Protein AF-A0A3P1XMY1-F1 (afdb_monomer)

Sequence (458 aa):
MANYRVQNPATGEVVETFEPATDTQVAEILQSSEAAYLAWRKKSVQERAAAIKRAAELFAERRQELAETITLEMGKSIPEALDEVDFATDIIDYYAVHGPSLITEGEIPSTVPGKAVIQRLPIGPLLGVMPWNFPYYQVARFAAPNLLLGNTVIVKHADICARSAQLMEDIFLEAGVIEGGYHNIYASHDQIAKIIADPITQGVSLTGSERAGAIIAEQAGKNLKKCVLELGGNDPMIVLADVDVTEVAKAAWDFRTYNLGQVCNSNKRIIVEDGIYDAFVAELVKHAAGLRPGDPRDLKPGEYGPMSSRAAAETVAEQVDRAVAVGARVLSGGELTAGSAAYYSPTVLVDVPRDSGIFHEEIFGPVVTVYRAADADDALALANDSAYGLGGSVFSRDVALATELAQQLNVGMAHVNTIAAEAAELPFGGVKRSGFGREMGPIGIDEFVNKRLFFVAP

Secondary structure (DSSP, 8-state):
---EEEE-TTT--EEEEEPPPPHHHHHHHHHHHHHHHHHHTTS-HHHHHHHHHHHHHHHHHTHHHHHHHHHHHH---HHHHHHHHHHHHHHHHHHHHHHHHHTPPEEPP-SSSSEEEEEEEE--EEEEE--SSSHHHHHHHHHHHHHHHT-EEEEE--TT-HHHHHHHHHHHHHTTPPTTSEEE----HHHHHHHHHSTT--EEEEES-HHHHHHHHHHHHHTT-EEEEE-----EEEE-TTS-HHHHHHHHHHHHHGGGG--TTS--EEEEEHHHHHHHHHHHHHHHTT-EE--TTSPPTTEEPPPSSHHHHHHHHHHHHHHHHTT-EEEE---BPSSS---B--EEEE---TTSGGGGS---SSEEEEEEESSHHHHHHHHH--S--SEEEEE-S-HHHHHHHHTT--SSEEEESSS----TTS-B--SGGGEES-BSHHHHTTTTEEEEEEEE--

Radius of gyration: 22.76 Å; Cα contacts (8 Å, |Δi|>4): 1105; chains: 1; bounding box: 55×62×56 Å

Solvent-accessible surface area (backbone atoms only — not comparable to full-atom values): 22495 Å² total; per-residue (Å²): 130,70,71,30,23,31,31,30,8,72,63,49,49,75,79,47,77,52,80,61,58,50,75,66,54,54,53,49,51,51,54,39,14,46,56,23,18,71,53,49,53,69,52,55,58,65,61,35,19,51,19,38,36,39,27,21,51,50,43,62,75,39,32,67,63,55,12,54,45,45,26,42,19,32,13,34,33,37,70,62,24,39,53,41,44,51,52,22,24,44,34,19,34,44,35,26,70,49,40,66,68,68,51,52,70,43,77,47,94,65,93,62,79,52,51,40,31,39,37,61,37,49,67,37,20,28,40,36,37,37,43,56,77,46,63,55,38,57,47,27,51,55,48,37,35,38,46,40,60,19,22,11,38,39,35,34,55,30,44,48,32,41,64,58,38,48,53,53,36,54,41,40,49,75,23,61,42,56,77,38,26,58,38,60,45,53,62,37,74,69,51,48,55,49,50,53,58,36,85,65,38,50,30,37,40,38,39,41,53,48,72,58,45,53,54,50,50,52,50,23,56,76,53,74,31,55,69,34,32,40,30,40,23,54,9,28,30,39,37,45,68,70,47,62,53,68,63,52,28,48,54,52,46,52,52,27,42,44,67,44,13,43,45,46,66,26,53,42,34,30,30,24,18,51,92,38,32,70,62,33,53,50,49,42,40,59,74,35,54,84,58,39,87,38,52,28,84,67,61,49,95,61,40,41,43,26,32,51,30,43,68,56,30,51,53,43,50,54,52,52,53,55,35,42,77,70,60,19,44,78,78,28,59,75,47,68,52,80,79,54,26,4,37,47,43,46,20,39,36,33,61,61,46,82,92,41,73,66,64,68,50,70,71,70,29,32,53,44,33,50,44,80,14,86,40,72,67,48,32,50,53,55,52,52,68,47,65,36,7,20,28,26,20,20,34,41,72,54,55,67,60,21,45,58,54,28,74,69,50,68,40,48,38,70,24,61,76,43,72,71,89,84,54,48,69,48,69,42,42,19,28,72,56,2,27,37,62,49,37,31,26,83,57,23,55,61,64,72,41,41,75,40,82,46,74,44,69,123

Mean predicted aligned error: 3.01 Å

Foldseek 3Di:
DQWFFQAAQQARRTDGTDDADDPVRLVVLLVLQQVLLVVQQPDDLLVLLQLLLQLLVVLVVCLQVQLVLLCRLFWAFSVLSSVLSNQLSQLSNCCSPCVVVLQDKAWDDDPAFFTKIWGWAFDAEAEEEEESLRLRNRCSLALRLNSSRRYAYEYEYHSSNNVSLVVSVVSSVVSPSDRSSYHYGNHDPVSVLVLLQDPRHQAYEYEEALVVVVVSCVSNVVNVHFYFYQYAFQAAEEEEPADDLLVVLVQLLCQCCNSQNQDRLRNNEYEYEANCQVVNLVNNLVQQPQADDDRSHDDDPSYHIFGRFQVLLVVLLVLVVQQVVVPKDWSHFSDADDDGRRDGGQIEIEDRDCPDPSLADDRSGNYHYYHYANHLVSSLVSSQSYQWAFEYEYEHPPQVSRVVSQVSRQHPYGYYNHSDDDHQQDWGFIDGSSTDDITGHSGNSVRSIDRDMDTGHD

pLDDT: mean 97.7, std 3.19, range [48.47, 98.94]

Nearest PDB structures (foldseek):
  3jz4-assembly1_D  TM=9.574E-01  e=4.543E-52  Escherichia coli
  5vbf-assembly1_C  TM=9.624E-01  e=4.847E-50  Burkholderia vietnamiensis
  4v6h-assembly1_A  TM=9.541E-01  e=7.370E-50  Burkholderia pseudomallei 1710b
  6c43-assembly1_B  TM=9.478E-01  e=1.940E-45  Salmonella enterica
  1t90-assembly1_D  TM=9.543E-01  e=7.727E-43  Bacillus subtilis

Structure (mmCIF, N/CA/C/O backbone):
data_AF-A0A3P1XMY1-F1
#
_entry.id   AF-A0A3P1XMY1-F1
#
loop_
_atom_site.group_PDB
_atom_site.id
_atom_site.type_symbol
_atom_site.label_atom_id
_atom_site.label_alt_id
_atom_site.label_comp_id
_atom_site.label_asym_id
_atom_site.label_entity_id
_atom_site.label_seq_id
_atom_site.pdbx_PDB_ins_code
_atom_site.Cartn_x
_atom_site.Cartn_y
_atom_site.Cartn_z
_atom_site.occupancy
_atom_site.B_iso_or_equiv
_atom_site.auth_seq_id
_atom_site.auth_comp_id
_atom_site.auth_asym_id
_atom_site.auth_atom_id
_atom_site.pdbx_PDB_model_num
ATOM 1 N N . MET A 1 1 ? -10.335 16.631 -15.396 1.00 48.47 1 MET A N 1
ATOM 2 C CA . MET A 1 1 ? -8.874 16.722 -15.608 1.00 48.47 1 MET A CA 1
ATOM 3 C C . MET A 1 1 ? -8.203 16.290 -14.320 1.00 48.47 1 MET A C 1
ATOM 5 O O . MET A 1 1 ? -8.754 16.596 -13.269 1.00 48.47 1 MET A O 1
ATOM 9 N N . ALA A 1 2 ? -7.101 15.542 -14.393 1.00 63.22 2 ALA A N 1
ATOM 10 C CA . ALA A 1 2 ? -6.299 15.251 -13.204 1.00 63.22 2 ALA A CA 1
ATOM 11 C C . ALA A 1 2 ? -5.696 16.564 -12.680 1.00 63.22 2 ALA A C 1
ATOM 13 O O . ALA A 1 2 ? -5.301 17.401 -13.490 1.00 63.22 2 ALA A O 1
ATOM 14 N N . ASN A 1 3 ? -5.683 16.760 -11.362 1.00 88.00 3 ASN A N 1
ATOM 15 C CA . ASN A 1 3 ? -5.177 17.976 -10.728 1.00 88.00 3 ASN A CA 1
ATOM 16 C C . ASN A 1 3 ? -4.083 17.601 -9.728 1.00 88.00 3 ASN A C 1
ATOM 18 O O . ASN A 1 3 ? -4.366 17.405 -8.548 1.00 88.00 3 ASN A O 1
ATOM 22 N N . TYR A 1 4 ? -2.861 17.450 -10.232 1.00 96.00 4 TYR A N 1
ATOM 23 C CA . TYR A 1 4 ? -1.710 17.085 -9.420 1.00 96.00 4 TYR A CA 1
ATOM 24 C C . TYR A 1 4 ? -1.263 18.276 -8.583 1.00 96.00 4 TYR A C 1
ATOM 26 O O . TYR A 1 4 ? -0.942 19.339 -9.122 1.00 96.00 4 TYR A O 1
ATOM 34 N N . ARG A 1 5 ? -1.275 18.122 -7.261 1.00 96.19 5 ARG A N 1
ATOM 35 C CA . ARG A 1 5 ? -0.959 19.217 -6.344 1.00 96.19 5 ARG A CA 1
ATOM 36 C C . ARG A 1 5 ? -0.537 18.719 -4.974 1.00 96.19 5 ARG A C 1
ATOM 38 O O . ARG A 1 5 ? -1.035 17.706 -4.498 1.00 96.19 5 ARG A O 1
ATOM 45 N N . VAL A 1 6 ? 0.271 19.531 -4.309 1.00 97.94 6 VAL A N 1
ATOM 46 C CA . VAL A 1 6 ? 0.510 19.441 -2.869 1.00 97.94 6 VAL A CA 1
ATOM 47 C C . VAL A 1 6 ? -0.573 20.273 -2.195 1.00 97.94 6 VAL A C 1
ATOM 49 O O . VAL A 1 6 ? -0.611 21.498 -2.350 1.00 97.94 6 VAL A O 1
ATOM 52 N N . GLN A 1 7 ? -1.470 19.628 -1.455 1.00 97.50 7 GLN A N 1
ATOM 53 C CA . GLN A 1 7 ? -2.487 20.312 -0.664 1.00 97.50 7 GLN A CA 1
ATOM 54 C C . GLN A 1 7 ? -2.405 19.837 0.779 1.00 97.50 7 GLN A C 1
ATOM 56 O O . GLN A 1 7 ? -2.626 18.666 1.045 1.00 97.50 7 GLN A O 1
ATOM 61 N N . ASN A 1 8 ? -2.145 20.755 1.706 1.00 97.94 8 ASN A N 1
ATOM 62 C CA . ASN A 1 8 ? -2.026 20.423 3.117 1.00 97.94 8 ASN A CA 1
ATOM 63 C C . ASN A 1 8 ? -3.405 20.034 3.685 1.00 97.94 8 ASN A C 1
ATOM 65 O O . ASN A 1 8 ? -4.272 20.908 3.789 1.00 97.94 8 ASN A O 1
ATOM 69 N N . PRO A 1 9 ? -3.641 18.775 4.096 1.00 98.06 9 PRO A N 1
ATOM 70 C CA . PRO A 1 9 ? -4.959 18.345 4.564 1.00 98.06 9 PRO A CA 1
ATOM 71 C C . PRO A 1 9 ? -5.353 18.926 5.929 1.00 98.06 9 PRO A C 1
ATOM 73 O O . PRO A 1 9 ? -6.542 19.008 6.245 1.00 98.06 9 PRO A O 1
ATOM 76 N N . ALA A 1 10 ? -4.384 19.382 6.729 1.00 97.69 10 ALA A N 1
ATOM 77 C CA . ALA A 1 10 ? -4.648 20.022 8.016 1.00 97.69 10 ALA A CA 1
ATOM 78 C C . ALA A 1 10 ? -5.304 21.404 7.862 1.00 97.69 10 ALA A C 1
ATOM 80 O O . ALA A 1 10 ? -5.998 21.860 8.769 1.00 97.69 10 ALA A O 1
ATOM 81 N N . THR A 1 11 ? -5.087 22.083 6.731 1.00 96.88 11 THR A N 1
ATOM 82 C CA . THR A 1 11 ? -5.576 23.454 6.488 1.00 96.88 11 THR A CA 1
ATOM 83 C C . THR A 1 11 ? -6.482 23.558 5.258 1.00 96.88 11 THR A C 1
ATOM 85 O O . THR A 1 11 ? -7.336 24.442 5.173 1.00 96.88 11 THR A O 1
ATOM 88 N N . GLY A 1 12 ? -6.328 22.645 4.300 1.00 95.75 12 GLY A N 1
ATOM 89 C CA . GLY A 1 12 ? -6.917 22.706 2.965 1.00 95.75 12 GLY A CA 1
ATOM 90 C C . GLY A 1 12 ? -6.162 23.618 1.989 1.00 95.75 12 GLY A C 1
ATOM 91 O O . GLY A 1 12 ? -6.634 23.809 0.868 1.00 95.75 12 GLY A O 1
ATOM 92 N N . GLU A 1 13 ? -5.016 24.179 2.377 1.00 97.12 13 GLU A N 1
ATOM 93 C CA . GLU A 1 13 ? -4.210 25.077 1.543 1.00 97.12 13 GLU A CA 1
ATOM 94 C C . GLU A 1 13 ? -3.492 24.320 0.419 1.00 97.12 13 GLU A C 1
ATOM 96 O O . GLU A 1 13 ? -2.839 23.307 0.664 1.00 97.12 13 GLU A O 1
ATOM 101 N N . VAL A 1 14 ? -3.584 24.827 -0.813 1.00 97.38 14 VAL A N 1
ATOM 102 C CA . VAL A 1 14 ? -2.787 24.334 -1.945 1.00 97.38 14 VAL A CA 1
ATOM 103 C C . VAL A 1 14 ? -1.427 25.023 -1.915 1.00 97.38 14 VAL A C 1
ATOM 105 O O . VAL A 1 14 ? -1.354 26.240 -2.052 1.00 97.38 14 VAL A O 1
ATOM 108 N N . VAL A 1 15 ? -0.368 24.236 -1.748 1.00 97.38 15 VAL A N 1
ATOM 109 C CA . VAL A 1 15 ? 1.015 24.715 -1.612 1.00 97.38 15 VAL A CA 1
ATOM 110 C C . VAL A 1 15 ? 1.720 24.764 -2.965 1.00 97.38 15 VAL A C 1
ATOM 112 O O . VAL A 1 15 ? 2.506 25.669 -3.224 1.00 97.38 15 VAL A O 1
ATOM 115 N N . GLU A 1 16 ? 1.445 23.790 -3.831 1.00 97.38 16 GLU A N 1
ATOM 116 C CA . GLU A 1 16 ? 2.118 23.627 -5.119 1.00 97.38 16 GLU A CA 1
ATOM 117 C C . GLU A 1 16 ? 1.203 22.890 -6.102 1.00 97.38 16 GLU A C 1
ATOM 119 O O . GLU A 1 16 ? 0.409 22.044 -5.692 1.00 97.38 16 GLU A O 1
ATOM 124 N N . THR A 1 17 ? 1.310 23.194 -7.394 1.00 97.12 17 THR A N 1
ATOM 125 C CA . THR A 1 17 ? 0.550 22.544 -8.472 1.00 97.12 17 THR A CA 1
ATOM 126 C C . THR A 1 17 ? 1.488 22.085 -9.576 1.00 97.12 17 THR A C 1
ATOM 128 O O . THR A 1 17 ? 2.450 22.783 -9.890 1.00 97.12 17 THR A O 1
ATOM 131 N N . PHE A 1 18 ? 1.161 20.958 -10.200 1.00 97.00 18 PHE A N 1
ATOM 132 C CA . PHE A 1 18 ? 1.970 20.323 -11.233 1.00 97.00 18 PHE A CA 1
ATOM 133 C C . PHE A 1 18 ? 1.159 20.184 -12.516 1.00 97.00 18 PHE A C 1
ATOM 135 O O . PHE A 1 18 ? -0.004 19.769 -12.497 1.00 97.00 18 PHE A O 1
ATOM 142 N N . GLU A 1 19 ? 1.784 20.524 -13.638 1.00 95.69 19 GLU A N 1
ATOM 143 C CA . GLU A 1 19 ? 1.138 20.432 -14.940 1.00 95.69 19 GLU A CA 1
ATOM 144 C C . GLU A 1 19 ? 0.972 18.962 -15.357 1.00 95.69 19 GLU A C 1
ATOM 146 O O . GLU A 1 19 ? 1.942 18.195 -15.318 1.00 95.69 19 GLU A O 1
ATOM 151 N N . PRO A 1 20 ? -0.235 18.545 -15.780 1.00 95.94 20 PRO A N 1
ATOM 152 C CA . PRO A 1 20 ? -0.432 17.227 -16.359 1.00 95.94 20 PRO A CA 1
ATOM 153 C C . PRO A 1 20 ? 0.413 17.030 -17.622 1.00 95.94 20 PRO A C 1
ATOM 155 O O . PRO A 1 20 ? 0.583 17.946 -18.428 1.00 95.94 20 PRO A O 1
ATOM 158 N N . ALA A 1 21 ? 0.880 15.803 -17.836 1.00 97.12 21 ALA A N 1
ATOM 159 C CA . ALA A 1 21 ? 1.620 15.443 -19.036 1.00 97.12 21 ALA A CA 1
ATOM 160 C C . ALA A 1 21 ? 0.760 15.641 -20.295 1.00 97.12 21 ALA A C 1
ATOM 162 O O . ALA A 1 21 ? -0.416 15.268 -20.349 1.00 97.12 21 ALA A O 1
ATOM 163 N N . THR A 1 22 ? 1.363 16.184 -21.348 1.00 97.88 22 THR A N 1
ATOM 164 C CA . THR A 1 22 ? 0.768 16.209 -22.689 1.00 97.88 22 THR A CA 1
ATOM 165 C C . THR A 1 22 ? 0.822 14.821 -23.331 1.00 97.88 22 THR A C 1
ATOM 167 O O . THR A 1 22 ? 1.664 13.994 -22.987 1.00 97.88 22 THR A O 1
ATOM 170 N N . ASP A 1 23 ? -0.040 14.558 -24.317 1.00 98.06 23 ASP A N 1
ATOM 171 C CA . ASP A 1 23 ? 0.004 13.299 -25.080 1.00 98.06 23 ASP A CA 1
ATOM 172 C C . ASP A 1 23 ? 1.362 13.077 -25.778 1.00 98.06 23 ASP A C 1
ATOM 174 O O . ASP A 1 23 ? 1.807 11.937 -25.900 1.00 98.06 23 ASP A O 1
ATOM 178 N N . THR A 1 24 ? 2.045 14.152 -26.191 1.00 98.31 24 THR A N 1
ATOM 179 C CA . THR A 1 24 ? 3.404 14.078 -26.750 1.00 98.31 24 THR A CA 1
ATOM 180 C C . THR A 1 24 ? 4.404 13.580 -25.710 1.00 98.31 24 THR A C 1
ATOM 182 O O . THR A 1 24 ? 5.136 12.638 -25.989 1.00 98.31 24 THR A O 1
ATOM 185 N N . GLN A 1 25 ? 4.382 14.137 -24.495 1.00 98.38 25 GLN A N 1
ATOM 186 C CA . GLN A 1 25 ? 5.270 13.702 -23.409 1.00 98.38 25 GLN A CA 1
ATOM 187 C C . GLN A 1 25 ? 5.008 12.249 -23.000 1.00 98.38 25 GLN A C 1
ATOM 189 O O . GLN A 1 25 ? 5.949 11.510 -22.735 1.00 98.38 25 GLN A O 1
ATOM 194 N N . VAL A 1 26 ? 3.744 11.805 -22.996 1.00 98.56 26 VAL A N 1
ATOM 195 C CA . VAL A 1 26 ? 3.401 10.391 -22.751 1.00 98.56 26 VAL A CA 1
ATOM 196 C C . VAL A 1 26 ? 4.063 9.480 -23.793 1.00 98.56 26 VAL A C 1
ATOM 198 O O . VAL A 1 26 ? 4.645 8.458 -23.435 1.00 98.56 26 VAL A O 1
ATOM 201 N N . ALA A 1 27 ? 3.997 9.844 -25.077 1.00 98.44 27 ALA A N 1
ATOM 202 C CA . ALA A 1 27 ? 4.625 9.071 -26.146 1.00 98.44 27 ALA A CA 1
ATOM 203 C C . ALA A 1 27 ? 6.162 9.081 -26.049 1.00 98.44 27 ALA A C 1
ATOM 205 O O . ALA A 1 27 ? 6.792 8.046 -26.259 1.00 98.44 27 ALA A O 1
ATOM 206 N N . GLU A 1 28 ? 6.763 10.220 -25.700 1.00 98.56 28 GLU A N 1
ATOM 207 C CA . GLU A 1 28 ? 8.209 10.345 -25.481 1.00 98.56 28 GLU A CA 1
ATOM 208 C C . GLU A 1 28 ? 8.686 9.462 -24.320 1.00 98.56 28 GLU A C 1
ATOM 210 O O . GLU A 1 28 ? 9.659 8.730 -24.493 1.00 98.56 28 GLU A O 1
ATOM 215 N N . ILE A 1 29 ? 7.956 9.451 -23.196 1.00 98.62 29 ILE A N 1
ATOM 216 C CA . ILE A 1 29 ? 8.219 8.596 -22.024 1.00 98.62 29 ILE A CA 1
ATOM 217 C C . ILE A 1 29 ? 8.162 7.106 -22.382 1.00 98.62 29 ILE A C 1
ATOM 219 O O . ILE A 1 29 ? 8.998 6.320 -21.943 1.00 98.62 29 ILE A O 1
ATOM 223 N N . LEU A 1 30 ? 7.190 6.687 -23.198 1.00 98.81 30 LEU A N 1
ATOM 224 C CA . LEU A 1 30 ? 7.104 5.293 -23.646 1.00 98.81 30 LEU A CA 1
ATOM 225 C C . LEU A 1 30 ? 8.341 4.896 -24.465 1.00 98.81 30 LEU A C 1
ATOM 227 O O . LEU A 1 30 ? 8.960 3.863 -24.202 1.00 98.81 30 LEU A O 1
ATOM 231 N N . GLN A 1 31 ? 8.735 5.736 -25.424 1.00 98.75 31 GLN A N 1
ATOM 232 C CA . GLN A 1 31 ? 9.897 5.482 -26.279 1.00 98.75 31 GLN A CA 1
ATOM 233 C C . GLN A 1 31 ? 11.214 5.491 -25.485 1.00 98.75 31 GLN A C 1
ATOM 235 O O . GLN A 1 31 ? 12.060 4.615 -25.687 1.00 98.75 31 GLN A O 1
ATOM 240 N N . SER A 1 32 ? 11.393 6.437 -24.555 1.00 98.69 32 SER A N 1
ATOM 241 C CA . SER A 1 32 ? 12.574 6.479 -23.684 1.00 98.69 32 SER A CA 1
ATOM 242 C C . SER A 1 32 ? 12.631 5.262 -22.762 1.00 98.69 32 SER A C 1
ATOM 244 O O . SER A 1 32 ? 13.696 4.656 -22.638 1.00 98.69 32 SER A O 1
ATOM 246 N N . SER A 1 33 ? 11.502 4.832 -22.185 1.00 98.69 33 SER A N 1
ATOM 247 C CA . SER A 1 33 ? 11.441 3.625 -21.354 1.00 98.69 33 SER A CA 1
ATOM 248 C C . SER A 1 33 ? 11.779 2.348 -22.116 1.00 98.69 33 SER A C 1
ATOM 250 O O . SER A 1 33 ? 12.445 1.472 -21.554 1.00 98.69 33 SER A O 1
ATOM 252 N N . GLU A 1 34 ? 11.370 2.221 -23.381 1.00 98.75 34 GLU A N 1
ATOM 253 C CA . GLU A 1 34 ? 11.755 1.085 -24.226 1.00 98.75 34 GLU A CA 1
ATOM 254 C C . GLU A 1 34 ? 13.259 1.093 -24.531 1.00 98.75 34 GLU A C 1
ATOM 256 O O . GLU A 1 34 ? 13.946 0.080 -24.351 1.00 98.75 34 GLU A O 1
ATOM 261 N N . ALA A 1 35 ? 13.800 2.243 -24.942 1.00 98.81 35 ALA A N 1
ATOM 262 C CA . ALA A 1 35 ? 15.226 2.392 -25.219 1.00 98.81 35 ALA A CA 1
ATOM 263 C C . ALA A 1 35 ? 16.078 2.089 -23.972 1.00 98.81 35 ALA A C 1
ATOM 265 O O . ALA A 1 35 ? 17.056 1.332 -24.046 1.00 98.81 35 ALA A O 1
ATOM 266 N N . ALA A 1 36 ? 15.660 2.610 -22.816 1.00 98.81 36 ALA A N 1
ATOM 267 C CA . ALA A 1 36 ? 16.261 2.340 -21.519 1.00 98.81 36 ALA A CA 1
ATOM 268 C C . ALA A 1 36 ? 16.199 0.850 -21.174 1.00 98.81 36 ALA A C 1
ATOM 270 O O . ALA A 1 36 ? 17.223 0.277 -20.808 1.00 98.81 36 ALA A O 1
ATOM 271 N N . TYR A 1 37 ? 15.056 0.181 -21.370 1.00 98.81 37 TYR A N 1
ATOM 272 C CA . TYR A 1 37 ? 14.910 -1.261 -21.144 1.00 98.81 37 TYR A CA 1
ATOM 273 C C . TYR A 1 37 ? 15.916 -2.077 -21.960 1.00 98.81 37 TYR A C 1
ATOM 275 O O . TYR A 1 37 ? 16.599 -2.952 -21.415 1.00 98.81 37 TYR A O 1
ATOM 283 N N . LEU A 1 38 ? 16.066 -1.774 -23.254 1.00 98.62 38 LEU A N 1
ATOM 284 C CA . LEU A 1 38 ? 16.980 -2.491 -24.149 1.00 98.62 38 LEU A CA 1
ATOM 285 C C . LEU A 1 38 ? 18.451 -2.390 -23.720 1.00 98.62 38 LEU A C 1
ATOM 287 O O . LEU A 1 38 ? 19.232 -3.311 -23.997 1.00 98.62 38 LEU A O 1
ATOM 291 N N . ALA A 1 39 ? 18.833 -1.302 -23.050 1.00 98.56 39 ALA A N 1
ATOM 292 C CA . ALA A 1 39 ? 20.159 -1.112 -22.472 1.00 98.56 39 ALA A CA 1
ATOM 293 C C . ALA A 1 39 ? 20.266 -1.699 -21.051 1.00 98.56 39 ALA A C 1
ATOM 295 O O . ALA A 1 39 ? 21.199 -2.448 -20.760 1.00 98.56 39 ALA A O 1
ATOM 296 N N . TRP A 1 40 ? 19.293 -1.423 -20.183 1.00 98.56 40 TRP A N 1
ATOM 297 C CA . TRP A 1 40 ? 19.269 -1.813 -18.771 1.00 98.56 40 TRP A CA 1
ATOM 298 C C . TRP A 1 40 ? 19.307 -3.325 -18.568 1.00 98.56 40 TRP A C 1
ATOM 300 O O . TRP A 1 40 ? 20.096 -3.840 -17.770 1.00 98.56 40 TRP A O 1
ATOM 310 N N . ARG A 1 41 ? 18.529 -4.063 -19.368 1.00 97.69 41 ARG A N 1
ATOM 311 C CA . ARG A 1 41 ? 18.489 -5.533 -19.331 1.00 97.69 41 ARG A CA 1
ATOM 312 C C . ARG A 1 41 ? 19.824 -6.199 -19.682 1.00 97.69 41 ARG A C 1
ATOM 314 O O . ARG A 1 41 ? 19.992 -7.382 -19.405 1.00 97.69 41 ARG A O 1
ATOM 321 N N . LYS A 1 42 ? 20.753 -5.471 -20.321 1.00 97.81 42 LYS A N 1
ATOM 322 C CA . LYS A 1 42 ? 22.095 -5.965 -20.682 1.00 97.81 42 LYS A CA 1
ATOM 323 C C . LYS A 1 42 ? 23.127 -5.760 -19.577 1.00 97.81 42 LYS A C 1
ATOM 325 O O . LYS A 1 42 ? 24.164 -6.416 -19.628 1.00 97.81 42 LYS A O 1
ATOM 330 N N . LYS A 1 43 ? 22.869 -4.874 -18.607 1.00 98.06 43 LYS A N 1
ATOM 331 C CA . LYS A 1 43 ? 23.717 -4.775 -17.414 1.00 98.06 43 LYS A CA 1
ATOM 332 C C . LYS A 1 43 ? 23.689 -6.103 -16.657 1.00 98.06 43 LYS A C 1
ATOM 334 O O . LYS A 1 43 ? 22.708 -6.851 -16.725 1.00 98.06 43 LYS A O 1
ATOM 339 N N . SER A 1 44 ? 24.755 -6.411 -15.935 1.00 97.81 44 SER A N 1
ATOM 340 C CA . SER A 1 44 ? 24.744 -7.538 -15.007 1.00 97.81 44 SER A CA 1
ATOM 341 C C . SER A 1 44 ? 23.726 -7.297 -13.888 1.00 97.81 44 SER A C 1
ATOM 343 O O . SER A 1 44 ? 23.380 -6.159 -13.563 1.00 97.81 44 SER A O 1
ATOM 345 N N . VAL A 1 45 ? 23.243 -8.379 -13.277 1.00 98.06 45 VAL A N 1
ATOM 346 C CA . VAL A 1 45 ? 22.352 -8.291 -12.110 1.00 98.06 45 VAL A CA 1
ATOM 347 C C . VAL A 1 45 ? 23.027 -7.512 -10.977 1.00 98.06 45 VAL A C 1
ATOM 349 O O . VAL A 1 45 ? 22.369 -6.751 -10.284 1.00 98.06 45 VAL A O 1
ATOM 352 N N . GLN A 1 46 ? 24.345 -7.647 -10.833 1.00 98.38 46 GLN A N 1
ATOM 353 C CA . GLN A 1 46 ? 25.161 -7.000 -9.809 1.00 98.38 46 GLN A CA 1
ATOM 354 C C . GLN A 1 46 ? 25.250 -5.485 -10.015 1.00 98.38 46 GLN A C 1
ATOM 356 O O . GLN A 1 46 ? 25.142 -4.736 -9.051 1.00 98.38 46 GLN A O 1
ATOM 361 N N . GLU A 1 47 ? 25.393 -5.017 -11.257 1.00 98.56 47 GLU A N 1
ATOM 362 C CA . GLU A 1 47 ? 25.348 -3.580 -11.559 1.00 98.56 47 GLU A CA 1
ATOM 363 C C . GLU A 1 47 ? 23.973 -2.982 -11.256 1.00 98.56 47 GLU A C 1
ATOM 365 O O . GLU A 1 47 ? 23.889 -1.875 -10.728 1.00 98.56 47 GLU A O 1
ATOM 370 N N . ARG A 1 48 ? 22.891 -3.712 -11.560 1.00 98.75 48 ARG A N 1
ATOM 371 C CA . ARG A 1 48 ? 21.537 -3.266 -11.208 1.00 98.75 48 ARG A CA 1
ATOM 372 C C . ARG A 1 48 ? 21.330 -3.266 -9.696 1.00 98.75 48 ARG A C 1
ATOM 374 O O . ARG A 1 48 ? 20.856 -2.275 -9.163 1.00 98.75 48 ARG A O 1
ATOM 381 N N . ALA A 1 49 ? 21.752 -4.323 -9.006 1.00 98.81 49 ALA A N 1
ATOM 382 C CA . ALA A 1 49 ? 21.699 -4.428 -7.550 1.00 98.81 49 ALA A CA 1
ATOM 383 C C . ALA A 1 49 ? 22.452 -3.288 -6.855 1.00 98.81 49 ALA A C 1
ATOM 385 O O . ALA A 1 49 ? 21.944 -2.736 -5.887 1.00 98.81 49 ALA A O 1
ATOM 386 N N . ALA A 1 50 ? 23.616 -2.886 -7.373 1.00 98.88 50 ALA A N 1
ATOM 387 C CA . ALA A 1 50 ? 24.367 -1.749 -6.847 1.00 98.88 50 ALA A CA 1
ATOM 388 C C . ALA A 1 50 ? 23.593 -0.424 -6.977 1.00 98.88 50 ALA A C 1
ATOM 390 O O . ALA A 1 50 ? 23.596 0.368 -6.039 1.00 98.88 50 ALA A O 1
ATOM 391 N N . ALA A 1 51 ? 22.887 -0.204 -8.092 1.00 98.88 51 ALA A N 1
ATOM 392 C CA . ALA A 1 51 ? 22.021 0.966 -8.246 1.00 98.88 51 ALA A CA 1
ATOM 393 C C . ALA A 1 51 ? 20.828 0.926 -7.275 1.00 98.88 51 ALA A C 1
ATOM 395 O O . ALA A 1 51 ? 20.530 1.919 -6.623 1.00 98.88 51 ALA A O 1
ATOM 396 N N . ILE A 1 52 ? 20.180 -0.233 -7.105 1.00 98.81 52 ILE A N 1
ATOM 397 C CA . ILE A 1 52 ? 19.090 -0.383 -6.124 1.00 98.81 52 ILE A CA 1
ATOM 398 C C . ILE A 1 52 ? 19.607 -0.176 -4.692 1.00 98.81 52 ILE A C 1
ATOM 400 O O . ILE A 1 52 ? 18.966 0.521 -3.911 1.00 98.81 52 ILE A O 1
ATOM 404 N N . LYS A 1 53 ? 20.804 -0.675 -4.360 1.00 98.88 53 LYS A N 1
ATOM 405 C CA . LYS A 1 53 ? 21.448 -0.423 -3.063 1.00 98.88 53 LYS A CA 1
ATOM 406 C C . LYS A 1 53 ? 21.684 1.069 -2.838 1.00 98.88 53 LYS A C 1
ATOM 408 O O . LYS A 1 53 ? 21.360 1.577 -1.769 1.00 98.88 53 LYS A O 1
ATOM 413 N N . ARG A 1 54 ? 22.196 1.780 -3.849 1.00 98.88 54 ARG A N 1
ATOM 414 C CA . ARG A 1 54 ? 22.403 3.230 -3.753 1.00 98.88 54 ARG A CA 1
ATOM 415 C C . ARG A 1 54 ? 21.084 3.983 -3.561 1.00 98.88 54 ARG A C 1
ATOM 417 O O . ARG A 1 54 ? 21.063 4.963 -2.827 1.00 98.88 54 ARG A O 1
ATOM 424 N N . ALA A 1 55 ? 19.987 3.515 -4.158 1.00 98.88 55 ALA A N 1
ATOM 425 C CA . ALA A 1 55 ? 18.669 4.099 -3.924 1.00 98.88 55 ALA A CA 1
ATOM 426 C C . ALA A 1 55 ? 18.242 3.952 -2.453 1.00 98.88 55 ALA A C 1
ATOM 428 O O . ALA A 1 55 ? 17.805 4.933 -1.863 1.00 98.88 55 ALA A O 1
ATOM 429 N N . ALA A 1 56 ? 18.441 2.782 -1.832 1.00 98.88 56 ALA A N 1
ATOM 430 C CA . ALA A 1 56 ? 18.171 2.597 -0.400 1.00 98.88 56 ALA A CA 1
ATOM 431 C C . ALA A 1 56 ? 19.022 3.538 0.478 1.00 98.88 56 ALA A C 1
ATOM 433 O O . ALA A 1 56 ? 18.521 4.143 1.421 1.00 98.88 56 ALA A O 1
ATOM 434 N N . GLU A 1 57 ? 20.303 3.722 0.147 1.00 98.88 57 GLU A N 1
ATOM 435 C CA . GLU A 1 57 ? 21.171 4.669 0.861 1.00 98.88 57 GLU A CA 1
ATOM 436 C C . GLU A 1 57 ? 20.674 6.117 0.740 1.00 98.88 57 GLU A C 1
ATOM 438 O O . GLU A 1 57 ? 20.609 6.824 1.741 1.00 98.88 57 GLU A O 1
ATOM 443 N N . LEU A 1 58 ? 20.262 6.548 -0.457 1.00 98.88 58 LEU A N 1
ATOM 444 C CA . LEU A 1 58 ? 19.699 7.884 -0.689 1.00 98.88 58 LEU A CA 1
ATOM 445 C C . LEU A 1 58 ? 18.386 8.107 0.067 1.00 98.88 58 LEU A C 1
ATOM 447 O O . LEU A 1 58 ? 18.147 9.199 0.579 1.00 98.88 58 LEU A O 1
ATOM 451 N N . PHE A 1 59 ? 17.552 7.076 0.172 1.00 98.50 59 PHE A N 1
ATOM 452 C CA . PHE A 1 59 ? 16.355 7.099 1.007 1.00 98.50 59 PHE A CA 1
ATOM 453 C C . PHE A 1 59 ? 16.690 7.366 2.478 1.00 98.50 59 PHE A C 1
ATOM 455 O O . PHE A 1 59 ? 16.100 8.255 3.095 1.00 98.50 59 PHE A O 1
ATOM 462 N N . ALA A 1 60 ? 17.682 6.656 3.019 1.00 98.31 60 ALA A N 1
ATOM 463 C CA . ALA A 1 60 ? 18.151 6.865 4.385 1.00 98.31 60 ALA A CA 1
ATOM 464 C C . ALA A 1 60 ? 18.793 8.255 4.575 1.00 98.31 60 ALA A C 1
ATOM 466 O O . ALA A 1 60 ? 18.551 8.919 5.583 1.00 98.31 60 ALA A O 1
ATOM 467 N N . GLU A 1 61 ? 19.574 8.730 3.598 1.00 98.69 61 GLU A N 1
ATOM 468 C CA . GLU A 1 61 ? 20.191 10.066 3.599 1.00 98.69 61 GLU A CA 1
ATOM 469 C C . GLU A 1 61 ? 19.136 11.188 3.585 1.00 98.69 61 GLU A C 1
ATOM 471 O O . GLU A 1 61 ? 19.305 12.209 4.256 1.00 98.69 61 GLU A O 1
ATOM 476 N N . ARG A 1 62 ? 18.023 10.987 2.867 1.00 98.62 62 ARG A N 1
ATOM 477 C CA . ARG A 1 62 ? 16.924 11.956 2.700 1.00 98.62 62 ARG A CA 1
ATOM 478 C C . ARG A 1 62 ? 15.724 11.674 3.607 1.00 98.62 62 ARG A C 1
ATOM 480 O O . ARG A 1 62 ? 14.655 12.251 3.414 1.00 98.62 62 ARG A O 1
ATOM 487 N N . ARG A 1 63 ? 15.897 10.829 4.631 1.00 98.62 63 ARG A N 1
ATOM 488 C CA . ARG A 1 63 ? 14.814 10.305 5.481 1.00 98.62 63 ARG A CA 1
ATOM 489 C C . ARG A 1 63 ? 13.846 11.377 5.985 1.00 98.62 63 ARG A C 1
ATOM 491 O O . ARG A 1 63 ? 12.631 11.224 5.885 1.00 98.62 63 ARG A O 1
ATOM 498 N N . GLN A 1 64 ? 14.393 12.475 6.503 1.00 98.75 64 GLN A N 1
ATOM 499 C CA . GLN A 1 64 ? 13.606 13.573 7.062 1.00 98.75 64 GLN A CA 1
ATOM 500 C C . GLN A 1 64 ? 12.813 14.335 5.988 1.00 98.75 64 GLN A C 1
ATOM 502 O O . GLN A 1 64 ? 11.629 14.594 6.175 1.00 98.75 64 GLN A O 1
ATOM 507 N N . GLU A 1 65 ? 13.442 14.660 4.856 1.00 98.75 65 GLU A N 1
ATOM 508 C CA . GLU A 1 65 ? 12.804 15.362 3.731 1.00 98.75 65 GLU A CA 1
ATOM 509 C C . GLU A 1 65 ? 11.629 14.554 3.165 1.00 98.75 65 GLU A C 1
ATOM 511 O O . GLU A 1 65 ? 10.545 15.085 2.897 1.00 98.75 65 GLU A O 1
ATOM 516 N N . LEU A 1 66 ? 11.849 13.248 3.007 1.00 98.88 66 LEU A N 1
ATOM 517 C CA . LEU A 1 66 ? 10.845 12.317 2.523 1.00 98.88 66 LEU A CA 1
ATOM 518 C C . LEU A 1 66 ? 9.643 12.291 3.475 1.00 98.88 66 LEU A C 1
ATOM 520 O O . LEU A 1 66 ? 8.518 12.509 3.022 1.00 98.88 66 LEU A O 1
ATOM 524 N N . ALA A 1 67 ? 9.870 12.118 4.779 1.00 98.88 67 ALA A N 1
ATOM 525 C CA . ALA A 1 67 ? 8.801 12.088 5.775 1.00 98.88 67 ALA A CA 1
ATOM 526 C C . ALA A 1 67 ? 8.016 13.408 5.852 1.00 98.88 67 ALA A C 1
ATOM 528 O O . ALA A 1 67 ? 6.785 13.399 5.863 1.00 98.88 67 ALA A O 1
ATOM 529 N N . GLU A 1 68 ? 8.705 14.552 5.833 1.00 98.69 68 GLU A N 1
ATOM 530 C CA . GLU A 1 68 ? 8.061 15.872 5.816 1.00 98.69 68 GLU A CA 1
ATOM 531 C C . GLU A 1 68 ? 7.170 16.068 4.587 1.00 98.69 68 GLU A C 1
ATOM 533 O O . GLU A 1 68 ? 6.105 16.687 4.686 1.00 98.69 68 GLU A O 1
ATOM 538 N N . THR A 1 69 ? 7.575 15.512 3.443 1.00 98.81 69 THR A N 1
ATOM 539 C CA . THR A 1 69 ? 6.771 15.540 2.219 1.00 98.81 69 THR A CA 1
ATOM 540 C C . THR A 1 69 ? 5.500 14.705 2.364 1.00 98.81 69 THR A C 1
ATOM 542 O O . THR A 1 69 ? 4.423 15.219 2.063 1.00 98.81 69 THR A O 1
ATOM 545 N N . ILE A 1 70 ? 5.583 13.484 2.909 1.00 98.75 70 ILE A N 1
ATOM 546 C CA . ILE A 1 70 ? 4.401 12.641 3.179 1.00 98.75 70 ILE A CA 1
ATOM 547 C C . ILE A 1 70 ? 3.423 13.383 4.097 1.00 98.75 70 ILE A C 1
ATOM 549 O O . ILE A 1 70 ? 2.238 13.515 3.782 1.00 98.75 70 ILE A O 1
ATOM 553 N N . THR A 1 71 ? 3.918 13.918 5.217 1.00 98.75 71 THR A N 1
ATOM 554 C CA . THR A 1 71 ? 3.092 14.660 6.176 1.00 98.75 71 THR A CA 1
ATOM 555 C C . THR A 1 71 ? 2.414 15.865 5.531 1.00 98.75 71 THR A C 1
ATOM 557 O O . THR A 1 71 ? 1.239 16.127 5.794 1.00 98.75 71 THR A O 1
ATOM 560 N N . LEU A 1 72 ? 3.125 16.599 4.673 1.00 98.62 72 LEU A N 1
ATOM 561 C CA . LEU A 1 72 ? 2.568 17.757 3.983 1.00 98.62 72 LEU A CA 1
ATOM 562 C C . LEU A 1 72 ? 1.491 17.375 2.959 1.00 98.62 72 LEU A C 1
ATOM 564 O O . LEU A 1 72 ? 0.488 18.078 2.862 1.00 98.62 72 LEU A O 1
ATOM 568 N N . GLU A 1 73 ? 1.711 16.314 2.186 1.00 98.38 73 GLU A N 1
ATOM 569 C CA . GLU A 1 73 ? 0.848 15.929 1.064 1.00 98.38 73 GLU A CA 1
ATOM 570 C C . GLU A 1 73 ? -0.407 15.167 1.494 1.00 98.38 73 GLU A C 1
ATOM 572 O O . GLU A 1 73 ? -1.478 15.380 0.928 1.00 98.38 73 GLU A O 1
ATOM 577 N N . MET A 1 74 ? -0.295 14.292 2.496 1.00 98.25 74 MET A N 1
ATOM 578 C CA . MET A 1 74 ? -1.380 13.377 2.872 1.00 98.25 74 MET A CA 1
ATOM 579 C C . MET A 1 74 ? -1.614 13.254 4.385 1.00 98.25 74 MET A C 1
ATOM 581 O O . MET A 1 74 ? -2.441 12.453 4.813 1.00 98.25 74 MET A O 1
ATOM 585 N N . GLY A 1 75 ? -0.957 14.078 5.206 1.00 98.00 75 GLY A N 1
ATOM 586 C CA . GLY A 1 75 ? -1.373 14.307 6.595 1.00 98.00 75 GLY A CA 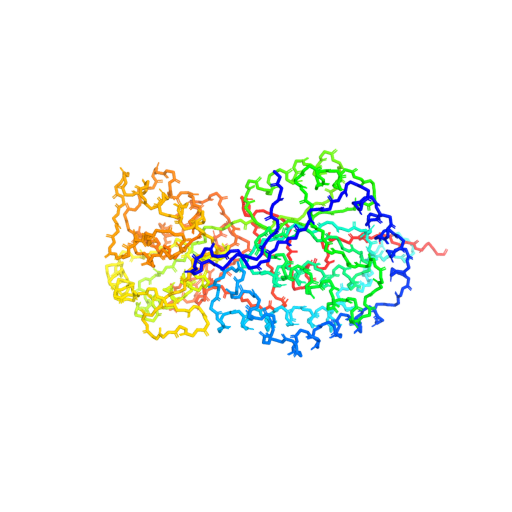1
ATOM 587 C C . GLY A 1 75 ? -0.945 13.256 7.618 1.00 98.00 75 GLY A C 1
ATOM 588 O O . GLY A 1 75 ? -1.237 13.433 8.800 1.00 98.00 75 GLY A O 1
ATOM 589 N N . LYS A 1 76 ? -0.233 12.202 7.202 1.00 98.25 76 LYS A N 1
ATOM 590 C CA . LYS A 1 76 ? 0.381 11.226 8.116 1.00 98.25 76 LYS A CA 1
ATOM 591 C C . LYS A 1 76 ? 1.328 11.922 9.085 1.00 98.25 76 LYS A C 1
ATOM 593 O O . LYS A 1 76 ? 2.021 12.871 8.711 1.00 98.25 76 LYS A O 1
ATOM 598 N N . SER A 1 77 ? 1.356 11.459 10.328 1.00 98.38 77 SER A N 1
ATOM 599 C CA . SER A 1 77 ? 2.217 12.065 11.339 1.00 98.38 77 SER A CA 1
ATOM 600 C C . SER A 1 77 ? 3.700 11.873 11.007 1.00 98.38 77 SER A C 1
ATOM 602 O O . SER A 1 77 ? 4.064 10.892 10.363 1.00 98.38 77 SER A O 1
ATOM 604 N N . ILE A 1 78 ? 4.570 12.786 11.450 1.00 98.44 78 ILE A N 1
ATOM 605 C CA . ILE A 1 78 ? 6.017 12.667 11.190 1.00 98.44 78 ILE A CA 1
ATOM 606 C C . ILE A 1 78 ? 6.593 11.325 11.672 1.00 98.44 78 ILE A C 1
ATOM 608 O O . ILE A 1 78 ? 7.305 10.708 10.887 1.00 98.44 78 ILE A O 1
ATOM 612 N N . PRO A 1 79 ? 6.292 10.816 12.886 1.00 98.25 79 PRO A N 1
ATOM 613 C CA . PRO A 1 79 ? 6.783 9.503 13.305 1.00 98.25 79 PRO A CA 1
ATOM 614 C C . PRO A 1 79 ? 6.381 8.376 12.344 1.00 98.25 79 PRO A C 1
ATOM 616 O O . PRO A 1 79 ? 7.246 7.656 11.865 1.00 98.25 79 PRO A O 1
ATOM 619 N N . GLU A 1 80 ? 5.103 8.289 11.968 1.00 98.50 80 GLU A N 1
ATOM 620 C CA . GLU A 1 80 ? 4.621 7.248 11.049 1.00 98.50 80 GLU A CA 1
ATOM 621 C C . GLU A 1 80 ? 5.167 7.423 9.621 1.00 98.50 80 GLU A C 1
ATOM 623 O O . GLU A 1 80 ? 5.353 6.449 8.894 1.00 98.50 80 GLU A O 1
ATOM 628 N N . ALA A 1 81 ? 5.401 8.665 9.189 1.00 98.81 81 ALA A N 1
ATOM 629 C CA . ALA A 1 81 ? 6.012 8.971 7.901 1.00 98.81 81 ALA A CA 1
ATOM 630 C C . ALA A 1 81 ? 7.489 8.559 7.871 1.00 98.81 81 ALA A C 1
ATOM 632 O O . ALA A 1 81 ? 7.961 8.041 6.863 1.00 98.81 81 ALA A O 1
ATOM 633 N N . LEU A 1 82 ? 8.210 8.748 8.977 1.00 98.81 82 LEU A N 1
ATOM 634 C CA . LEU A 1 82 ? 9.578 8.266 9.133 1.00 98.81 82 LEU A CA 1
ATOM 635 C C . LEU A 1 82 ? 9.628 6.730 9.141 1.00 98.81 82 LEU A C 1
ATOM 637 O O . LEU A 1 82 ? 10.484 6.166 8.463 1.00 98.81 82 LEU A O 1
ATOM 641 N N . ASP A 1 83 ? 8.684 6.072 9.822 1.00 98.50 83 ASP A N 1
ATOM 642 C CA . ASP A 1 83 ? 8.553 4.608 9.808 1.00 98.50 83 ASP A CA 1
ATOM 643 C C . ASP A 1 83 ? 8.294 4.080 8.386 1.00 98.50 83 ASP A C 1
ATOM 645 O O . ASP A 1 83 ? 8.889 3.089 7.968 1.00 98.50 83 ASP A O 1
ATOM 649 N N . GLU A 1 84 ? 7.451 4.759 7.596 1.00 98.69 84 GLU A N 1
ATOM 650 C CA . GLU A 1 84 ? 7.244 4.395 6.190 1.00 98.69 84 GLU A CA 1
ATOM 651 C C . GLU A 1 84 ? 8.530 4.526 5.366 1.00 98.69 84 GLU A C 1
ATOM 653 O O . GLU A 1 84 ? 8.817 3.659 4.539 1.00 98.69 84 GLU A O 1
ATOM 658 N N . VAL A 1 85 ? 9.289 5.608 5.552 1.00 98.88 85 VAL A N 1
ATOM 659 C CA . VAL A 1 85 ? 10.538 5.824 4.810 1.00 98.88 85 VAL A CA 1
ATOM 660 C C . VAL A 1 85 ? 11.564 4.748 5.151 1.00 98.88 85 VAL A C 1
ATOM 662 O O . VAL A 1 85 ? 12.219 4.228 4.244 1.00 98.88 85 VAL A O 1
ATOM 665 N N . ASP A 1 86 ? 11.666 4.363 6.422 1.00 98.81 86 ASP A N 1
ATOM 666 C CA . ASP A 1 86 ? 12.522 3.255 6.849 1.00 98.81 86 ASP A CA 1
ATOM 667 C C . ASP A 1 86 ? 12.061 1.940 6.218 1.00 98.81 86 ASP A C 1
ATOM 669 O O . ASP A 1 86 ? 12.862 1.223 5.624 1.00 98.81 86 ASP A O 1
ATOM 673 N N . PHE A 1 87 ? 10.757 1.666 6.216 1.00 98.75 87 PHE A N 1
ATOM 674 C CA . PHE A 1 87 ? 10.253 0.432 5.626 1.00 98.75 87 PHE A CA 1
ATOM 675 C C . PHE A 1 87 ? 10.425 0.381 4.099 1.00 98.75 87 PHE A C 1
ATOM 677 O O . PHE A 1 87 ? 10.773 -0.658 3.536 1.00 98.75 87 PHE A O 1
ATOM 684 N N . ALA A 1 88 ? 10.246 1.506 3.403 1.00 98.81 88 ALA A N 1
ATOM 685 C CA . ALA A 1 88 ? 10.566 1.618 1.983 1.00 98.81 88 ALA A CA 1
ATOM 686 C C . ALA A 1 88 ? 12.067 1.384 1.731 1.00 98.81 88 ALA A C 1
ATOM 688 O O . ALA A 1 88 ? 12.423 0.679 0.783 1.00 98.81 88 ALA A O 1
ATOM 689 N N . THR A 1 89 ? 12.932 1.916 2.602 1.00 98.88 89 THR A N 1
ATOM 690 C CA . THR A 1 89 ? 14.385 1.682 2.570 1.00 98.88 89 THR A CA 1
ATOM 691 C C . THR A 1 89 ? 14.702 0.196 2.698 1.00 98.88 89 THR A C 1
ATOM 693 O O . THR A 1 89 ? 15.430 -0.340 1.862 1.00 98.88 89 THR A O 1
ATOM 696 N N . ASP A 1 90 ? 14.102 -0.485 3.676 1.00 98.81 90 ASP A N 1
ATOM 697 C CA . ASP A 1 90 ? 14.302 -1.915 3.926 1.00 98.81 90 ASP A CA 1
ATOM 698 C C . ASP A 1 90 ? 13.863 -2.776 2.735 1.00 98.81 90 ASP A C 1
ATOM 700 O O . ASP A 1 90 ? 14.543 -3.734 2.373 1.00 98.81 90 ASP A O 1
ATOM 704 N N . ILE A 1 91 ? 12.759 -2.426 2.068 1.00 98.88 91 ILE A N 1
ATOM 705 C CA . ILE A 1 91 ? 12.284 -3.135 0.867 1.00 98.88 91 ILE A CA 1
ATOM 706 C C . ILE A 1 91 ? 13.261 -2.979 -0.296 1.00 98.88 91 ILE A C 1
ATOM 708 O O . ILE A 1 91 ? 13.589 -3.958 -0.976 1.00 98.88 91 ILE A O 1
ATOM 712 N N . ILE A 1 92 ? 13.719 -1.751 -0.545 1.00 98.88 92 ILE A N 1
ATOM 713 C CA . ILE A 1 92 ? 14.682 -1.470 -1.612 1.00 98.88 92 ILE A CA 1
ATOM 714 C C . ILE A 1 92 ? 15.991 -2.217 -1.319 1.00 98.88 92 ILE A C 1
ATOM 716 O O . ILE A 1 92 ? 16.525 -2.892 -2.206 1.00 98.88 92 ILE A O 1
ATOM 720 N N . ASP A 1 93 ? 16.468 -2.168 -0.073 1.00 98.81 93 ASP A N 1
ATOM 721 C CA . ASP A 1 93 ? 17.692 -2.850 0.344 1.00 98.81 93 ASP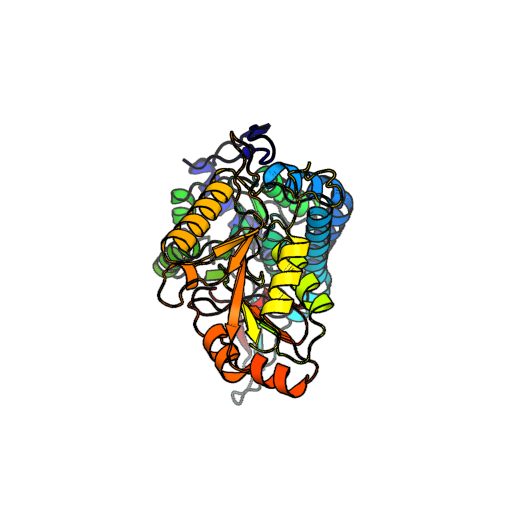 A CA 1
ATOM 722 C C . ASP A 1 93 ? 17.574 -4.373 0.258 1.00 98.81 93 ASP A C 1
ATOM 724 O O . ASP A 1 93 ? 18.465 -5.042 -0.273 1.00 98.81 93 ASP A O 1
ATOM 728 N N . TYR A 1 94 ? 16.442 -4.931 0.690 1.00 98.88 94 TYR A N 1
ATOM 729 C CA . TYR A 1 94 ? 16.165 -6.359 0.598 1.00 98.88 94 TYR A CA 1
ATOM 730 C C . TYR A 1 94 ? 16.334 -6.862 -0.833 1.00 98.88 94 TYR A C 1
ATOM 732 O O . TYR A 1 94 ? 17.031 -7.852 -1.067 1.00 98.88 94 TYR A O 1
ATOM 740 N N . TYR A 1 95 ? 15.756 -6.172 -1.819 1.00 98.81 95 TYR A N 1
ATOM 741 C CA . TYR A 1 95 ? 15.910 -6.578 -3.213 1.00 98.81 95 TYR A CA 1
ATOM 742 C C . TYR A 1 95 ? 17.325 -6.345 -3.741 1.00 98.81 95 TYR A C 1
ATOM 744 O O . TYR A 1 95 ? 17.820 -7.182 -4.496 1.00 98.81 95 TYR A O 1
ATOM 752 N N . ALA A 1 96 ? 18.013 -5.281 -3.325 1.00 98.69 96 ALA A N 1
ATOM 753 C CA . ALA A 1 96 ? 19.412 -5.078 -3.689 1.00 98.69 96 ALA A CA 1
ATOM 754 C C . ALA A 1 96 ? 20.314 -6.228 -3.201 1.00 98.69 96 ALA A C 1
ATOM 756 O O . ALA A 1 96 ? 21.165 -6.715 -3.949 1.00 98.69 96 ALA A O 1
ATOM 757 N N . VAL A 1 97 ? 20.104 -6.694 -1.967 1.00 98.50 97 VAL A N 1
ATOM 758 C CA . VAL A 1 97 ? 20.927 -7.725 -1.319 1.00 98.50 97 VAL A CA 1
ATOM 759 C C . VAL A 1 97 ? 20.503 -9.138 -1.725 1.00 98.50 97 VAL A C 1
ATOM 761 O O . VAL A 1 97 ? 21.328 -9.942 -2.163 1.00 98.50 97 VAL A O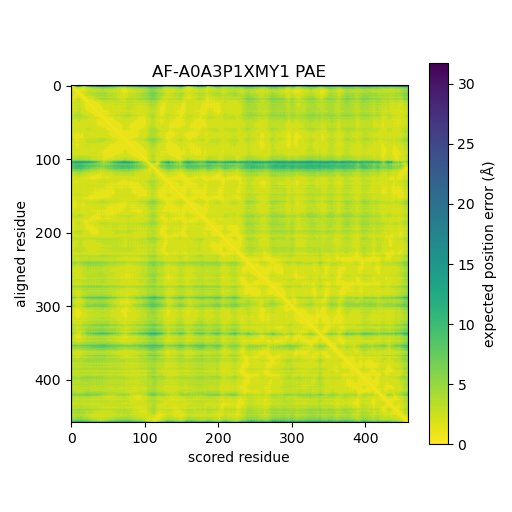 1
ATOM 764 N N . HIS A 1 98 ? 19.219 -9.462 -1.588 1.00 98.44 98 HIS A N 1
ATOM 765 C CA . HIS A 1 98 ? 18.700 -10.820 -1.759 1.00 98.44 98 HIS A CA 1
ATOM 766 C C . HIS A 1 98 ? 18.199 -11.095 -3.171 1.00 98.44 98 HIS A C 1
ATOM 768 O O . HIS A 1 98 ? 18.301 -12.229 -3.649 1.00 98.44 98 HIS A O 1
ATOM 774 N N . GLY A 1 99 ? 17.705 -10.079 -3.874 1.00 97.81 99 GLY A N 1
ATOM 775 C CA . GLY A 1 99 ? 17.081 -10.255 -5.177 1.00 97.81 99 GLY A CA 1
ATOM 776 C C . GLY A 1 99 ? 17.961 -10.910 -6.254 1.00 97.81 99 GLY A C 1
ATOM 777 O O . GLY A 1 99 ? 17.422 -11.734 -6.998 1.00 97.81 99 GLY A O 1
ATOM 778 N N . PRO A 1 100 ? 19.298 -10.703 -6.315 1.00 97.88 100 PRO A N 1
ATOM 779 C CA . PRO A 1 100 ? 20.154 -11.456 -7.233 1.00 97.88 100 PRO A CA 1
ATOM 780 C C . PRO A 1 100 ? 20.062 -12.979 -7.068 1.00 97.88 100 PRO A C 1
ATOM 782 O O . PRO A 1 100 ? 20.149 -13.710 -8.054 1.00 97.88 100 PRO A O 1
ATOM 785 N N . SER A 1 101 ? 19.860 -13.462 -5.837 1.00 96.94 101 SER A N 1
ATOM 786 C CA . SER A 1 101 ? 19.693 -14.893 -5.554 1.00 96.94 101 SER A CA 1
ATOM 787 C C . SER A 1 101 ? 18.310 -15.419 -5.958 1.00 96.94 101 SER A C 1
ATOM 789 O O . SER A 1 101 ? 18.196 -16.561 -6.409 1.00 96.94 101 SER A O 1
ATOM 791 N N . LEU A 1 102 ? 17.278 -14.571 -5.879 1.00 96.31 102 LEU A N 1
ATOM 792 C CA . LEU A 1 102 ? 15.892 -14.926 -6.199 1.00 96.31 102 LEU A CA 1
ATOM 793 C C . LEU A 1 102 ? 15.681 -15.162 -7.702 1.00 96.31 102 LEU A C 1
ATOM 795 O O . LEU A 1 102 ? 14.811 -15.938 -8.094 1.00 96.31 102 LEU A O 1
ATOM 799 N N . ILE A 1 103 ? 16.503 -14.534 -8.551 1.00 94.88 103 ILE A N 1
ATOM 800 C CA . ILE A 1 103 ? 16.386 -14.626 -10.015 1.00 94.88 103 ILE A CA 1
ATOM 801 C C . ILE A 1 103 ? 17.361 -15.616 -10.666 1.00 94.88 103 ILE A C 1
ATOM 803 O O . ILE A 1 103 ? 17.555 -15.599 -11.882 1.00 94.88 103 ILE A O 1
ATOM 807 N N . THR A 1 104 ? 17.971 -16.496 -9.871 1.00 91.75 104 THR A N 1
ATOM 808 C CA . THR A 1 104 ? 18.864 -17.548 -10.374 1.00 91.75 104 THR A CA 1
ATOM 809 C C . THR A 1 104 ? 18.126 -18.548 -11.274 1.00 91.75 104 THR A C 1
ATOM 811 O O . THR A 1 104 ? 16.912 -18.747 -11.166 1.00 91.75 104 THR A O 1
ATOM 814 N N . GLU A 1 105 ? 18.853 -19.162 -12.212 1.00 90.12 105 GLU A N 1
ATOM 815 C CA . GLU A 1 105 ? 18.294 -20.185 -13.102 1.00 90.12 105 GLU A CA 1
ATOM 816 C C . GLU A 1 105 ? 17.995 -21.476 -12.325 1.00 90.12 105 GLU A C 1
ATOM 818 O O . GLU A 1 105 ? 18.819 -21.940 -11.537 1.00 90.12 105 GLU A O 1
ATOM 823 N N . GLY A 1 106 ? 16.825 -22.073 -12.564 1.00 87.94 106 GLY A N 1
ATOM 824 C CA . GLY A 1 106 ? 16.445 -23.358 -11.971 1.00 87.94 106 GLY A CA 1
ATOM 825 C C . GLY A 1 106 ? 16.588 -24.494 -12.977 1.00 87.94 106 GLY A C 1
ATOM 826 O O . GLY A 1 106 ? 15.923 -24.470 -14.011 1.00 87.94 106 GLY A O 1
ATOM 827 N N . GLU A 1 107 ? 17.426 -25.494 -12.701 1.00 92.94 107 GLU A N 1
ATOM 828 C CA . GLU A 1 107 ? 17.500 -26.698 -13.538 1.00 92.94 107 GLU A CA 1
ATOM 829 C C . GLU A 1 107 ? 16.215 -27.528 -13.412 1.00 92.94 107 GLU A C 1
ATOM 831 O O . GLU A 1 107 ? 15.686 -27.716 -12.316 1.00 92.94 107 GLU A O 1
ATOM 836 N N . ILE A 1 108 ? 15.706 -28.018 -14.545 1.00 95.38 108 ILE A N 1
ATOM 837 C CA . ILE A 1 108 ? 14.517 -28.868 -14.604 1.00 95.38 108 ILE A CA 1
ATOM 838 C C . ILE A 1 108 ? 14.969 -30.319 -14.801 1.00 95.38 108 ILE A C 1
ATOM 840 O O . ILE A 1 108 ? 15.551 -30.632 -15.845 1.00 95.38 108 ILE A O 1
ATOM 844 N N . PRO A 1 109 ? 14.643 -31.236 -13.873 1.00 94.06 109 PRO A N 1
ATOM 845 C CA . PRO A 1 109 ? 14.775 -32.664 -14.126 1.00 94.06 109 PRO A CA 1
ATOM 846 C C . PRO A 1 109 ? 13.954 -33.060 -15.361 1.00 94.06 109 PRO A C 1
ATOM 848 O O . PRO A 1 109 ? 12.736 -32.885 -15.389 1.00 94.06 109 PRO A O 1
ATOM 851 N N . SER A 1 110 ? 14.619 -33.584 -16.391 1.00 93.06 110 SER A N 1
ATOM 852 C CA . SER A 1 110 ? 14.000 -33.901 -17.681 1.00 93.06 110 SER A CA 1
ATOM 853 C C . SER A 1 110 ? 14.320 -35.326 -18.114 1.00 93.06 110 SER A C 1
ATOM 855 O O . SER A 1 110 ? 15.454 -35.788 -18.006 1.00 93.06 110 SER A O 1
ATOM 857 N N . THR A 1 111 ? 13.318 -36.013 -18.659 1.00 95.62 111 THR A N 1
ATOM 858 C CA . THR A 1 111 ? 13.496 -37.307 -19.333 1.00 95.62 111 THR A CA 1
ATOM 859 C C . THR A 1 111 ? 13.930 -37.155 -20.792 1.00 95.62 111 THR A C 1
ATOM 861 O O . THR A 1 111 ? 14.310 -38.140 -21.420 1.00 95.62 111 THR A O 1
ATOM 864 N N . VAL A 1 112 ? 13.854 -35.944 -21.359 1.00 96.00 112 VAL A N 1
ATOM 865 C CA . VAL A 1 112 ? 14.378 -35.640 -22.699 1.00 96.00 112 VAL A CA 1
ATOM 866 C C . VAL A 1 112 ? 15.893 -35.439 -22.585 1.00 96.00 112 VAL A C 1
ATOM 868 O O . VAL A 1 112 ? 16.297 -34.568 -21.810 1.00 96.00 112 VAL A O 1
ATOM 871 N N . PRO A 1 113 ? 16.731 -36.186 -23.337 1.00 95.75 113 PRO A N 1
ATOM 872 C CA . PRO A 1 113 ? 18.184 -36.035 -23.282 1.00 95.75 113 PRO A CA 1
ATOM 873 C C . PRO A 1 113 ? 18.616 -34.600 -23.595 1.00 95.75 113 PRO A C 1
ATOM 875 O O . PRO A 1 113 ? 18.264 -34.075 -24.649 1.00 95.75 113 PRO A O 1
ATOM 878 N N . GLY A 1 114 ? 19.370 -33.979 -22.690 1.00 94.62 114 GLY A N 1
ATOM 879 C CA . GLY A 1 114 ? 19.807 -32.587 -22.792 1.00 94.62 114 GLY A CA 1
ATOM 880 C C . GLY A 1 114 ? 19.805 -31.882 -21.434 1.00 94.62 114 GLY A C 1
ATOM 881 O O . GLY A 1 114 ? 19.550 -32.506 -20.404 1.00 94.62 114 GLY A O 1
ATOM 882 N N . LYS A 1 115 ? 20.077 -30.574 -21.433 1.00 96.12 115 LYS A N 1
ATOM 883 C CA . LYS A 1 115 ? 19.979 -29.703 -20.252 1.00 96.12 115 LYS A CA 1
ATOM 884 C C . LYS A 1 115 ? 18.761 -28.794 -20.377 1.00 96.12 115 LYS A C 1
ATOM 886 O O . LYS A 1 115 ? 18.668 -28.047 -21.346 1.00 96.12 115 LYS A O 1
ATOM 891 N N . ALA A 1 116 ? 17.867 -28.825 -19.392 1.00 97.62 116 ALA A N 1
ATOM 892 C CA . ALA A 1 1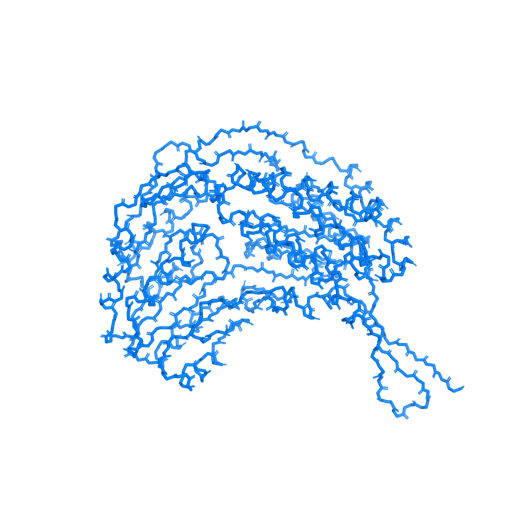16 ? 16.680 -27.976 -19.317 1.00 97.62 116 ALA A CA 1
ATOM 893 C C . ALA A 1 116 ? 16.791 -27.012 -18.127 1.00 97.62 116 ALA A C 1
ATOM 895 O O . ALA A 1 116 ? 17.059 -27.450 -17.011 1.00 97.62 116 ALA A O 1
ATOM 896 N N . VAL A 1 117 ? 16.566 -25.715 -18.339 1.00 97.19 117 VAL A N 1
ATOM 897 C CA . VAL A 1 117 ? 16.567 -24.704 -17.269 1.00 97.19 117 VAL A CA 1
ATOM 898 C C . VAL A 1 117 ? 15.394 -23.736 -17.418 1.00 97.19 117 VAL A C 1
ATOM 900 O O . VAL A 1 117 ? 14.968 -23.427 -18.533 1.00 97.19 117 VAL A O 1
ATOM 903 N N . ILE A 1 118 ? 14.887 -23.231 -16.295 1.00 97.12 118 ILE A N 1
ATOM 904 C CA . ILE A 1 118 ? 13.995 -22.071 -16.239 1.00 97.12 118 ILE A CA 1
ATOM 905 C C . ILE A 1 118 ? 14.854 -20.836 -16.012 1.00 97.12 118 ILE A C 1
ATOM 907 O O . ILE A 1 118 ? 15.509 -20.703 -14.977 1.00 97.12 118 ILE A O 1
ATOM 911 N N . GLN A 1 119 ? 14.815 -19.923 -16.972 1.00 96.50 119 GLN A N 1
ATOM 912 C CA . GLN A 1 119 ? 15.424 -18.606 -16.864 1.00 96.50 119 GLN A CA 1
ATOM 913 C C . GLN A 1 119 ? 14.392 -17.591 -16.391 1.00 96.50 119 GLN A C 1
ATOM 915 O O . GLN A 1 119 ? 13.221 -17.673 -16.759 1.00 96.50 119 GLN A O 1
ATOM 920 N N . ARG A 1 120 ? 14.843 -16.602 -15.623 1.00 97.12 120 ARG A N 1
ATOM 921 C CA . ARG A 1 120 ? 14.036 -15.475 -15.154 1.00 97.12 120 ARG A CA 1
ATOM 922 C C . ARG A 1 120 ? 14.498 -14.212 -15.857 1.00 97.12 120 ARG A C 1
ATOM 924 O O . ARG A 1 120 ? 15.567 -13.689 -15.559 1.00 97.12 120 ARG A O 1
ATOM 931 N N . LEU A 1 121 ? 13.731 -13.776 -16.851 1.00 97.50 121 LEU A N 1
ATOM 932 C CA . LEU A 1 121 ? 14.102 -12.656 -17.714 1.00 97.50 121 LEU A CA 1
ATOM 933 C C . LEU A 1 121 ? 13.125 -11.487 -17.549 1.00 97.50 121 LEU A C 1
ATOM 935 O O . LEU A 1 121 ? 11.922 -11.732 -17.437 1.00 97.50 121 LEU A O 1
ATOM 939 N N . PRO A 1 122 ? 13.600 -10.231 -17.597 1.00 98.25 122 PRO A N 1
ATOM 940 C CA . PRO A 1 122 ? 12.716 -9.074 -17.597 1.00 98.25 122 PRO A CA 1
ATOM 941 C C . PRO A 1 122 ? 11.896 -9.025 -18.890 1.00 98.25 122 PRO A C 1
ATOM 943 O O . PRO A 1 122 ? 12.393 -9.373 -19.970 1.00 98.25 122 PRO A O 1
ATOM 946 N N . ILE A 1 123 ? 10.650 -8.571 -18.787 1.00 98.56 123 ILE A N 1
ATOM 947 C CA . ILE A 1 123 ? 9.679 -8.568 -19.883 1.00 98.56 123 ILE A CA 1
ATOM 948 C C . ILE A 1 123 ? 9.626 -7.247 -20.647 1.00 98.56 123 ILE A C 1
ATOM 950 O O . ILE A 1 123 ? 9.364 -7.289 -21.843 1.00 98.56 123 ILE A O 1
ATOM 954 N N . GLY A 1 124 ? 9.930 -6.108 -20.017 1.00 98.69 124 GLY A N 1
ATOM 955 C CA . GLY A 1 124 ? 9.888 -4.795 -20.672 1.00 98.69 124 GLY A CA 1
ATOM 956 C C . GLY A 1 124 ? 9.482 -3.656 -19.736 1.00 98.69 124 GLY A C 1
ATOM 957 O O . GLY A 1 124 ? 9.510 -3.832 -18.517 1.00 98.69 124 GLY A O 1
ATOM 958 N N . PRO A 1 125 ? 9.102 -2.496 -20.297 1.00 98.88 125 PRO A N 1
ATOM 959 C CA . PRO A 1 125 ? 8.50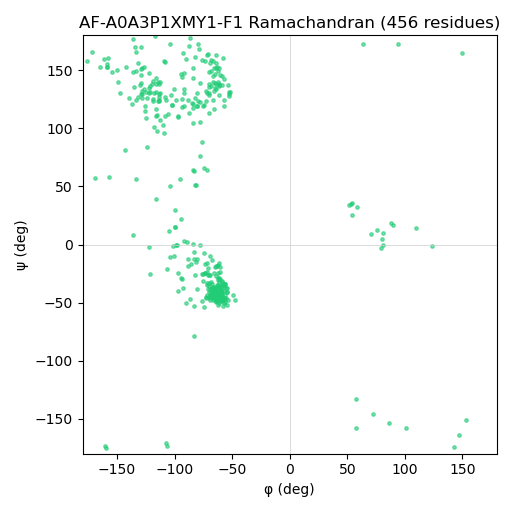7 -1.393 -19.549 1.00 98.88 125 PRO A CA 1
ATOM 960 C C . PRO A 1 125 ? 7.183 -1.778 -18.881 1.00 98.88 125 PRO A C 1
ATOM 962 O O . PRO A 1 125 ? 6.322 -2.413 -19.495 1.00 98.88 125 PRO A O 1
ATOM 965 N N . LEU A 1 126 ? 7.000 -1.364 -17.630 1.00 98.94 126 LEU A N 1
ATOM 966 C CA . LEU A 1 126 ? 5.813 -1.644 -16.821 1.00 98.94 126 LEU A CA 1
ATOM 967 C C . LEU A 1 126 ? 5.158 -0.351 -16.349 1.00 98.94 126 LEU A C 1
ATOM 969 O O . LEU A 1 126 ? 5.850 0.617 -16.045 1.00 98.94 126 LEU A O 1
ATOM 973 N N . LEU A 1 127 ? 3.833 -0.360 -16.217 1.00 98.94 127 LEU A N 1
ATOM 974 C CA . LEU A 1 127 ? 3.091 0.733 -15.597 1.00 98.94 127 LEU A CA 1
ATOM 975 C C . LEU A 1 127 ? 2.772 0.396 -14.134 1.00 98.94 127 LEU A C 1
ATOM 977 O O . LEU A 1 127 ? 2.131 -0.614 -13.863 1.00 98.94 127 LEU A O 1
ATOM 981 N N . GLY A 1 128 ? 3.167 1.257 -13.202 1.00 98.81 128 GLY A N 1
ATOM 982 C CA . GLY A 1 128 ? 2.720 1.235 -11.811 1.00 98.81 128 GLY A CA 1
ATOM 983 C C . GLY A 1 128 ? 1.682 2.326 -11.556 1.00 98.81 128 GLY A C 1
ATOM 984 O O . GLY A 1 128 ? 1.929 3.492 -11.861 1.00 98.81 128 GLY A O 1
ATOM 985 N N . VAL A 1 129 ? 0.532 1.976 -10.982 1.00 98.75 129 VAL A N 1
ATOM 986 C CA . VAL A 1 129 ? -0.491 2.930 -10.525 1.00 98.75 129 VAL A CA 1
ATOM 987 C C . VAL A 1 129 ? -0.575 2.869 -9.003 1.00 98.75 129 VAL A C 1
ATOM 989 O O . VAL A 1 129 ? -1.086 1.893 -8.459 1.00 98.75 129 VAL A O 1
ATOM 992 N N . MET A 1 130 ? -0.064 3.901 -8.324 1.00 98.50 130 MET A N 1
ATOM 993 C CA . MET A 1 130 ? 0.215 3.851 -6.880 1.00 98.50 130 MET A CA 1
ATOM 994 C C . MET A 1 130 ? -0.664 4.810 -6.061 1.00 98.50 130 MET A C 1
ATOM 996 O O . MET A 1 130 ? -0.880 5.949 -6.497 1.00 98.50 130 MET A O 1
ATOM 1000 N N . PRO A 1 131 ? -1.154 4.401 -4.873 1.00 98.56 131 PRO A N 1
ATOM 1001 C CA . PRO A 1 131 ? -2.073 5.173 -4.044 1.00 98.56 131 PRO A CA 1
ATOM 1002 C C . PRO A 1 131 ? -1.319 6.121 -3.103 1.00 98.56 131 PRO A C 1
ATOM 1004 O O . PRO A 1 131 ? -0.108 6.045 -2.962 1.00 98.56 131 PRO A O 1
ATOM 1007 N N . TRP A 1 132 ? -2.047 7.006 -2.428 1.00 98.50 132 TRP A N 1
ATOM 1008 C CA . TRP A 1 132 ? -1.478 8.050 -1.567 1.00 98.50 132 TRP A CA 1
ATOM 1009 C C . TRP A 1 132 ? -1.181 7.612 -0.129 1.00 98.50 132 TRP A C 1
ATOM 1011 O O . TRP A 1 132 ? -0.501 8.325 0.595 1.00 98.50 132 TRP A O 1
ATOM 1021 N N . ASN A 1 133 ? -1.741 6.498 0.343 1.00 98.50 133 ASN A N 1
ATOM 1022 C CA . ASN A 1 133 ? -1.736 6.182 1.774 1.00 98.50 133 ASN A CA 1
ATOM 1023 C C . ASN A 1 133 ? -0.358 5.782 2.317 1.00 98.50 133 ASN A C 1
ATOM 1025 O O . ASN A 1 133 ? -0.099 5.942 3.511 1.00 98.50 133 ASN A O 1
ATOM 1029 N N . PHE A 1 134 ? 0.512 5.307 1.432 1.00 98.69 134 PHE A N 1
ATOM 1030 C CA . PHE A 1 134 ? 1.926 5.071 1.686 1.00 98.69 134 PHE A CA 1
ATOM 1031 C C . PHE A 1 134 ? 2.727 5.436 0.419 1.00 98.69 134 PHE A C 1
ATOM 1033 O O . PHE A 1 134 ? 3.003 4.555 -0.402 1.00 98.69 134 PHE A O 1
ATOM 1040 N N . PRO A 1 135 ? 3.018 6.732 0.194 1.00 98.62 135 PRO A N 1
ATOM 1041 C CA . PRO A 1 135 ? 3.574 7.222 -1.067 1.00 98.62 135 PRO A CA 1
ATOM 1042 C C . PRO A 1 135 ? 4.877 6.536 -1.502 1.00 98.62 135 PRO A C 1
ATOM 1044 O O . PRO A 1 135 ? 5.057 6.250 -2.684 1.00 98.62 135 PRO A O 1
ATOM 1047 N N . TYR A 1 136 ? 5.775 6.207 -0.574 1.00 98.81 136 TYR A N 1
ATOM 1048 C CA . TYR A 1 136 ? 7.063 5.609 -0.932 1.00 98.81 136 TYR A CA 1
ATOM 1049 C C . TYR A 1 136 ? 7.069 4.097 -0.816 1.00 98.81 136 TYR A C 1
ATOM 1051 O O . TYR A 1 136 ? 7.606 3.427 -1.698 1.00 98.81 136 TYR A O 1
ATOM 1059 N N . TYR A 1 137 ? 6.441 3.543 0.222 1.00 98.00 137 TYR A N 1
ATOM 1060 C CA . TYR A 1 137 ? 6.392 2.092 0.412 1.00 98.00 137 TYR A CA 1
ATOM 1061 C C . TYR A 1 137 ? 5.718 1.388 -0.776 1.00 98.00 137 TYR A C 1
ATOM 1063 O O . TYR A 1 137 ? 6.237 0.390 -1.276 1.00 98.00 137 TYR A O 1
ATOM 1071 N N . GLN A 1 138 ? 4.623 1.940 -1.309 1.00 98.56 138 GLN A N 1
ATOM 1072 C CA . GLN A 1 138 ? 3.921 1.332 -2.449 1.00 98.56 138 GLN A CA 1
ATOM 1073 C C . GLN A 1 138 ? 4.772 1.352 -3.720 1.00 98.56 138 GLN A C 1
ATOM 1075 O O . GLN A 1 138 ? 4.820 0.378 -4.471 1.00 98.56 138 GLN A O 1
ATOM 1080 N N . VAL A 1 139 ? 5.499 2.447 -3.948 1.00 98.75 139 VAL A N 1
ATOM 1081 C CA . VAL A 1 139 ? 6.407 2.549 -5.091 1.00 98.75 139 VAL A CA 1
ATOM 1082 C C . VAL A 1 139 ? 7.612 1.623 -4.905 1.00 98.75 139 VAL A C 1
ATOM 1084 O O . VAL A 1 139 ? 7.994 0.954 -5.860 1.00 98.75 139 VAL A O 1
ATOM 1087 N N . ALA A 1 140 ? 8.182 1.516 -3.701 1.00 98.75 140 ALA A N 1
ATOM 1088 C CA . ALA A 1 140 ? 9.309 0.630 -3.398 1.00 98.75 140 ALA A CA 1
ATOM 1089 C C . ALA A 1 140 ? 8.981 -0.845 -3.684 1.00 98.75 140 ALA A C 1
ATOM 1091 O O . ALA A 1 140 ? 9.761 -1.529 -4.355 1.00 98.75 140 ALA A O 1
ATOM 1092 N N . ARG A 1 141 ? 7.796 -1.307 -3.256 1.00 98.12 141 ARG A N 1
ATOM 1093 C CA . ARG A 1 141 ? 7.277 -2.667 -3.499 1.00 98.12 141 ARG A CA 1
ATOM 1094 C C . ARG A 1 141 ? 7.255 -3.056 -4.971 1.00 98.12 141 ARG A C 1
ATOM 1096 O O . ARG A 1 141 ? 7.546 -4.204 -5.305 1.00 98.12 141 ARG A O 1
ATOM 1103 N N . PHE A 1 142 ? 6.926 -2.101 -5.835 1.00 98.75 142 PHE A N 1
ATOM 1104 C CA . PHE A 1 142 ? 6.828 -2.299 -7.275 1.00 98.75 142 PHE A CA 1
ATOM 1105 C C . PHE A 1 142 ? 8.155 -2.043 -7.999 1.00 98.75 142 PHE A C 1
ATOM 1107 O O . PHE A 1 142 ? 8.602 -2.868 -8.796 1.00 98.75 142 PHE A O 1
ATOM 1114 N N . ALA A 1 143 ? 8.798 -0.904 -7.749 1.00 98.81 143 ALA A N 1
ATOM 1115 C CA . ALA A 1 143 ? 9.942 -0.439 -8.522 1.00 98.81 143 ALA A CA 1
ATOM 1116 C C . ALA A 1 143 ? 11.209 -1.255 -8.235 1.00 98.81 143 ALA A C 1
ATOM 1118 O O . ALA A 1 143 ? 11.872 -1.684 -9.180 1.00 98.81 143 ALA A O 1
ATOM 1119 N N . ALA A 1 144 ? 11.526 -1.522 -6.963 1.00 98.75 144 ALA A N 1
ATOM 1120 C CA . ALA A 1 144 ? 12.766 -2.198 -6.578 1.00 98.75 144 ALA A CA 1
ATOM 1121 C C . ALA A 1 144 ? 12.940 -3.591 -7.222 1.00 98.75 144 ALA A C 1
ATOM 1123 O O . ALA A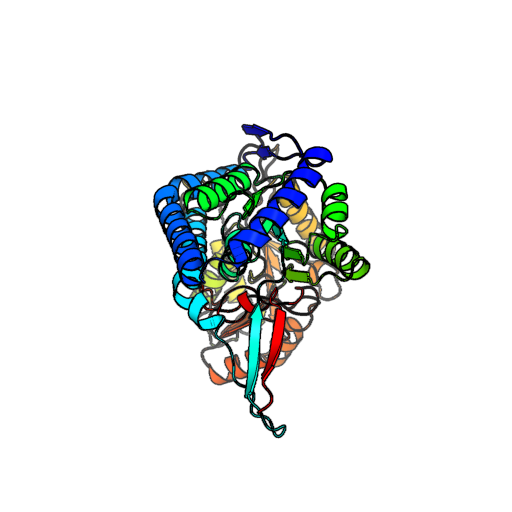 1 144 ? 13.959 -3.799 -7.893 1.00 98.75 144 ALA A O 1
ATOM 1124 N N . PRO A 1 145 ? 11.977 -4.535 -7.124 1.00 98.75 145 PRO A N 1
ATOM 1125 C CA . PRO A 1 145 ? 12.139 -5.847 -7.751 1.00 98.75 145 PRO A CA 1
ATOM 1126 C C . PRO A 1 145 ? 12.195 -5.769 -9.279 1.00 98.75 145 PRO A C 1
ATOM 1128 O O . PRO A 1 145 ? 12.955 -6.505 -9.912 1.00 98.75 145 PRO A O 1
ATOM 1131 N N . ASN A 1 146 ? 11.421 -4.870 -9.891 1.00 98.88 146 ASN A N 1
ATOM 1132 C CA . ASN A 1 146 ? 11.336 -4.763 -11.346 1.00 98.88 146 ASN A CA 1
ATOM 1133 C C . ASN A 1 146 ? 12.594 -4.151 -11.961 1.00 98.88 146 ASN A C 1
ATOM 1135 O O . ASN A 1 146 ? 13.137 -4.697 -12.928 1.00 98.88 146 ASN A O 1
ATOM 1139 N N . LEU A 1 147 ? 13.104 -3.070 -11.372 1.00 98.88 147 LEU A N 1
ATOM 1140 C CA . LEU A 1 147 ? 14.362 -2.464 -11.792 1.00 98.88 147 LEU A CA 1
ATOM 1141 C C . LEU A 1 147 ? 15.532 -3.429 -11.579 1.00 98.88 147 LEU A C 1
ATOM 1143 O O . LEU A 1 147 ? 16.384 -3.540 -12.461 1.00 98.88 147 LEU A O 1
ATOM 1147 N N . LEU A 1 148 ? 15.552 -4.190 -10.478 1.00 98.81 148 LEU A N 1
ATOM 1148 C CA . LEU A 1 148 ? 16.558 -5.229 -10.250 1.00 98.81 148 LEU A CA 1
ATOM 1149 C C . LEU A 1 148 ? 16.497 -6.344 -11.306 1.00 98.81 148 LEU A C 1
ATOM 1151 O O . LEU A 1 148 ? 17.530 -6.742 -11.857 1.00 98.81 148 LEU A O 1
ATOM 1155 N N . LEU A 1 149 ? 15.297 -6.844 -11.615 1.00 98.50 149 LEU A N 1
ATOM 1156 C CA . LEU A 1 149 ? 15.090 -7.873 -12.637 1.00 98.50 149 LEU A CA 1
ATOM 1157 C C . LEU A 1 149 ? 15.550 -7.388 -14.024 1.00 98.50 149 LEU A C 1
ATOM 1159 O O . LEU A 1 149 ? 16.044 -8.178 -14.830 1.00 98.50 149 LEU A O 1
ATOM 1163 N N . GLY A 1 150 ? 15.465 -6.079 -14.271 1.00 98.62 150 GLY A N 1
ATOM 1164 C CA . GLY A 1 150 ? 15.883 -5.421 -15.508 1.00 98.62 150 GLY A CA 1
ATOM 1165 C C . GLY A 1 150 ? 14.722 -4.904 -16.357 1.00 98.62 150 GLY A C 1
ATOM 1166 O O . GLY A 1 150 ? 14.934 -4.593 -17.529 1.00 98.62 150 GLY A O 1
ATOM 1167 N N . ASN A 1 151 ? 13.513 -4.836 -15.794 1.00 98.88 151 ASN A N 1
ATOM 1168 C CA . ASN A 1 151 ? 12.406 -4.063 -16.353 1.00 98.88 151 ASN A CA 1
ATOM 1169 C C . ASN A 1 151 ? 12.683 -2.561 -16.169 1.00 98.88 151 ASN A C 1
ATOM 1171 O O . ASN A 1 151 ? 13.525 -2.169 -15.358 1.00 98.88 151 ASN A O 1
ATOM 1175 N N . THR A 1 152 ? 11.964 -1.727 -16.912 1.00 98.94 152 THR A N 1
ATOM 1176 C CA . THR A 1 152 ? 11.843 -0.288 -16.634 1.00 98.94 152 THR A CA 1
ATOM 1177 C C . THR A 1 152 ? 10.433 0.002 -16.147 1.00 98.94 152 THR A C 1
ATOM 1179 O O . THR A 1 152 ? 9.522 -0.804 -16.363 1.00 98.94 152 THR A O 1
ATOM 1182 N N . VAL A 1 153 ? 10.246 1.108 -15.435 1.00 98.88 153 VAL A N 1
ATOM 1183 C CA . VAL A 1 153 ? 8.973 1.427 -14.787 1.00 98.88 153 VAL A CA 1
ATOM 1184 C C . VAL A 1 153 ? 8.524 2.845 -15.114 1.00 98.88 153 VAL A C 1
ATOM 1186 O O . VAL A 1 153 ? 9.309 3.785 -15.082 1.00 98.88 153 VAL A O 1
ATOM 1189 N N . ILE A 1 154 ? 7.237 2.986 -15.402 1.00 98.94 154 ILE A N 1
ATOM 1190 C CA . ILE A 1 154 ? 6.522 4.255 -15.512 1.00 98.94 154 ILE A CA 1
ATOM 1191 C C . ILE A 1 154 ? 5.521 4.267 -14.362 1.00 98.94 154 ILE A C 1
ATOM 1193 O O . ILE A 1 154 ? 4.722 3.341 -14.235 1.00 98.94 154 ILE A O 1
ATOM 1197 N N . VAL A 1 155 ? 5.557 5.281 -13.509 1.00 98.81 155 VAL A N 1
ATOM 1198 C CA . VAL A 1 155 ? 4.750 5.356 -12.292 1.00 98.81 155 VAL A CA 1
ATOM 1199 C C . VAL A 1 155 ? 3.794 6.534 -12.386 1.00 98.81 155 VAL A C 1
ATOM 1201 O O . VAL A 1 155 ? 4.204 7.692 -12.415 1.00 98.81 155 VAL A O 1
ATOM 1204 N N . LYS A 1 156 ? 2.494 6.234 -12.391 1.00 98.38 156 LYS A N 1
ATOM 1205 C CA . LYS A 1 156 ? 1.440 7.220 -12.162 1.00 98.38 156 LYS A CA 1
ATOM 1206 C C . LYS A 1 156 ? 1.030 7.145 -10.702 1.00 98.38 156 LYS A C 1
ATOM 1208 O O . LYS A 1 156 ? 0.393 6.181 -10.272 1.00 98.38 156 LYS A O 1
ATOM 1213 N N . HIS A 1 157 ? 1.357 8.182 -9.946 1.00 97.81 157 HIS A N 1
ATOM 1214 C CA . HIS A 1 157 ? 0.994 8.248 -8.536 1.00 97.81 157 HIS A CA 1
ATOM 1215 C C . HIS A 1 157 ? -0.405 8.845 -8.310 1.00 97.81 157 HIS A C 1
ATOM 1217 O O . HIS A 1 157 ? -1.115 9.229 -9.254 1.00 97.81 157 HIS A O 1
ATOM 1223 N N . ALA A 1 158 ? -0.831 8.900 -7.049 1.00 97.50 158 ALA A N 1
ATOM 1224 C CA . ALA A 1 158 ? -2.019 9.630 -6.642 1.00 97.50 158 ALA A CA 1
ATOM 1225 C C . ALA A 1 158 ? -1.807 11.130 -6.889 1.00 97.50 158 ALA A C 1
ATOM 1227 O O . ALA A 1 158 ? -0.696 11.640 -6.788 1.00 97.50 158 ALA A O 1
ATOM 1228 N N . ASP A 1 159 ? -2.878 11.832 -7.234 1.00 95.75 159 ASP A N 1
ATOM 1229 C CA . ASP A 1 159 ? -2.839 13.256 -7.574 1.00 95.75 159 ASP A CA 1
ATOM 1230 C C . ASP A 1 159 ? -2.458 14.162 -6.395 1.00 95.75 159 ASP A C 1
ATOM 1232 O O . ASP A 1 159 ? -1.897 15.234 -6.612 1.00 95.75 159 ASP A O 1
ATOM 1236 N N . ILE A 1 160 ? -2.696 13.706 -5.164 1.00 97.19 160 ILE A N 1
ATOM 1237 C CA . ILE A 1 160 ? -2.309 14.417 -3.937 1.00 97.19 160 ILE A CA 1
ATOM 1238 C C . ILE A 1 160 ? -0.850 14.188 -3.504 1.00 97.19 160 ILE A C 1
ATOM 1240 O O . ILE A 1 160 ? -0.415 14.827 -2.557 1.00 97.19 160 ILE A O 1
ATOM 1244 N N . CYS A 1 161 ? -0.109 13.287 -4.165 1.00 97.69 161 CYS A N 1
ATOM 1245 C CA . CYS A 1 161 ? 1.271 12.904 -3.813 1.00 97.69 161 CYS A CA 1
ATOM 1246 C C . CYS A 1 161 ? 2.269 13.273 -4.922 1.00 97.69 161 CYS A C 1
ATOM 1248 O O . CYS A 1 161 ? 3.140 12.480 -5.289 1.00 97.69 161 CYS A O 1
ATOM 1250 N N . ALA A 1 162 ? 2.077 14.436 -5.543 1.00 97.25 162 ALA A N 1
ATOM 1251 C CA . ALA A 1 162 ? 2.845 14.852 -6.709 1.00 97.25 162 ALA A CA 1
ATOM 1252 C C . ALA A 1 162 ? 4.332 15.071 -6.381 1.00 97.25 162 ALA A C 1
ATOM 1254 O O . ALA A 1 162 ? 5.197 14.617 -7.132 1.00 97.25 162 ALA A O 1
ATOM 1255 N N . ARG A 1 163 ? 4.647 15.690 -5.238 1.00 98.44 163 ARG A N 1
ATOM 1256 C CA . ARG A 1 163 ? 6.032 15.912 -4.810 1.00 98.44 163 ARG A CA 1
ATOM 1257 C C . ARG A 1 163 ? 6.704 14.601 -4.419 1.00 98.44 163 ARG A C 1
ATOM 1259 O O . ARG A 1 163 ? 7.814 14.354 -4.886 1.00 98.44 163 ARG A O 1
ATOM 1266 N N . SER A 1 164 ? 6.038 13.733 -3.651 1.00 98.75 164 SER A N 1
ATOM 1267 C CA . SER A 1 164 ? 6.542 12.380 -3.385 1.00 98.75 164 SER A CA 1
ATOM 1268 C C . SER A 1 164 ? 6.846 11.622 -4.680 1.00 98.75 164 SER A C 1
ATOM 1270 O O . SER A 1 164 ? 7.888 10.979 -4.782 1.00 98.75 164 SER A O 1
ATOM 1272 N N . ALA A 1 165 ? 5.993 11.737 -5.703 1.00 98.25 165 ALA A N 1
ATOM 1273 C CA . ALA A 1 165 ? 6.214 11.076 -6.987 1.00 98.25 165 ALA A CA 1
ATOM 1274 C C . ALA A 1 165 ? 7.483 11.568 -7.710 1.00 98.25 165 ALA A C 1
ATOM 1276 O O . ALA A 1 165 ? 8.229 10.746 -8.244 1.00 98.25 165 ALA A O 1
ATOM 1277 N N . GLN A 1 166 ? 7.747 12.880 -7.698 1.00 98.44 166 GLN A N 1
ATOM 1278 C CA . GLN A 1 166 ? 8.966 13.453 -8.282 1.00 98.44 166 GLN A CA 1
ATOM 1279 C C . GLN A 1 166 ? 10.224 13.013 -7.527 1.00 98.44 166 GLN A C 1
ATOM 1281 O O . GLN A 1 166 ? 11.192 12.581 -8.147 1.00 98.44 166 GLN A O 1
ATOM 1286 N N . LEU A 1 167 ? 10.191 13.059 -6.190 1.00 98.69 167 LEU A N 1
ATOM 1287 C CA . LEU A 1 167 ? 11.325 12.674 -5.343 1.00 98.69 167 LEU A CA 1
ATOM 1288 C C . LEU A 1 167 ? 11.779 11.232 -5.604 1.00 98.69 167 LEU A C 1
ATOM 1290 O O . LEU A 1 167 ? 12.977 10.953 -5.587 1.00 98.69 167 LEU A O 1
ATOM 1294 N N . MET A 1 168 ? 10.840 10.327 -5.898 1.00 98.56 168 MET A N 1
ATOM 1295 C CA . MET A 1 168 ? 11.157 8.950 -6.282 1.00 98.56 168 MET A CA 1
ATOM 1296 C C . MET A 1 168 ? 11.958 8.859 -7.584 1.00 98.56 168 MET A C 1
ATOM 1298 O O . MET A 1 168 ? 12.926 8.100 -7.647 1.00 98.56 168 MET A O 1
ATOM 1302 N N . GLU A 1 169 ? 11.571 9.611 -8.619 1.00 98.62 169 GLU A N 1
ATOM 1303 C CA . GLU A 1 169 ? 12.309 9.637 -9.890 1.00 98.62 169 GLU A CA 1
ATOM 1304 C C . GLU A 1 169 ? 13.721 10.187 -9.687 1.00 98.62 169 GLU A C 1
ATOM 1306 O O . GLU A 1 169 ? 14.688 9.561 -10.125 1.00 98.62 169 GLU A O 1
ATOM 1311 N N . ASP A 1 170 ? 13.839 11.293 -8.949 1.00 98.75 170 ASP A N 1
ATOM 1312 C CA . ASP A 1 170 ? 15.120 11.931 -8.652 1.00 98.75 170 ASP A CA 1
ATOM 1313 C C . ASP A 1 170 ? 16.065 10.969 -7.912 1.00 98.75 170 ASP A C 1
ATOM 1315 O O . ASP A 1 170 ? 17.228 10.830 -8.293 1.00 98.75 170 ASP A O 1
ATOM 1319 N N . ILE A 1 171 ? 15.564 10.251 -6.895 1.00 98.88 171 ILE A N 1
ATOM 1320 C CA . ILE A 1 171 ? 16.355 9.281 -6.123 1.00 98.88 171 ILE A CA 1
ATOM 1321 C C . ILE A 1 171 ? 16.845 8.132 -7.004 1.00 98.88 171 ILE A C 1
ATOM 1323 O O . ILE A 1 171 ? 18.027 7.791 -6.957 1.00 98.88 171 ILE A O 1
ATOM 1327 N N . PHE A 1 172 ? 15.973 7.511 -7.804 1.00 98.81 172 PHE A N 1
ATOM 1328 C CA . PHE A 1 172 ? 16.396 6.387 -8.643 1.00 98.81 172 PHE A CA 1
ATOM 1329 C C . PHE A 1 172 ? 17.379 6.824 -9.735 1.00 98.81 172 PHE A C 1
ATOM 1331 O O . PHE A 1 172 ? 18.330 6.091 -10.026 1.00 98.81 172 PHE A O 1
ATOM 1338 N N . LEU A 1 173 ? 17.195 8.019 -10.302 1.00 98.69 173 LEU A N 1
ATOM 1339 C CA . LEU A 1 173 ? 18.134 8.599 -11.259 1.00 98.69 173 LEU A CA 1
ATOM 1340 C C . LEU A 1 173 ? 19.503 8.864 -10.611 1.00 98.69 173 LEU A C 1
ATOM 1342 O O . LEU A 1 173 ? 20.526 8.423 -11.140 1.00 98.69 173 LEU A O 1
ATOM 1346 N N . GLU A 1 174 ? 19.535 9.517 -9.447 1.00 98.75 174 GLU A N 1
ATOM 1347 C CA . GLU A 1 174 ? 20.769 9.775 -8.690 1.00 98.75 174 GLU A CA 1
ATOM 1348 C C . GLU A 1 174 ? 21.461 8.472 -8.257 1.00 98.75 174 GLU A C 1
ATOM 1350 O O . GLU A 1 174 ? 22.691 8.379 -8.251 1.00 98.75 174 GLU A O 1
ATOM 1355 N N . ALA A 1 175 ? 20.684 7.423 -7.979 1.00 98.75 175 ALA A N 1
ATOM 1356 C CA . ALA A 1 175 ? 21.192 6.104 -7.624 1.00 98.75 175 ALA A CA 1
ATOM 1357 C C . ALA A 1 175 ? 21.893 5.359 -8.775 1.00 98.75 175 ALA A C 1
ATOM 1359 O O . ALA A 1 175 ? 22.523 4.321 -8.554 1.00 98.75 175 ALA A O 1
ATOM 1360 N N . GLY A 1 176 ? 21.799 5.862 -10.009 1.00 98.50 176 GLY A N 1
ATOM 1361 C CA . GLY A 1 176 ? 22.416 5.252 -11.185 1.00 98.50 176 GLY A CA 1
ATOM 1362 C C . GLY A 1 176 ? 21.533 4.231 -11.906 1.00 98.50 176 GLY A C 1
ATOM 1363 O O . GLY A 1 176 ? 22.044 3.453 -12.731 1.00 98.50 176 GLY A O 1
ATOM 1364 N N . VAL A 1 177 ? 20.218 4.232 -11.646 1.00 98.62 177 VAL A N 1
ATOM 1365 C CA . VAL A 1 177 ? 19.257 3.665 -12.604 1.00 98.62 177 VAL A CA 1
ATOM 1366 C C . VAL A 1 177 ? 19.416 4.434 -13.913 1.00 98.62 177 VAL A C 1
ATOM 1368 O O . VAL A 1 177 ? 19.618 5.645 -13.921 1.00 98.62 177 VAL A O 1
ATOM 1371 N N . ILE A 1 178 ? 19.412 3.719 -15.038 1.00 98.31 178 ILE A N 1
ATOM 1372 C CA . ILE A 1 178 ? 19.604 4.355 -16.345 1.00 98.31 178 ILE A CA 1
ATOM 1373 C C . ILE A 1 178 ? 18.521 5.416 -16.590 1.00 98.31 178 ILE A C 1
ATOM 1375 O O . ILE A 1 178 ? 17.371 5.217 -16.204 1.00 98.31 178 ILE A O 1
ATOM 1379 N N . GLU A 1 179 ? 18.871 6.512 -17.262 1.00 98.38 179 GLU A N 1
ATOM 1380 C CA . GLU A 1 179 ? 17.891 7.495 -17.735 1.00 98.38 179 GLU A CA 1
ATOM 1381 C C . GLU A 1 179 ? 16.786 6.794 -18.548 1.00 98.38 179 GLU A C 1
ATOM 1383 O O . GLU A 1 179 ? 17.071 5.944 -19.396 1.00 98.38 179 GLU A O 1
ATOM 1388 N N . GLY A 1 180 ? 15.524 7.092 -18.229 1.00 98.12 180 GLY A N 1
ATOM 1389 C CA . GLY A 1 180 ? 14.342 6.403 -18.762 1.00 98.12 180 GLY A CA 1
ATOM 1390 C C . GLY A 1 180 ? 14.011 5.056 -18.106 1.00 98.12 180 GLY A C 1
ATOM 1391 O O . GLY A 1 180 ? 13.010 4.424 -18.448 1.00 98.12 180 GLY A O 1
ATOM 1392 N N . GLY A 1 181 ? 14.834 4.595 -17.160 1.00 98.56 181 GLY A N 1
ATOM 1393 C CA . GLY A 1 181 ? 14.611 3.363 -16.408 1.00 98.56 181 GLY A CA 1
ATOM 1394 C C . GLY A 1 181 ? 13.477 3.470 -15.390 1.00 98.56 181 GLY A C 1
ATOM 1395 O O . GLY A 1 181 ? 12.737 2.506 -15.202 1.00 98.56 181 GLY A O 1
ATOM 1396 N N . TYR A 1 182 ? 13.323 4.646 -14.787 1.00 98.88 182 TYR A N 1
ATOM 1397 C CA . TYR A 1 182 ? 12.191 5.039 -13.957 1.00 98.88 182 TYR A CA 1
ATOM 1398 C C . TYR A 1 182 ? 11.636 6.350 -14.513 1.00 98.88 182 TYR A C 1
ATOM 1400 O O . TYR A 1 182 ? 12.414 7.263 -14.774 1.00 98.88 182 TYR A O 1
ATOM 1408 N N . HIS A 1 183 ? 10.317 6.445 -14.657 1.00 98.75 183 HIS A N 1
ATOM 1409 C CA . HIS A 1 183 ? 9.624 7.693 -14.956 1.00 98.75 183 HIS A CA 1
ATOM 1410 C C . HIS A 1 183 ? 8.482 7.935 -13.979 1.00 98.75 183 HIS A C 1
ATOM 1412 O O . HIS A 1 183 ? 7.648 7.051 -13.783 1.00 98.75 183 HIS A O 1
ATOM 1418 N N . ASN A 1 184 ? 8.392 9.142 -13.424 1.00 98.62 184 ASN A N 1
ATOM 1419 C CA . ASN A 1 184 ? 7.143 9.648 -12.863 1.00 98.62 184 ASN A CA 1
ATOM 1420 C C . ASN A 1 184 ? 6.295 10.255 -13.993 1.00 98.62 184 ASN A C 1
ATOM 1422 O O . ASN A 1 184 ? 6.820 10.874 -14.919 1.00 98.62 184 ASN A O 1
ATOM 1426 N N . ILE A 1 185 ? 4.971 10.088 -13.937 1.00 98.25 185 ILE A N 1
ATOM 1427 C CA . ILE A 1 185 ? 4.073 10.718 -14.905 1.00 98.25 185 ILE A CA 1
ATOM 1428 C C . ILE A 1 185 ? 2.794 11.275 -14.273 1.00 98.25 185 ILE A C 1
ATOM 1430 O O . ILE A 1 185 ? 1.989 10.570 -13.655 1.00 98.25 185 ILE A O 1
ATOM 1434 N N . TYR A 1 186 ? 2.547 12.558 -14.537 1.00 98.06 186 TYR A N 1
ATOM 1435 C CA . TYR A 1 186 ? 1.310 13.254 -14.188 1.00 98.06 186 TYR A CA 1
ATOM 1436 C C . TYR A 1 186 ? 0.228 13.027 -15.253 1.00 98.06 186 TYR A C 1
ATOM 1438 O O . TYR A 1 186 ? -0.190 13.943 -15.960 1.00 98.06 186 TYR A O 1
ATOM 1446 N N . ALA A 1 187 ? -0.203 11.775 -15.410 1.00 97.12 187 ALA A N 1
ATOM 1447 C CA . ALA A 1 187 ? -1.130 11.358 -16.459 1.00 97.12 187 ALA A CA 1
ATOM 1448 C C . ALA A 1 187 ? -2.606 11.365 -16.021 1.00 97.12 187 ALA A C 1
ATOM 1450 O O . ALA A 1 187 ? -2.979 10.971 -14.914 1.00 97.12 187 ALA A O 1
ATOM 1451 N N . SER A 1 188 ? -3.485 11.730 -16.951 1.00 96.69 188 SER A N 1
ATOM 1452 C CA . SER A 1 188 ? -4.931 11.520 -16.818 1.00 96.69 188 SER A CA 1
ATOM 1453 C C . SER A 1 188 ? -5.320 10.037 -16.932 1.00 96.69 188 SER A C 1
ATOM 1455 O O . SER A 1 188 ? -4.567 9.219 -17.458 1.00 96.69 188 SER A O 1
ATOM 1457 N N . HIS A 1 189 ? -6.537 9.678 -16.509 1.00 95.50 189 HIS A N 1
ATOM 1458 C CA . HIS A 1 189 ? -7.053 8.312 -16.680 1.00 95.50 189 HIS A CA 1
ATOM 1459 C C . HIS A 1 189 ? -7.111 7.868 -18.153 1.00 95.50 189 HIS A C 1
ATOM 1461 O O . HIS A 1 189 ? -6.810 6.714 -18.451 1.00 95.50 189 HIS A O 1
ATOM 1467 N N . ASP A 1 190 ? -7.428 8.779 -19.079 1.00 97.00 190 ASP A N 1
ATOM 1468 C CA . ASP A 1 190 ? -7.452 8.472 -20.515 1.00 97.00 190 ASP A CA 1
ATOM 1469 C C . ASP A 1 190 ? -6.045 8.177 -21.048 1.00 97.00 190 ASP A C 1
ATOM 1471 O O . ASP A 1 190 ? -5.855 7.264 -21.850 1.00 97.00 190 ASP A O 1
ATOM 1475 N N . GLN A 1 191 ? -5.037 8.913 -20.576 1.00 98.19 191 GLN A N 1
ATOM 1476 C CA . GLN A 1 191 ? -3.639 8.643 -20.914 1.00 98.19 191 GLN A CA 1
ATOM 1477 C C . GLN A 1 191 ? -3.157 7.325 -20.314 1.00 98.19 191 GLN A C 1
ATOM 1479 O O . GLN A 1 191 ? -2.455 6.586 -20.993 1.00 98.19 191 GLN A O 1
ATOM 1484 N N . ILE A 1 192 ? -3.590 6.973 -19.102 1.00 98.12 192 ILE A N 1
ATOM 1485 C CA . ILE A 1 192 ? -3.305 5.659 -18.515 1.00 98.12 192 ILE A CA 1
ATOM 1486 C C . ILE A 1 192 ? -3.875 4.534 -19.379 1.00 98.12 192 ILE A C 1
ATOM 1488 O O . ILE A 1 192 ? -3.156 3.589 -19.694 1.00 98.12 192 ILE A O 1
ATOM 1492 N N . ALA A 1 193 ? -5.112 4.665 -19.860 1.00 98.31 193 ALA A N 1
ATOM 1493 C CA . ALA A 1 193 ? -5.686 3.689 -20.784 1.00 98.31 193 ALA A CA 1
ATOM 1494 C C . ALA A 1 193 ? -4.874 3.569 -22.092 1.00 98.31 193 ALA A C 1
ATOM 1496 O O . ALA A 1 193 ? -4.701 2.459 -22.601 1.00 98.31 193 ALA A O 1
ATOM 1497 N N . LYS A 1 194 ? -4.344 4.685 -22.622 1.00 98.38 194 LYS A N 1
ATOM 1498 C CA . LYS A 1 194 ? -3.448 4.684 -23.796 1.00 98.38 194 LYS A CA 1
ATOM 1499 C C . LYS A 1 194 ? -2.120 3.978 -23.503 1.00 98.38 194 LYS A C 1
ATOM 1501 O O . LYS A 1 194 ? -1.717 3.143 -24.302 1.00 98.38 194 LYS A O 1
ATOM 1506 N N . ILE A 1 195 ? -1.486 4.257 -22.360 1.00 98.75 195 ILE A N 1
ATOM 1507 C CA . ILE A 1 195 ? -0.236 3.605 -21.928 1.00 98.75 195 ILE A CA 1
ATOM 1508 C C . ILE A 1 195 ? -0.440 2.089 -21.827 1.00 98.75 195 ILE A C 1
ATOM 1510 O O . ILE A 1 195 ? 0.335 1.319 -22.379 1.00 98.75 195 ILE A O 1
ATOM 1514 N N . ILE A 1 196 ? -1.533 1.639 -21.203 1.00 98.81 196 ILE A N 1
ATOM 1515 C CA . ILE A 1 196 ? -1.845 0.205 -21.084 1.00 98.81 196 ILE A CA 1
ATOM 1516 C C . ILE A 1 196 ? -2.029 -0.449 -22.458 1.00 98.81 196 ILE A C 1
ATOM 1518 O O . ILE A 1 196 ? -1.613 -1.594 -22.659 1.00 98.81 196 ILE A O 1
ATOM 1522 N N . ALA A 1 197 ? -2.654 0.257 -23.402 1.00 98.69 197 ALA A N 1
ATOM 1523 C CA . ALA A 1 197 ? -2.886 -0.240 -24.754 1.00 98.69 197 ALA A CA 1
ATOM 1524 C C . ALA A 1 197 ? -1.625 -0.262 -25.631 1.00 98.69 197 ALA A C 1
ATOM 1526 O O . ALA A 1 197 ? -1.556 -1.057 -26.568 1.00 98.69 197 ALA A O 1
ATOM 1527 N N . ASP A 1 198 ? -0.627 0.568 -25.329 1.00 98.81 198 ASP A N 1
ATOM 1528 C CA . ASP A 1 198 ? 0.593 0.673 -26.124 1.00 98.81 198 ASP A CA 1
ATOM 1529 C C . ASP A 1 198 ? 1.406 -0.639 -26.089 1.00 98.81 198 ASP A C 1
ATOM 1531 O O . ASP A 1 198 ? 1.559 -1.239 -25.019 1.00 98.81 198 ASP A O 1
ATOM 1535 N N . PRO A 1 199 ? 1.917 -1.144 -27.227 1.00 98.44 199 PRO A N 1
ATOM 1536 C CA . PRO A 1 199 ? 2.697 -2.380 -27.263 1.00 98.44 199 PRO A CA 1
ATOM 1537 C C . PRO A 1 199 ? 4.011 -2.315 -26.474 1.00 98.44 199 PRO A C 1
ATOM 1539 O O . PRO A 1 199 ? 4.534 -3.373 -26.133 1.00 98.44 199 PRO A O 1
ATOM 1542 N N . ILE A 1 200 ? 4.537 -1.130 -26.156 1.00 98.69 200 ILE A N 1
ATOM 1543 C CA . ILE A 1 200 ? 5.747 -0.977 -25.339 1.00 98.69 200 ILE A CA 1
ATOM 1544 C C . ILE A 1 200 ? 5.500 -1.438 -23.901 1.00 98.69 200 ILE A C 1
ATOM 1546 O O . ILE A 1 200 ? 6.340 -2.118 -23.315 1.00 98.69 200 ILE A O 1
ATOM 1550 N N . THR A 1 201 ? 4.342 -1.121 -23.321 1.00 98.81 201 THR A N 1
ATOM 1551 C CA . THR A 1 201 ? 4.012 -1.522 -21.949 1.00 98.81 201 THR A CA 1
ATOM 1552 C C . THR A 1 201 ? 3.711 -3.018 -21.886 1.00 98.81 201 THR A C 1
ATOM 1554 O O . THR A 1 201 ? 2.809 -3.505 -22.561 1.00 98.81 201 THR A O 1
ATOM 1557 N N . GLN A 1 202 ? 4.424 -3.771 -21.053 1.00 98.75 202 GLN A N 1
ATOM 1558 C CA . GLN A 1 202 ? 4.329 -5.238 -20.987 1.00 98.75 202 GLN A CA 1
ATOM 1559 C C . GLN A 1 202 ? 3.532 -5.758 -19.781 1.00 98.75 202 GLN A C 1
ATOM 1561 O O . GLN A 1 202 ? 3.169 -6.933 -19.733 1.00 98.75 202 GLN A O 1
ATOM 1566 N N . GLY A 1 203 ? 3.204 -4.891 -18.824 1.00 98.75 203 GLY A N 1
ATOM 1567 C CA . GLY A 1 203 ? 2.406 -5.242 -17.654 1.00 98.75 203 GLY A CA 1
ATOM 1568 C C . GLY A 1 203 ? 2.012 -4.022 -16.831 1.00 98.75 203 GLY A C 1
ATOM 1569 O O . GLY A 1 203 ? 2.551 -2.931 -17.031 1.00 98.75 203 GLY A O 1
ATOM 1570 N N . VAL A 1 204 ? 1.052 -4.214 -15.927 1.00 98.81 204 VAL A N 1
ATOM 1571 C CA . VAL A 1 204 ? 0.518 -3.152 -15.064 1.00 98.81 204 VAL A CA 1
ATOM 1572 C C . VAL A 1 204 ? 0.423 -3.641 -13.621 1.00 98.81 204 VAL A C 1
ATOM 1574 O O . VAL A 1 204 ? -0.250 -4.636 -13.372 1.00 98.81 204 VAL A O 1
ATOM 1577 N N . SER A 1 205 ? 1.042 -2.952 -12.666 1.00 98.75 205 SER A N 1
ATOM 1578 C CA . SER A 1 205 ? 0.712 -3.122 -11.244 1.00 98.75 205 SER A CA 1
ATOM 1579 C C . SER A 1 205 ? -0.186 -1.975 -10.801 1.00 98.75 205 SER A C 1
ATOM 1581 O O . SER A 1 205 ? 0.088 -0.816 -11.126 1.00 98.75 205 SER A O 1
ATOM 1583 N N . LEU A 1 206 ? -1.259 -2.278 -10.077 1.00 98.75 206 LEU A N 1
ATOM 1584 C CA . LEU A 1 206 ? -2.051 -1.271 -9.382 1.00 98.75 206 LEU A CA 1
ATOM 1585 C C . LEU A 1 206 ? -2.159 -1.633 -7.911 1.00 98.75 206 LEU A C 1
ATOM 1587 O O . LEU A 1 206 ? -2.625 -2.723 -7.581 1.00 98.75 206 LEU A O 1
ATOM 1591 N N . THR A 1 207 ? -1.884 -0.642 -7.067 1.00 98.75 207 THR A N 1
ATOM 1592 C CA . THR A 1 207 ? -2.310 -0.651 -5.671 1.00 98.75 207 THR A CA 1
ATOM 1593 C C . THR A 1 207 ? -3.350 0.446 -5.452 1.00 98.75 207 THR A C 1
ATOM 1595 O O . THR A 1 207 ? -3.159 1.593 -5.864 1.00 98.75 207 THR A O 1
ATOM 1598 N N . GLY A 1 208 ? -4.490 0.127 -4.836 1.00 97.56 208 GLY A N 1
ATOM 1599 C CA . GLY A 1 208 ? -5.518 1.131 -4.551 1.00 97.56 208 GLY A CA 1
ATOM 1600 C C . GLY A 1 208 ? -6.942 0.594 -4.461 1.00 97.56 208 GLY A C 1
ATOM 1601 O O . GLY A 1 208 ? -7.189 -0.537 -4.071 1.00 97.56 208 GLY A O 1
ATOM 1602 N N . SER A 1 209 ? -7.920 1.441 -4.792 1.00 97.12 209 SER A N 1
ATOM 1603 C CA . SER A 1 209 ? -9.333 1.074 -4.638 1.00 97.12 209 SER A CA 1
ATOM 1604 C C . SER A 1 209 ? -9.763 -0.028 -5.605 1.00 97.12 209 SER A C 1
ATOM 1606 O O . SER A 1 209 ? -9.342 -0.061 -6.762 1.00 97.12 209 SER A O 1
ATOM 1608 N N . GLU A 1 210 ? -10.725 -0.835 -5.176 1.00 96.19 210 GLU A N 1
ATOM 1609 C CA . GLU A 1 210 ? -11.361 -1.867 -5.993 1.00 96.19 210 GLU A CA 1
ATOM 1610 C C . GLU A 1 210 ? -11.940 -1.328 -7.313 1.00 96.19 210 GLU A C 1
ATOM 1612 O O . GLU A 1 210 ? -11.762 -1.935 -8.369 1.00 96.19 210 GLU A O 1
ATOM 1617 N N . ARG A 1 211 ? -12.567 -0.143 -7.283 1.00 96.38 211 ARG A N 1
ATOM 1618 C CA . ARG A 1 211 ? -13.085 0.526 -8.487 1.00 96.38 211 ARG A CA 1
ATOM 1619 C C . ARG A 1 211 ? -11.977 0.792 -9.507 1.00 96.38 211 ARG A C 1
ATOM 1621 O O . ARG A 1 211 ? -12.170 0.550 -10.695 1.00 96.38 211 ARG A O 1
ATOM 1628 N N . ALA A 1 212 ? -10.832 1.298 -9.050 1.00 97.12 212 ALA A N 1
ATOM 1629 C CA . ALA A 1 212 ? -9.683 1.542 -9.917 1.00 97.12 212 ALA A CA 1
ATOM 1630 C C . ALA A 1 212 ? -9.086 0.220 -10.428 1.00 97.12 212 ALA A C 1
ATOM 1632 O O . ALA A 1 212 ? -8.812 0.101 -11.620 1.00 97.12 212 ALA A O 1
ATOM 1633 N N . GLY A 1 213 ? -8.970 -0.786 -9.555 1.00 98.06 213 GLY A N 1
ATOM 1634 C CA . GLY A 1 213 ? -8.503 -2.123 -9.913 1.00 98.06 213 GLY A CA 1
ATOM 1635 C C . GLY A 1 213 ? -9.340 -2.776 -11.009 1.00 98.06 213 GLY A C 1
ATOM 1636 O O . GLY A 1 213 ? -8.780 -3.263 -11.984 1.00 98.06 213 GLY A O 1
ATOM 1637 N N . ALA A 1 214 ? -10.671 -2.720 -10.910 1.00 98.44 214 ALA A N 1
ATOM 1638 C CA . ALA A 1 214 ? -11.569 -3.274 -11.924 1.00 98.44 214 ALA A CA 1
ATOM 1639 C C . ALA A 1 214 ? -11.376 -2.614 -13.301 1.00 98.44 214 ALA A C 1
ATOM 1641 O O . ALA A 1 214 ? -11.275 -3.314 -14.308 1.00 98.44 214 ALA A O 1
ATOM 1642 N N . ILE A 1 215 ? -11.261 -1.280 -13.340 1.00 98.50 215 ILE A N 1
ATOM 1643 C CA . ILE A 1 215 ? -11.026 -0.522 -14.579 1.00 98.50 215 ILE A CA 1
ATOM 1644 C C . ILE A 1 215 ? -9.676 -0.904 -15.201 1.00 98.50 215 ILE A C 1
ATOM 1646 O O . ILE A 1 215 ? -9.599 -1.171 -16.401 1.00 98.50 215 ILE A O 1
ATOM 1650 N N . ILE A 1 216 ? -8.610 -0.959 -14.397 1.00 98.38 216 ILE A N 1
ATOM 1651 C CA . ILE A 1 216 ? -7.274 -1.326 -14.883 1.00 98.38 216 ILE A CA 1
ATOM 1652 C C . ILE A 1 216 ? -7.236 -2.780 -15.353 1.00 98.38 216 ILE A C 1
ATOM 1654 O O . ILE A 1 216 ? -6.663 -3.054 -16.404 1.00 98.38 216 ILE A O 1
ATOM 1658 N N . ALA A 1 217 ? -7.883 -3.702 -14.640 1.00 98.62 217 ALA A N 1
ATOM 1659 C CA . ALA A 1 217 ? -7.963 -5.108 -15.027 1.00 98.62 217 ALA A CA 1
ATOM 1660 C C . ALA A 1 217 ? -8.692 -5.295 -16.364 1.00 98.62 217 ALA A C 1
ATOM 1662 O O . ALA A 1 217 ? -8.226 -6.047 -17.220 1.00 98.62 217 ALA A O 1
ATOM 1663 N N . GLU A 1 218 ? -9.806 -4.587 -16.573 1.00 98.75 218 GLU A N 1
ATOM 1664 C CA . GLU A 1 218 ? -10.543 -4.591 -17.840 1.00 98.75 218 GLU A CA 1
ATOM 1665 C C . GLU A 1 218 ? -9.656 -4.099 -18.993 1.00 98.75 218 GLU A C 1
ATOM 1667 O O . GLU A 1 218 ? -9.556 -4.746 -20.039 1.00 98.75 218 GLU A O 1
ATOM 1672 N N . GLN A 1 219 ? -8.964 -2.975 -18.791 1.00 98.75 219 GLN A N 1
ATOM 1673 C CA . GLN A 1 219 ? -8.073 -2.385 -19.790 1.00 98.75 219 GLN A CA 1
ATOM 1674 C C . GLN A 1 219 ? -6.857 -3.274 -20.081 1.00 98.75 219 GLN A C 1
ATOM 1676 O O . GLN A 1 219 ? -6.496 -3.456 -21.247 1.00 98.75 219 GLN A O 1
ATOM 1681 N N . ALA A 1 220 ? -6.240 -3.854 -19.051 1.00 98.69 220 ALA A N 1
ATOM 1682 C CA . ALA A 1 220 ? -5.122 -4.780 -19.188 1.00 98.69 220 ALA A CA 1
ATOM 1683 C C . ALA A 1 220 ? -5.556 -6.056 -19.919 1.00 98.69 220 ALA A C 1
ATOM 1685 O O . ALA A 1 220 ? -4.912 -6.453 -20.890 1.00 98.69 220 ALA A O 1
ATOM 1686 N N . GLY A 1 221 ? -6.694 -6.643 -19.534 1.00 98.75 221 GLY A N 1
ATOM 1687 C CA . GLY A 1 221 ? -7.264 -7.831 -20.170 1.00 98.75 221 GLY A CA 1
ATOM 1688 C C . GLY A 1 221 ? -7.601 -7.607 -21.643 1.00 98.75 221 GLY A C 1
ATOM 1689 O O . GLY A 1 221 ? -7.226 -8.421 -22.488 1.00 98.75 221 GLY A O 1
ATOM 1690 N N . LYS A 1 222 ? -8.213 -6.463 -21.981 1.00 98.69 222 LYS A N 1
ATOM 1691 C CA . LYS A 1 222 ? -8.490 -6.063 -23.373 1.00 98.69 222 LYS A CA 1
ATOM 1692 C C . LYS A 1 222 ? -7.227 -6.032 -24.243 1.00 98.69 222 LYS A C 1
ATOM 1694 O O . LYS A 1 222 ? -7.307 -6.334 -25.430 1.00 98.69 222 LYS A O 1
ATOM 1699 N N . ASN A 1 223 ? -6.083 -5.674 -23.660 1.00 98.75 223 ASN A N 1
ATOM 1700 C CA . ASN A 1 223 ? -4.798 -5.545 -24.350 1.00 98.75 223 ASN A CA 1
ATOM 1701 C C . ASN A 1 223 ? -3.824 -6.703 -24.056 1.00 98.75 223 ASN A C 1
ATOM 1703 O O . ASN A 1 223 ? -2.648 -6.610 -24.403 1.00 98.75 223 ASN A O 1
ATOM 1707 N N . LEU A 1 224 ? -4.300 -7.784 -23.423 1.00 98.62 224 LEU A N 1
ATOM 1708 C CA . LEU A 1 224 ? -3.518 -8.972 -23.054 1.00 98.62 224 LEU A CA 1
ATOM 1709 C C . LEU A 1 224 ? -2.256 -8.661 -22.229 1.00 98.62 224 LEU A C 1
ATOM 1711 O O . LEU A 1 224 ? -1.226 -9.320 -22.373 1.00 98.62 224 LEU A O 1
ATOM 1715 N N . LYS A 1 225 ? -2.330 -7.659 -21.351 1.00 98.69 225 LYS A N 1
ATOM 1716 C CA . LYS A 1 225 ? -1.242 -7.296 -20.437 1.00 98.69 225 LYS A CA 1
ATOM 1717 C C . LYS A 1 225 ? -1.419 -8.030 -19.113 1.00 98.69 225 LYS A C 1
ATOM 1719 O O . LYS A 1 225 ? -2.519 -8.044 -18.557 1.00 98.69 225 LYS A O 1
ATOM 1724 N N . LYS A 1 226 ? -0.341 -8.620 -18.582 1.00 98.56 226 LYS A N 1
ATOM 1725 C CA . LYS A 1 226 ? -0.366 -9.151 -17.211 1.00 98.56 226 LYS A CA 1
ATOM 1726 C C . LYS A 1 226 ? -0.634 -7.988 -16.253 1.00 98.56 226 LYS A C 1
ATOM 1728 O O . LYS A 1 226 ? -0.035 -6.924 -16.407 1.00 98.56 226 LYS A O 1
ATOM 1733 N N . CYS A 1 227 ? -1.501 -8.201 -15.267 1.00 98.38 227 CYS A N 1
ATOM 1734 C CA . CYS A 1 227 ? -1.671 -7.259 -14.172 1.00 98.38 227 CYS A CA 1
ATOM 1735 C C . CYS A 1 227 ? -1.517 -7.922 -12.805 1.00 98.38 227 CYS A C 1
ATOM 1737 O O . CYS A 1 227 ? -1.747 -9.123 -12.666 1.00 98.38 227 CYS A O 1
ATOM 1739 N N . VAL A 1 228 ? -1.097 -7.118 -11.835 1.00 98.75 228 VAL A N 1
ATOM 1740 C CA . VAL A 1 228 ? -1.081 -7.422 -10.400 1.00 98.75 228 VAL A CA 1
ATOM 1741 C C . VAL A 1 228 ? -1.936 -6.357 -9.730 1.00 98.75 228 VAL A C 1
ATOM 1743 O O . VAL A 1 228 ? -1.806 -5.177 -10.062 1.00 98.75 228 VAL A O 1
ATOM 1746 N N . LEU A 1 229 ? -2.855 -6.776 -8.863 1.00 98.81 229 LEU A N 1
ATOM 1747 C CA . LEU A 1 229 ? -3.815 -5.893 -8.212 1.00 98.81 229 LEU A CA 1
ATOM 1748 C C . LEU A 1 229 ? -3.735 -6.080 -6.701 1.00 98.81 229 LEU A C 1
ATOM 1750 O O . LEU A 1 229 ? -4.109 -7.132 -6.189 1.00 98.81 229 LEU A O 1
ATOM 1754 N N . GLU A 1 230 ? -3.317 -5.029 -6.014 1.00 98.69 230 GLU A N 1
ATOM 1755 C CA . GLU A 1 230 ? -3.244 -4.934 -4.559 1.00 98.69 230 GLU A CA 1
ATOM 1756 C C . GLU A 1 230 ? -4.343 -3.972 -4.092 1.00 98.69 230 GLU A C 1
ATOM 1758 O O . GLU A 1 230 ? -4.221 -2.748 -4.183 1.00 98.69 230 GLU A O 1
ATOM 1763 N N . LEU A 1 231 ? -5.493 -4.519 -3.696 1.00 98.62 231 LEU A N 1
ATOM 1764 C CA . LEU A 1 231 ? -6.706 -3.726 -3.480 1.00 98.62 231 LEU A CA 1
ATOM 1765 C C . LEU A 1 231 ? -7.038 -3.552 -1.992 1.00 98.62 231 LEU A C 1
ATOM 1767 O O . LEU A 1 231 ? -6.266 -3.909 -1.104 1.00 98.62 231 LEU A O 1
ATOM 1771 N N . GLY A 1 232 ? -8.203 -2.964 -1.724 1.00 97.56 232 GLY A N 1
ATOM 1772 C CA . GLY A 1 232 ? -8.726 -2.772 -0.375 1.00 97.56 232 GLY A CA 1
ATOM 1773 C C . GLY A 1 232 ? -8.898 -4.072 0.415 1.00 97.56 232 GLY A C 1
ATOM 1774 O O . GLY A 1 232 ? -8.999 -5.177 -0.136 1.00 97.56 232 GLY A O 1
ATOM 1775 N N . GLY A 1 233 ? -8.967 -3.926 1.732 1.00 97.75 233 GLY A N 1
ATOM 1776 C CA . GLY A 1 233 ? -9.183 -5.019 2.676 1.00 97.75 233 GLY A CA 1
ATOM 1777 C C . GLY A 1 233 ? -10.267 -4.662 3.683 1.00 97.75 233 GLY A C 1
ATOM 1778 O O . GLY A 1 233 ? -10.522 -3.493 3.960 1.00 97.75 233 GLY A O 1
ATOM 1779 N N . ASN A 1 234 ? -10.904 -5.674 4.261 1.00 97.62 234 ASN A N 1
ATOM 1780 C CA . ASN A 1 234 ? -11.827 -5.503 5.384 1.00 97.62 234 ASN A CA 1
ATOM 1781 C C . ASN A 1 234 ? -11.499 -6.558 6.443 1.00 97.62 234 ASN A C 1
ATOM 1783 O O . ASN A 1 234 ? -12.304 -7.447 6.753 1.00 97.62 234 ASN A O 1
ATOM 1787 N N . ASP A 1 235 ? -10.236 -6.519 6.865 1.00 98.69 235 ASP A N 1
ATOM 1788 C CA . ASP A 1 235 ? -9.568 -7.634 7.520 1.00 98.69 235 ASP A CA 1
ATOM 1789 C C . ASP A 1 235 ? -10.210 -7.935 8.879 1.00 98.69 235 ASP A C 1
ATOM 1791 O O . ASP A 1 235 ? -10.463 -7.011 9.666 1.00 98.69 235 ASP A O 1
ATOM 1795 N N . PRO A 1 236 ? -10.516 -9.217 9.150 1.00 98.69 236 PRO A N 1
ATOM 1796 C CA . PRO A 1 236 ? -11.013 -9.639 10.442 1.00 98.69 236 PRO A CA 1
ATOM 1797 C C . PRO A 1 236 ? -9.873 -9.742 11.461 1.00 98.69 236 PRO A C 1
ATOM 1799 O O . PRO A 1 236 ? -8.807 -10.287 11.174 1.00 98.69 236 PRO A O 1
ATOM 1802 N N . MET A 1 237 ? -10.140 -9.285 12.678 1.00 98.81 237 MET A N 1
ATOM 1803 C CA . MET A 1 237 ? -9.334 -9.560 13.864 1.00 98.81 237 MET A CA 1
ATOM 1804 C C . MET A 1 237 ? -10.208 -10.323 14.856 1.00 98.81 237 MET A C 1
ATOM 1806 O O . MET A 1 237 ? -11.052 -9.721 15.515 1.00 98.81 237 MET A O 1
ATOM 1810 N N . ILE A 1 238 ? -10.038 -11.643 14.927 1.00 98.94 238 ILE A N 1
ATOM 1811 C CA . ILE A 1 238 ? -10.743 -12.499 15.886 1.00 98.94 238 ILE A CA 1
ATOM 1812 C C . ILE A 1 238 ? -10.042 -12.406 17.242 1.00 98.94 238 ILE A C 1
ATOM 1814 O O . ILE A 1 238 ? -8.828 -12.592 17.324 1.00 98.94 238 ILE A O 1
ATOM 1818 N N . VAL A 1 239 ? -10.805 -12.159 18.304 1.00 98.88 239 VAL A N 1
ATOM 1819 C CA . VAL A 1 239 ? -10.323 -12.096 19.687 1.00 98.88 239 VAL A CA 1
ATOM 1820 C C . VAL A 1 239 ? -11.125 -13.075 20.543 1.00 98.88 239 VAL A C 1
ATOM 1822 O O . VAL A 1 239 ? -12.308 -12.842 20.803 1.00 98.88 239 VAL A O 1
ATOM 1825 N N . LEU A 1 240 ? -10.481 -14.167 20.964 1.00 98.81 240 LEU A N 1
ATOM 1826 C CA . LEU A 1 240 ? -11.092 -15.189 21.818 1.00 98.81 240 LEU A CA 1
ATOM 1827 C C . LEU A 1 240 ? -11.049 -14.792 23.301 1.00 98.81 240 LEU A C 1
ATOM 1829 O O . LEU A 1 240 ? -10.273 -13.929 23.715 1.00 98.81 240 LEU A O 1
ATOM 1833 N N . ALA A 1 241 ? -11.888 -15.426 24.115 1.00 98.19 241 ALA A N 1
ATOM 1834 C CA . ALA A 1 241 ? -12.169 -15.032 25.494 1.00 98.19 241 ALA A CA 1
ATOM 1835 C C . ALA A 1 241 ? -10.990 -15.188 26.472 1.00 98.19 241 ALA A C 1
ATOM 1837 O O . ALA A 1 241 ? -11.046 -14.667 27.587 1.00 98.19 241 ALA A O 1
ATOM 1838 N N . ASP A 1 242 ? -9.927 -15.898 26.093 1.00 98.19 242 ASP A N 1
ATOM 1839 C CA . ASP A 1 242 ? -8.800 -16.226 26.968 1.00 98.19 242 ASP A CA 1
ATOM 1840 C C . ASP A 1 242 ? -7.641 -15.211 26.926 1.00 98.19 242 ASP A C 1
ATOM 1842 O O . ASP A 1 242 ? -6.629 -15.405 27.606 1.00 98.19 242 ASP A O 1
ATOM 1846 N N . VAL A 1 243 ? -7.777 -14.115 26.173 1.00 98.31 243 VAL A N 1
ATOM 1847 C CA . VAL A 1 243 ? -6.742 -13.077 26.027 1.00 98.31 243 VAL A CA 1
ATOM 1848 C C . VAL A 1 243 ? -6.669 -12.101 27.211 1.00 98.31 243 VAL A C 1
ATOM 1850 O O . VAL A 1 243 ? -7.560 -12.023 28.056 1.00 98.31 243 VAL A O 1
ATOM 1853 N N . ASP A 1 244 ? -5.604 -11.293 27.256 1.00 98.44 244 ASP A N 1
ATOM 1854 C CA . ASP A 1 244 ? -5.626 -10.048 28.031 1.00 98.44 244 ASP A CA 1
ATOM 1855 C C . ASP A 1 244 ? -6.400 -8.975 27.252 1.00 98.44 244 ASP A C 1
ATOM 1857 O O . ASP A 1 244 ? -5.917 -8.429 26.259 1.00 98.44 244 ASP A O 1
ATOM 1861 N N . VAL A 1 245 ? -7.624 -8.686 27.697 1.00 98.56 245 VAL A N 1
ATOM 1862 C CA . VAL A 1 245 ? -8.519 -7.726 27.033 1.00 98.56 245 VAL A CA 1
ATOM 1863 C C . VAL A 1 245 ? -7.895 -6.335 26.935 1.00 98.56 245 VAL A C 1
ATOM 1865 O O . VAL A 1 245 ? -8.059 -5.679 25.911 1.00 98.56 245 VAL A O 1
ATOM 1868 N N . THR A 1 246 ? -7.172 -5.884 27.964 1.00 98.56 246 THR A N 1
ATOM 1869 C CA . THR A 1 246 ? -6.612 -4.523 27.985 1.00 98.56 246 THR A CA 1
ATOM 1870 C C . THR A 1 246 ? -5.480 -4.403 26.974 1.00 98.56 246 THR A C 1
ATOM 1872 O O . THR A 1 246 ? -5.437 -3.453 26.193 1.00 98.56 246 THR A O 1
ATOM 1875 N N . GLU A 1 247 ? -4.576 -5.383 26.961 1.00 98.56 247 GLU A N 1
ATOM 1876 C CA . GLU A 1 247 ? -3.442 -5.408 26.038 1.00 98.56 247 GLU A CA 1
ATOM 1877 C C . GLU A 1 247 ? -3.904 -5.512 24.579 1.00 98.56 247 GLU A C 1
ATOM 1879 O O . GLU A 1 247 ? -3.496 -4.708 23.736 1.00 98.56 247 GLU A O 1
ATOM 1884 N N . VAL A 1 248 ? -4.807 -6.455 24.283 1.00 98.75 248 VAL A N 1
ATOM 1885 C CA . VAL A 1 248 ? -5.274 -6.694 22.911 1.00 98.75 248 VAL A CA 1
ATOM 1886 C C . VAL A 1 248 ? -6.159 -5.551 22.411 1.00 98.75 248 VAL A C 1
ATOM 1888 O O . VAL A 1 248 ? -6.020 -5.154 21.255 1.00 98.75 248 VAL A O 1
ATOM 1891 N N . ALA A 1 249 ? -7.022 -4.966 23.251 1.00 98.75 249 ALA A N 1
ATOM 1892 C CA . ALA A 1 249 ? -7.825 -3.804 22.858 1.00 98.75 249 ALA A CA 1
ATOM 1893 C C . ALA A 1 249 ? -6.955 -2.576 22.569 1.00 98.75 249 ALA A C 1
ATOM 1895 O O . ALA A 1 249 ? -7.215 -1.863 21.599 1.00 98.75 249 ALA A O 1
ATOM 1896 N N . LYS A 1 250 ? -5.886 -2.357 23.349 1.00 98.38 250 LYS A N 1
ATOM 1897 C CA . LYS A 1 250 ? -4.921 -1.289 23.074 1.00 98.38 250 LYS A CA 1
ATOM 1898 C C . LYS A 1 250 ? -4.204 -1.515 21.742 1.00 98.38 250 LYS A C 1
ATOM 1900 O O . LYS A 1 250 ? -4.158 -0.603 20.924 1.00 98.38 250 LYS A O 1
ATOM 1905 N N . ALA A 1 251 ? -3.683 -2.719 21.500 1.00 98.56 251 ALA A N 1
ATOM 1906 C CA . ALA A 1 251 ? -3.026 -3.044 20.232 1.00 98.56 251 ALA A CA 1
ATOM 1907 C C . ALA A 1 251 ? -3.982 -2.875 19.039 1.00 98.56 251 ALA A C 1
ATOM 1909 O O . ALA A 1 251 ? -3.611 -2.308 18.011 1.00 98.56 251 ALA A O 1
ATOM 1910 N N . ALA A 1 252 ? -5.237 -3.309 19.196 1.00 98.69 252 ALA A N 1
ATOM 1911 C CA . ALA A 1 252 ? -6.271 -3.143 18.186 1.00 98.69 252 ALA A CA 1
ATOM 1912 C C . ALA A 1 252 ? -6.575 -1.665 17.901 1.00 98.69 252 ALA A C 1
ATOM 1914 O O . ALA A 1 252 ? -6.727 -1.288 16.739 1.00 98.69 252 ALA A O 1
ATOM 1915 N N . TRP A 1 253 ? -6.654 -0.835 18.943 1.00 98.50 253 TRP A N 1
ATOM 1916 C CA . TRP A 1 253 ? -6.847 0.607 18.821 1.00 98.50 253 TRP A CA 1
ATOM 1917 C C . TRP A 1 253 ? -5.685 1.279 18.088 1.00 98.50 253 TRP A C 1
ATOM 1919 O O . TRP A 1 253 ? -5.907 1.991 17.105 1.00 98.50 253 TRP A O 1
ATOM 1929 N N . ASP A 1 254 ? -4.456 1.031 18.544 1.00 97.69 254 ASP A N 1
ATOM 1930 C CA . ASP A 1 254 ? -3.247 1.634 17.982 1.00 97.69 254 ASP A CA 1
ATOM 1931 C C . ASP A 1 254 ? -3.120 1.290 16.491 1.00 97.69 254 ASP A C 1
ATOM 1933 O O . ASP A 1 254 ? -2.928 2.176 15.663 1.00 97.69 254 ASP A O 1
ATOM 1937 N N . PHE A 1 255 ? -3.329 0.025 16.111 1.00 98.06 255 PHE A N 1
ATOM 1938 C CA . PHE A 1 255 ? -3.246 -0.385 14.707 1.00 98.06 255 PHE A CA 1
ATOM 1939 C C . PHE A 1 255 ? -4.415 0.127 13.856 1.00 98.06 255 PHE A C 1
ATOM 1941 O O . PHE A 1 255 ? -4.236 0.448 12.678 1.00 98.06 255 PHE A O 1
ATOM 1948 N N . ARG A 1 256 ? -5.620 0.255 14.431 1.00 98.25 256 ARG A N 1
ATOM 1949 C CA . ARG A 1 256 ? -6.764 0.807 13.692 1.00 98.25 256 ARG A CA 1
ATOM 1950 C C . ARG A 1 256 ? -6.629 2.306 13.445 1.00 98.25 256 ARG A C 1
ATOM 1952 O O . ARG A 1 256 ? -7.204 2.817 12.485 1.00 98.25 256 ARG A O 1
ATOM 1959 N N . THR A 1 257 ? -5.893 3.000 14.307 1.00 97.56 257 THR A N 1
ATOM 1960 C CA . THR A 1 257 ? -5.666 4.447 14.226 1.00 97.56 257 THR A CA 1
ATOM 1961 C C . THR A 1 257 ? -4.317 4.828 13.624 1.00 97.56 257 THR A C 1
ATOM 1963 O O . THR A 1 257 ? -4.158 5.989 13.251 1.00 97.56 257 THR A O 1
ATOM 1966 N N . TYR A 1 258 ? -3.408 3.869 13.419 1.00 97.62 258 TYR A N 1
ATOM 1967 C CA . TYR A 1 258 ? -2.196 4.041 12.619 1.00 97.62 258 TYR A CA 1
ATOM 1968 C C . TYR A 1 258 ? -2.540 4.584 11.228 1.00 97.62 258 TYR A C 1
ATOM 1970 O O . TYR A 1 258 ? -3.444 4.076 10.551 1.00 97.62 258 TYR A O 1
ATOM 1978 N N . ASN A 1 259 ? -1.858 5.655 10.816 1.00 98.06 259 ASN A N 1
ATOM 1979 C CA . ASN A 1 259 ? -2.146 6.403 9.590 1.00 98.06 259 ASN A CA 1
ATOM 1980 C C . ASN A 1 259 ? -3.634 6.810 9.469 1.00 98.06 259 ASN A C 1
ATOM 1982 O O . ASN A 1 259 ? -4.227 6.799 8.383 1.00 98.06 259 ASN A O 1
ATOM 1986 N N . LEU A 1 260 ? -4.276 7.095 10.606 1.00 97.81 260 LEU A N 1
ATOM 1987 C CA . LEU A 1 260 ? -5.709 7.380 10.729 1.00 97.81 260 LEU A CA 1
ATOM 1988 C C . LEU A 1 260 ? -6.588 6.279 10.105 1.00 97.81 260 LEU A C 1
ATOM 1990 O O . LEU A 1 260 ? -7.627 6.552 9.512 1.00 97.81 260 LEU A O 1
ATOM 1994 N N . GLY A 1 261 ? -6.169 5.015 10.196 1.00 97.94 261 GLY A N 1
ATOM 1995 C CA . GLY A 1 261 ? -6.919 3.865 9.680 1.00 97.94 261 GLY A CA 1
ATOM 1996 C C . GLY A 1 261 ? -6.973 3.759 8.153 1.00 97.94 261 GLY A C 1
ATOM 1997 O O . GLY A 1 261 ? -7.686 2.896 7.624 1.00 97.94 261 GLY A O 1
ATOM 1998 N N . GLN A 1 262 ? -6.202 4.589 7.443 1.00 98.69 262 GLN A N 1
ATOM 1999 C CA . GLN A 1 262 ? -6.086 4.633 5.981 1.00 98.69 262 GLN A CA 1
ATOM 2000 C C . GLN A 1 262 ? -5.127 3.542 5.469 1.00 98.69 262 GLN A C 1
ATOM 2002 O O . GLN A 1 262 ? -4.171 3.783 4.728 1.00 98.69 262 GLN A O 1
ATOM 2007 N N . VAL A 1 263 ? -5.361 2.306 5.905 1.00 98.31 263 VAL A N 1
ATOM 2008 C CA . VAL A 1 263 ? -4.470 1.162 5.692 1.00 98.31 263 VAL A CA 1
ATOM 2009 C C . VAL A 1 263 ? -5.284 -0.022 5.172 1.00 98.31 263 VAL A C 1
ATOM 2011 O O . VAL A 1 263 ? -6.309 -0.398 5.748 1.00 98.31 263 VAL A O 1
ATOM 2014 N N . CYS A 1 264 ? -4.860 -0.607 4.048 1.00 97.81 264 CYS A N 1
ATOM 2015 C CA . CYS A 1 264 ? -5.592 -1.687 3.376 1.00 97.81 264 CYS A CA 1
ATOM 2016 C C . CYS A 1 264 ? -5.714 -2.947 4.249 1.00 97.81 264 CYS A C 1
ATOM 2018 O O . CYS A 1 264 ? -6.815 -3.477 4.373 1.00 97.81 264 CYS A O 1
ATOM 2020 N N . ASN A 1 265 ? -4.653 -3.337 4.953 1.00 97.62 265 ASN A N 1
ATOM 2021 C CA . ASN A 1 265 ? -4.617 -4.468 5.886 1.00 97.62 265 ASN A CA 1
ATOM 2022 C C . ASN A 1 265 ? -4.888 -4.076 7.355 1.00 97.62 265 ASN A C 1
ATOM 2024 O O . ASN A 1 265 ? -4.485 -4.778 8.278 1.00 97.62 265 ASN A O 1
ATOM 2028 N N . SER A 1 266 ? -5.546 -2.935 7.599 1.00 98.06 266 SER A N 1
ATOM 2029 C CA . SER A 1 266 ? -5.978 -2.552 8.951 1.00 98.06 266 SER A CA 1
ATOM 2030 C C . SER A 1 266 ? -7.005 -3.544 9.515 1.00 98.06 266 SER A C 1
ATOM 2032 O O . SER A 1 266 ? -7.795 -4.102 8.756 1.00 98.06 266 SER A O 1
ATOM 2034 N N . ASN A 1 267 ? -7.078 -3.689 10.840 1.00 98.00 267 ASN A N 1
ATOM 2035 C CA . ASN A 1 267 ? -8.056 -4.510 11.572 1.00 98.00 267 ASN A CA 1
ATOM 2036 C C . ASN A 1 267 ? -9.470 -3.897 11.560 1.00 98.00 267 ASN A C 1
ATOM 2038 O O . ASN A 1 267 ? -10.019 -3.497 12.588 1.00 98.00 267 ASN A O 1
ATOM 2042 N N . LYS A 1 268 ? -10.064 -3.789 10.372 1.00 98.44 268 LYS A N 1
ATOM 2043 C CA . LYS A 1 268 ? -11.312 -3.048 10.152 1.00 98.44 268 LYS A CA 1
ATOM 2044 C C . LYS A 1 268 ? -12.515 -3.690 10.833 1.00 98.44 268 LYS A C 1
ATOM 2046 O O . LYS A 1 268 ? -13.382 -2.953 11.298 1.00 98.44 268 LYS A O 1
ATOM 2051 N N . ARG A 1 269 ? -12.552 -5.027 10.917 1.00 98.38 269 ARG A N 1
ATOM 2052 C CA . ARG A 1 269 ? -13.607 -5.794 11.596 1.00 98.38 269 ARG A CA 1
ATOM 2053 C C . ARG A 1 269 ? -13.028 -6.534 12.790 1.00 98.38 269 ARG A C 1
ATOM 2055 O O . ARG A 1 269 ? -12.473 -7.621 12.643 1.00 98.38 269 ARG A O 1
ATOM 2062 N N . ILE A 1 270 ? -13.173 -5.965 13.977 1.00 98.81 270 ILE A N 1
ATOM 2063 C CA . ILE A 1 270 ? -12.783 -6.651 15.207 1.00 98.81 270 ILE A CA 1
ATOM 2064 C C . ILE A 1 270 ? -13.945 -7.545 15.632 1.00 98.81 270 ILE A C 1
ATOM 2066 O O . ILE A 1 270 ? -15.055 -7.063 15.832 1.00 98.81 270 ILE A O 1
ATOM 2070 N N . ILE A 1 271 ? -13.707 -8.845 15.742 1.00 98.88 271 ILE A N 1
ATOM 2071 C CA . ILE A 1 271 ? -14.711 -9.861 16.054 1.00 98.88 271 ILE A CA 1
ATOM 2072 C C . ILE A 1 271 ? -14.342 -10.456 17.407 1.00 98.88 271 ILE A C 1
ATOM 2074 O O . ILE A 1 271 ? -13.312 -11.112 17.537 1.00 98.88 271 ILE A O 1
ATOM 2078 N N . VAL A 1 272 ? -15.158 -10.193 18.421 1.00 98.88 272 VAL A N 1
ATOM 2079 C CA . VAL A 1 272 ? -14.841 -10.499 19.817 1.00 98.88 272 VAL A CA 1
ATOM 2080 C C . VAL A 1 272 ? -15.822 -11.532 20.357 1.00 98.88 272 VAL A C 1
ATOM 2082 O O . VAL A 1 272 ? -17.036 -11.370 20.211 1.00 98.88 272 VAL A O 1
ATOM 2085 N N . GLU A 1 273 ? -15.294 -12.577 20.990 1.00 98.75 273 GLU A N 1
ATOM 2086 C CA . GLU A 1 273 ? -16.095 -13.612 21.646 1.00 98.75 273 GLU A CA 1
ATOM 2087 C C . GLU A 1 273 ? -16.934 -13.031 22.801 1.00 98.75 273 GLU A C 1
ATOM 2089 O O . GLU A 1 273 ? -16.478 -12.173 23.567 1.00 98.75 273 GLU A O 1
ATOM 2094 N N . ASP A 1 274 ? -18.177 -13.503 22.926 1.00 98.44 274 ASP A N 1
ATOM 2095 C CA . ASP A 1 274 ? -19.229 -12.921 23.767 1.00 98.44 274 ASP A CA 1
ATOM 2096 C C . ASP A 1 274 ? -18.784 -12.631 25.207 1.00 98.44 274 ASP A C 1
ATOM 2098 O O . ASP A 1 274 ? -19.032 -11.541 25.730 1.00 98.44 274 ASP A O 1
ATOM 2102 N N . GLY A 1 275 ? -18.051 -13.566 25.821 1.00 98.06 275 GLY A N 1
ATOM 2103 C CA . GLY A 1 275 ? -17.625 -13.483 27.220 1.00 98.06 275 GLY A CA 1
ATOM 2104 C C . GLY A 1 275 ? -16.734 -12.283 27.565 1.00 98.06 275 GLY A C 1
ATOM 2105 O O . GLY A 1 275 ? -16.649 -11.916 28.738 1.00 98.06 275 GLY A O 1
ATOM 2106 N N . ILE A 1 276 ? -16.090 -11.655 26.574 1.00 98.69 276 ILE A N 1
ATOM 2107 C CA . ILE A 1 276 ? -15.207 -10.492 26.770 1.00 98.69 276 ILE A CA 1
ATOM 2108 C C . ILE A 1 276 ? -15.627 -9.252 25.966 1.00 98.69 276 ILE A C 1
ATOM 2110 O O . ILE A 1 276 ? -14.999 -8.201 26.114 1.00 98.69 276 ILE A O 1
ATOM 2114 N N . TYR A 1 277 ? -16.688 -9.331 25.154 1.00 98.88 277 TYR A N 1
ATOM 2115 C CA . TYR A 1 277 ? -17.086 -8.261 24.231 1.00 98.88 277 TYR A CA 1
ATOM 2116 C C . TYR A 1 277 ? -17.276 -6.906 24.923 1.00 98.88 277 TYR A C 1
ATOM 2118 O O . TYR A 1 277 ? -16.689 -5.909 24.504 1.00 98.88 277 TYR A O 1
ATOM 2126 N N . ASP A 1 278 ? -18.067 -6.851 26.000 1.00 98.69 278 ASP A N 1
ATOM 2127 C CA . ASP A 1 278 ? -18.403 -5.574 26.645 1.00 98.69 278 ASP A CA 1
ATOM 2128 C C . ASP A 1 278 ? -17.165 -4.913 27.269 1.00 98.69 278 ASP A C 1
ATOM 2130 O O . ASP A 1 278 ? -16.999 -3.695 27.192 1.00 98.69 278 ASP A O 1
ATOM 2134 N N . ALA A 1 279 ? -16.270 -5.720 27.850 1.00 98.75 279 ALA A N 1
ATOM 2135 C CA . ALA A 1 279 ? -15.007 -5.241 28.402 1.00 98.75 279 ALA A CA 1
ATOM 2136 C C . ALA A 1 279 ? -14.079 -4.721 27.295 1.00 98.75 279 ALA A C 1
ATOM 2138 O O . ALA A 1 279 ? -13.504 -3.644 27.435 1.00 98.75 279 ALA A O 1
ATOM 2139 N N . PHE A 1 280 ? -13.991 -5.439 26.174 1.00 98.88 280 PHE A N 1
ATOM 2140 C CA . PHE A 1 280 ? -13.178 -5.045 25.026 1.00 98.88 280 PHE A CA 1
ATOM 2141 C C . PHE A 1 280 ? -13.656 -3.721 24.414 1.00 98.88 280 PHE A C 1
ATOM 2143 O O . PHE A 1 280 ? -12.865 -2.802 24.203 1.00 98.88 280 PHE A O 1
ATOM 2150 N N . VAL A 1 281 ? -14.968 -3.580 24.197 1.00 98.88 281 VAL A N 1
ATOM 2151 C CA . VAL A 1 281 ? -15.577 -2.334 23.703 1.00 98.88 281 VAL A CA 1
ATOM 2152 C C . VAL A 1 281 ? -15.337 -1.178 24.675 1.00 98.88 281 VAL A C 1
ATOM 2154 O O . VAL A 1 281 ? -15.016 -0.071 24.241 1.00 98.88 281 VAL A O 1
ATOM 2157 N N . ALA A 1 282 ? -15.452 -1.414 25.984 1.00 98.75 282 ALA A N 1
ATOM 2158 C CA . ALA A 1 282 ? -15.192 -0.385 26.985 1.00 98.75 282 ALA A CA 1
ATOM 2159 C C . ALA A 1 282 ? -13.736 0.113 26.953 1.00 98.75 282 ALA A C 1
ATOM 2161 O O . ALA A 1 282 ? -13.519 1.319 27.078 1.00 98.75 282 ALA A O 1
ATOM 2162 N N . GLU A 1 283 ? -12.749 -0.767 26.754 1.00 98.69 283 GLU A N 1
ATOM 2163 C CA . GLU A 1 283 ? -11.345 -0.357 26.588 1.00 98.69 283 GLU A CA 1
ATOM 2164 C C . GLU A 1 283 ? -11.134 0.482 25.319 1.00 98.69 283 GLU A C 1
ATOM 2166 O O . GLU A 1 283 ? -10.522 1.549 25.383 1.00 98.69 283 GLU A O 1
ATOM 2171 N N . LEU A 1 284 ? -11.719 0.086 24.183 1.00 98.69 284 LEU A N 1
ATOM 2172 C CA . LEU A 1 284 ? -11.654 0.883 22.950 1.00 98.69 284 LEU A CA 1
ATOM 2173 C C . LEU A 1 284 ? -12.244 2.290 23.136 1.00 98.69 284 LEU A C 1
ATOM 2175 O O . LEU A 1 284 ? -11.653 3.278 22.702 1.00 98.69 284 LEU A O 1
ATOM 2179 N N . VAL A 1 285 ? -13.386 2.405 23.823 1.00 98.62 285 VAL A N 1
ATOM 2180 C CA . VAL A 1 285 ? -14.011 3.705 24.119 1.00 98.62 285 VAL A CA 1
ATOM 2181 C C . VAL A 1 285 ? -13.107 4.575 24.995 1.00 98.62 285 VAL A C 1
ATOM 2183 O O . VAL A 1 285 ? -13.026 5.780 24.757 1.00 98.62 285 VAL A O 1
ATOM 2186 N N . LYS A 1 286 ? -12.389 3.999 25.969 1.00 98.19 286 LYS A N 1
ATOM 2187 C CA . LYS A 1 286 ? -11.427 4.755 26.792 1.00 98.19 286 LYS A CA 1
ATOM 2188 C C . LYS A 1 286 ? -10.296 5.343 25.951 1.00 98.19 286 LYS A C 1
ATOM 2190 O O . LYS A 1 286 ? -9.920 6.486 26.189 1.00 98.19 286 LYS A O 1
ATOM 2195 N N . HIS A 1 287 ? -9.778 4.591 24.980 1.00 97.50 287 HIS A N 1
ATOM 2196 C CA . HIS A 1 287 ? -8.726 5.072 24.082 1.00 97.50 287 HIS A CA 1
ATOM 2197 C C . HIS A 1 287 ? -9.220 6.145 23.101 1.00 97.50 287 HIS A C 1
ATOM 2199 O O . HIS A 1 287 ? -8.482 7.078 22.789 1.00 97.50 287 HIS A O 1
ATOM 2205 N N . ALA A 1 288 ? -10.478 6.051 22.666 1.00 96.00 288 ALA A N 1
ATOM 2206 C CA . ALA A 1 288 ? -11.108 7.032 21.784 1.00 96.00 288 ALA A CA 1
ATOM 2207 C C . ALA A 1 288 ? -11.496 8.345 22.484 1.00 96.00 288 ALA A C 1
ATOM 2209 O O . ALA A 1 288 ? -11.673 9.375 21.829 1.00 96.00 288 ALA A O 1
ATOM 2210 N N . ALA A 1 289 ? -11.724 8.309 23.797 1.00 94.62 289 ALA A N 1
ATOM 2211 C CA . ALA A 1 289 ? -12.332 9.414 24.523 1.00 94.62 289 ALA A CA 1
ATOM 2212 C C . ALA A 1 289 ? -11.399 10.631 24.632 1.00 94.62 289 ALA A C 1
ATOM 2214 O O . ALA A 1 289 ? -10.261 10.538 25.088 1.00 94.62 289 ALA A O 1
ATOM 2215 N N . GLY A 1 290 ? -11.923 11.810 24.288 1.00 91.44 290 GLY A N 1
ATOM 2216 C CA . GLY A 1 290 ? -11.238 13.087 24.508 1.00 91.44 290 GLY A CA 1
ATOM 2217 C C . GLY A 1 290 ? -10.100 13.396 23.532 1.00 91.44 290 GLY A C 1
ATOM 2218 O O . GLY A 1 290 ? -9.347 14.339 23.780 1.00 91.44 290 GLY A O 1
ATOM 2219 N N . LEU A 1 291 ? -9.979 12.642 22.435 1.00 97.12 291 LEU A N 1
ATOM 2220 C CA . LEU A 1 291 ? -9.021 12.939 21.374 1.00 97.12 291 LEU A CA 1
ATOM 2221 C C . LEU A 1 291 ? -9.385 14.238 20.646 1.00 97.12 291 LEU A C 1
ATOM 2223 O O . LEU A 1 291 ? -10.554 14.499 20.358 1.00 97.12 291 LEU A O 1
ATOM 2227 N N . ARG A 1 292 ? -8.378 15.051 20.320 1.00 97.31 292 ARG A N 1
ATOM 2228 C CA . ARG A 1 292 ? -8.555 16.348 19.643 1.00 97.31 292 ARG A CA 1
ATOM 2229 C C . ARG A 1 292 ? -7.661 16.483 18.403 1.00 97.31 292 ARG A C 1
ATOM 2231 O O . ARG A 1 292 ? -6.593 15.884 18.378 1.00 97.31 292 ARG A O 1
ATOM 2238 N N . PRO A 1 293 ? -8.047 17.267 17.385 1.00 97.81 293 PRO A N 1
ATOM 2239 C CA . PRO A 1 293 ? -7.156 17.579 16.269 1.00 97.81 293 PRO A CA 1
ATOM 2240 C C . PRO A 1 293 ? -5.810 18.146 16.748 1.00 97.81 293 PRO A C 1
ATOM 2242 O O . PRO A 1 293 ? -5.791 18.999 17.642 1.00 97.81 293 PRO A O 1
ATOM 2245 N N . GLY A 1 294 ? -4.710 17.697 16.145 1.00 97.56 294 GLY A N 1
ATOM 2246 C CA . GLY A 1 294 ? -3.356 18.211 16.381 1.00 97.56 294 GLY A CA 1
ATOM 2247 C C . GLY A 1 294 ? -2.584 18.436 15.084 1.00 97.56 294 GLY A C 1
ATOM 2248 O O . GLY A 1 294 ? -3.025 18.032 14.010 1.00 97.56 294 GLY A O 1
ATOM 2249 N N . ASP A 1 295 ? -1.423 19.086 15.176 1.00 97.44 295 ASP A N 1
ATOM 2250 C CA . ASP A 1 295 ? -0.536 19.265 14.021 1.00 97.44 295 ASP A CA 1
ATOM 2251 C C . ASP A 1 295 ? 0.177 17.936 13.718 1.00 97.44 295 ASP A C 1
ATOM 2253 O O . ASP A 1 295 ? 0.925 17.457 14.573 1.00 97.44 295 ASP A O 1
ATOM 2257 N N . PRO A 1 296 ? 0.010 17.331 12.524 1.00 97.19 296 PRO A N 1
ATOM 2258 C CA . PRO A 1 296 ? 0.674 16.070 12.191 1.00 97.19 296 PRO A CA 1
ATOM 2259 C C . PRO A 1 296 ? 2.211 16.164 12.212 1.00 97.19 296 PRO A C 1
ATOM 2261 O O . PRO A 1 296 ? 2.887 15.136 12.289 1.00 97.19 296 PRO A O 1
ATOM 2264 N N . ARG A 1 297 ? 2.785 17.376 12.198 1.00 97.06 297 ARG A N 1
ATOM 2265 C CA . ARG A 1 297 ? 4.232 17.584 12.365 1.00 97.06 297 ARG A CA 1
ATOM 2266 C C . ARG A 1 297 ? 4.730 17.378 13.793 1.00 97.06 297 ARG A C 1
ATOM 2268 O O . ARG A 1 297 ? 5.912 17.112 13.980 1.00 97.06 297 ARG A O 1
ATOM 2275 N N . ASP A 1 298 ? 3.856 17.529 14.784 1.00 96.88 298 ASP A N 1
ATOM 2276 C CA . ASP A 1 298 ? 4.214 17.503 16.204 1.00 96.88 298 ASP A CA 1
ATOM 2277 C C . ASP A 1 298 ? 3.000 17.128 17.076 1.00 96.88 298 ASP A C 1
ATOM 2279 O O . ASP A 1 298 ? 2.576 17.888 17.954 1.00 96.88 298 ASP A O 1
ATOM 2283 N N . LEU A 1 299 ? 2.416 15.952 16.808 1.00 96.00 299 LEU A N 1
ATOM 2284 C CA . LEU A 1 299 ? 1.257 15.451 17.550 1.00 96.00 299 LEU A CA 1
ATOM 2285 C C . LEU A 1 299 ? 1.590 15.260 19.030 1.00 96.00 299 LEU A C 1
ATOM 2287 O O . LEU A 1 299 ? 2.550 14.576 19.398 1.00 96.00 299 LEU A O 1
ATOM 2291 N N . LYS A 1 300 ? 0.757 15.833 19.899 1.00 96.88 300 LYS A N 1
ATOM 2292 C CA . LYS A 1 300 ? 0.854 15.642 21.350 1.00 96.88 300 LYS A CA 1
ATOM 2293 C C . LYS A 1 300 ? 0.015 14.447 21.808 1.00 96.88 300 LYS A C 1
ATOM 2295 O O . LYS A 1 300 ? -0.927 14.050 21.126 1.00 96.88 300 LYS A O 1
ATOM 2300 N N . PRO A 1 301 ? 0.298 13.880 22.996 1.00 94.62 301 PRO A N 1
ATOM 2301 C CA . PRO A 1 301 ? -0.569 12.866 23.584 1.00 94.62 301 PRO A CA 1
ATOM 2302 C C . PRO A 1 301 ? -2.030 13.335 23.641 1.00 94.62 301 PRO A C 1
ATOM 2304 O O . PRO A 1 301 ? -2.316 14.445 24.099 1.00 94.62 301 PRO A O 1
ATOM 2307 N N . GLY A 1 302 ? -2.945 12.482 23.180 1.00 95.62 302 GLY A N 1
ATOM 2308 C CA . GLY A 1 302 ? -4.370 12.804 23.072 1.00 95.62 302 GLY A CA 1
ATOM 2309 C C . GLY A 1 302 ? -4.750 13.611 21.825 1.00 95.62 302 GLY A C 1
ATOM 2310 O O . GLY A 1 302 ? -5.877 14.101 21.749 1.00 95.62 302 GLY A O 1
ATOM 2311 N N . GLU A 1 303 ? -3.842 13.775 20.861 1.00 97.81 303 GLU A N 1
ATOM 2312 C CA . GLU A 1 303 ? -4.126 14.402 19.569 1.00 97.81 303 GLU A CA 1
ATOM 2313 C C . GLU A 1 303 ? -4.149 13.392 18.413 1.00 97.81 303 GLU A C 1
ATOM 2315 O O . GLU A 1 303 ? -3.545 12.324 18.499 1.00 97.81 303 GLU A O 1
ATOM 2320 N N . TYR A 1 304 ? -4.838 13.738 17.322 1.00 98.06 304 TYR A N 1
ATOM 2321 C CA . TYR A 1 304 ? -4.852 12.973 16.071 1.00 98.06 304 TYR A CA 1
ATOM 2322 C C . TYR A 1 304 ? -4.646 13.884 14.850 1.00 98.06 304 TYR A C 1
ATOM 2324 O O . TYR A 1 304 ? -5.019 15.061 14.868 1.00 98.06 304 TYR A O 1
ATOM 2332 N N . GLY A 1 305 ? -4.033 13.336 13.797 1.00 98.12 305 GLY A N 1
ATOM 2333 C CA . GLY A 1 305 ? -3.784 14.029 12.528 1.00 98.12 305 GLY A CA 1
ATOM 2334 C C . GLY A 1 305 ? -5.010 14.079 11.601 1.00 98.12 305 GLY A C 1
ATOM 2335 O O . GLY A 1 305 ? -6.039 13.465 11.887 1.00 98.12 305 GLY A O 1
ATOM 2336 N N . PRO A 1 306 ? -4.939 14.815 10.483 1.00 98.56 306 PRO A N 1
ATOM 2337 C CA . PRO A 1 306 ? -6.015 14.857 9.500 1.00 98.56 306 PRO A CA 1
ATOM 2338 C C . PRO A 1 306 ? -6.043 13.584 8.635 1.00 98.56 306 PRO A C 1
ATOM 2340 O O . PRO A 1 306 ? -5.036 12.904 8.453 1.00 98.56 306 PRO A O 1
ATOM 2343 N N . MET A 1 307 ? -7.195 13.299 8.033 1.00 98.81 307 MET A N 1
ATOM 2344 C CA .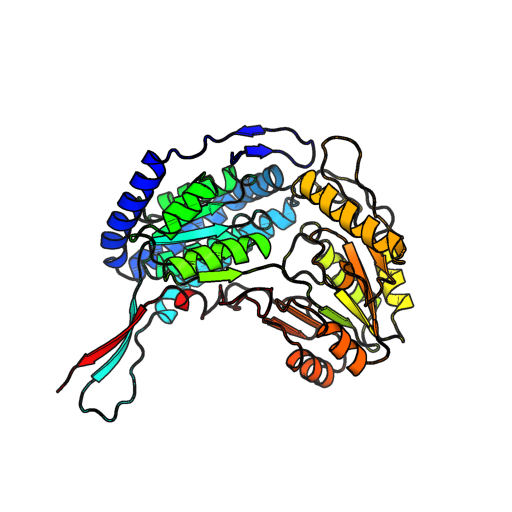 MET A 1 307 ? -7.299 12.398 6.881 1.00 98.81 307 MET A CA 1
ATOM 2345 C C . MET A 1 307 ? -6.535 12.981 5.685 1.00 98.81 307 MET A C 1
ATOM 2347 O O . MET A 1 307 ? -6.301 14.186 5.624 1.00 98.81 307 MET A O 1
ATOM 2351 N N . SER A 1 308 ? -6.222 12.165 4.679 1.00 98.62 308 SER A N 1
ATOM 2352 C CA . SER A 1 308 ? -5.413 12.598 3.526 1.00 98.62 308 SER A CA 1
ATOM 2353 C C . SER A 1 308 ? -6.014 13.710 2.684 1.00 98.62 308 SER A C 1
ATOM 2355 O O . SER A 1 308 ? -5.306 14.437 1.994 1.00 98.62 308 SER A O 1
ATOM 2357 N N . SER A 1 309 ? -7.333 13.854 2.718 1.00 98.38 309 SER A N 1
ATOM 2358 C CA . SER A 1 309 ? -8.032 14.927 2.035 1.00 98.38 309 SER A CA 1
ATOM 2359 C C . SER A 1 309 ? -9.394 15.162 2.663 1.00 98.38 309 SER A C 1
ATOM 2361 O O . SER A 1 309 ? -9.974 14.281 3.305 1.00 98.38 309 SER A O 1
ATOM 2363 N N . ARG A 1 310 ? -9.950 16.348 2.408 1.00 97.69 310 ARG A N 1
ATOM 2364 C CA . ARG A 1 310 ? -11.307 16.680 2.836 1.00 97.69 310 ARG A CA 1
ATOM 2365 C C . ARG A 1 310 ? -12.338 15.677 2.309 1.00 97.69 310 ARG A C 1
ATOM 2367 O O . ARG A 1 310 ? -13.173 15.216 3.074 1.00 97.69 310 ARG A O 1
ATOM 2374 N N . ALA A 1 311 ? -12.221 15.292 1.039 1.00 97.69 311 ALA A N 1
ATOM 2375 C CA . ALA A 1 311 ? -13.124 14.333 0.409 1.00 97.69 311 ALA A CA 1
ATOM 2376 C C . ALA A 1 311 ? -13.041 12.935 1.051 1.00 97.69 311 ALA A C 1
ATOM 2378 O O . ALA A 1 311 ? -14.063 12.268 1.204 1.00 97.69 311 ALA A O 1
ATOM 2379 N N . ALA A 1 312 ? -11.844 12.494 1.460 1.00 98.31 312 ALA A N 1
ATOM 2380 C CA . ALA A 1 312 ? -11.685 11.237 2.194 1.00 98.31 312 ALA A CA 1
ATOM 2381 C C . ALA A 1 312 ? -12.381 11.298 3.564 1.00 98.31 312 ALA A C 1
ATOM 2383 O O . ALA A 1 312 ? -13.106 10.373 3.923 1.00 98.31 312 ALA A O 1
ATOM 2384 N N . ALA A 1 313 ? -12.224 12.407 4.294 1.00 98.62 313 ALA A N 1
ATOM 2385 C CA . ALA A 1 313 ? -12.888 12.618 5.580 1.00 98.62 313 ALA A CA 1
ATOM 2386 C C . ALA A 1 313 ? -14.424 12.648 5.452 1.00 98.62 313 ALA A C 1
ATOM 2388 O O . ALA A 1 313 ? -15.124 12.040 6.258 1.00 98.62 313 ALA A O 1
ATOM 2389 N N . GLU A 1 314 ? -14.946 13.309 4.415 1.00 98.69 314 GLU A N 1
ATOM 2390 C CA . GLU A 1 314 ? -16.382 13.349 4.103 1.00 98.69 314 GLU A CA 1
ATOM 2391 C C . GLU A 1 314 ? -16.925 11.965 3.738 1.00 98.69 314 GLU A C 1
ATOM 2393 O O . GLU A 1 314 ? -17.960 11.564 4.258 1.00 98.69 314 GLU A O 1
ATOM 2398 N N . THR A 1 315 ? -16.188 11.191 2.937 1.00 98.50 315 THR A N 1
ATOM 2399 C CA . THR A 1 315 ? -16.580 9.816 2.582 1.00 98.50 315 THR A CA 1
ATOM 2400 C C . THR A 1 315 ? -16.711 8.934 3.827 1.00 98.50 315 THR A C 1
ATOM 2402 O O . THR A 1 315 ? -17.682 8.192 3.963 1.00 98.50 315 THR A O 1
ATOM 2405 N N . VAL A 1 316 ? -15.757 9.027 4.759 1.00 98.69 316 VAL A N 1
ATOM 2406 C CA . VAL A 1 316 ? -15.804 8.267 6.018 1.00 98.69 316 VAL A CA 1
ATOM 2407 C C . VAL A 1 316 ? -16.977 8.720 6.889 1.00 98.69 316 VAL A C 1
ATOM 2409 O O . VAL A 1 316 ? -17.694 7.875 7.425 1.00 98.69 316 VAL A O 1
ATOM 2412 N N . ALA A 1 317 ? -17.222 10.030 6.990 1.00 98.69 317 ALA A N 1
ATOM 2413 C CA . ALA A 1 317 ? -18.375 10.561 7.712 1.00 98.69 317 ALA A CA 1
ATOM 2414 C C . ALA A 1 317 ? -19.699 10.029 7.137 1.00 98.69 317 ALA A C 1
ATOM 2416 O O . ALA A 1 317 ? -20.517 9.491 7.878 1.00 98.69 317 ALA A O 1
ATOM 2417 N N . GLU A 1 318 ? -19.865 10.068 5.813 1.00 98.50 318 GLU A N 1
ATOM 2418 C CA . GLU A 1 318 ? -21.043 9.532 5.120 1.00 98.50 318 GLU A CA 1
ATOM 2419 C C . GLU A 1 318 ? -21.214 8.018 5.330 1.00 98.50 318 GLU A C 1
ATOM 2421 O O . GLU A 1 318 ? -22.334 7.519 5.460 1.00 98.50 318 GLU A O 1
ATOM 2426 N N . GLN A 1 319 ? -20.118 7.255 5.367 1.00 98.62 319 GLN A N 1
ATOM 2427 C CA . GLN A 1 319 ? -20.151 5.824 5.676 1.00 98.62 319 GLN A CA 1
ATOM 2428 C C . GLN A 1 319 ? -20.669 5.559 7.095 1.00 98.62 319 GLN A C 1
ATOM 2430 O O . GLN A 1 319 ? -21.537 4.700 7.274 1.00 98.62 319 GLN A O 1
ATOM 2435 N N . VAL A 1 320 ? -20.191 6.315 8.086 1.00 98.56 320 VAL A N 1
ATOM 2436 C CA . VAL A 1 320 ? -20.644 6.192 9.479 1.00 98.56 320 VAL A CA 1
ATOM 2437 C C . VAL A 1 320 ? -22.098 6.642 9.635 1.00 98.56 320 VAL A C 1
ATOM 2439 O O . VAL A 1 320 ? -22.882 5.926 10.258 1.00 98.56 320 VAL A O 1
ATOM 2442 N N . ASP A 1 321 ? -22.506 7.740 8.998 1.00 98.38 321 ASP A N 1
ATOM 2443 C CA . ASP A 1 321 ? -23.898 8.210 9.012 1.00 98.38 321 ASP A CA 1
ATOM 2444 C C . ASP A 1 321 ? -24.858 7.167 8.422 1.00 98.38 321 ASP A C 1
ATOM 2446 O O . ASP A 1 321 ? -25.918 6.888 8.993 1.00 98.38 321 ASP A O 1
ATOM 2450 N N . ARG A 1 322 ? -24.474 6.522 7.309 1.00 98.12 322 ARG A N 1
ATOM 2451 C CA . ARG A 1 322 ? -25.250 5.415 6.725 1.00 98.12 322 ARG A CA 1
ATOM 2452 C C . ARG A 1 322 ? -25.328 4.213 7.662 1.00 98.12 322 ARG A C 1
ATOM 2454 O O . ARG A 1 322 ? -26.382 3.584 7.720 1.00 98.12 322 ARG A O 1
ATOM 2461 N N . ALA A 1 323 ? -24.262 3.906 8.403 1.00 98.31 323 ALA A N 1
ATOM 2462 C CA . ALA A 1 323 ? -24.274 2.840 9.403 1.00 98.31 323 ALA A CA 1
ATOM 2463 C C . ALA A 1 323 ? -25.266 3.133 10.536 1.00 98.31 323 ALA A C 1
ATOM 2465 O O . ALA A 1 323 ? -26.070 2.276 10.908 1.00 98.31 323 ALA A O 1
ATOM 2466 N N . VAL A 1 324 ? -25.245 4.360 11.060 1.00 98.44 324 VAL A N 1
ATOM 2467 C CA . VAL A 1 324 ? -26.160 4.797 12.122 1.00 98.44 324 VAL A CA 1
ATOM 2468 C C . VAL A 1 324 ? -27.609 4.768 11.638 1.00 98.44 324 VAL A C 1
ATOM 2470 O O . VAL A 1 324 ? -28.489 4.287 12.351 1.00 98.44 324 VAL A O 1
ATOM 2473 N N . ALA A 1 325 ? -27.864 5.197 10.398 1.00 98.12 325 ALA A N 1
ATOM 2474 C CA . ALA A 1 325 ? -29.201 5.199 9.807 1.00 98.12 325 ALA A CA 1
ATOM 2475 C C . ALA A 1 325 ? -29.845 3.802 9.711 1.00 98.12 325 ALA A C 1
ATOM 2477 O O . ALA A 1 325 ? -31.072 3.706 9.670 1.00 98.12 325 ALA A O 1
ATOM 2478 N N . VAL A 1 326 ? -29.044 2.729 9.688 1.00 97.62 326 VAL A N 1
ATOM 2479 C CA . VAL A 1 326 ? -29.532 1.340 9.644 1.00 97.62 326 VAL A CA 1
ATOM 2480 C C . VAL A 1 326 ? -29.492 0.624 10.998 1.00 97.62 326 VAL A C 1
ATOM 2482 O O . VAL A 1 326 ? -29.954 -0.509 11.079 1.00 97.62 326 VAL A O 1
ATOM 2485 N N . GLY A 1 327 ? -29.011 1.270 12.066 1.00 97.56 327 GLY A N 1
ATOM 2486 C CA . GLY A 1 327 ? -29.085 0.744 13.436 1.00 97.56 327 GLY A CA 1
ATOM 2487 C C . GLY A 1 327 ? -27.754 0.603 14.176 1.00 97.56 327 GLY A C 1
ATOM 2488 O O . GLY A 1 327 ? -27.775 0.232 15.350 1.00 97.56 327 GLY A O 1
ATOM 2489 N N . ALA A 1 328 ? -26.620 0.929 13.547 1.00 98.38 328 ALA A N 1
ATOM 2490 C CA . ALA A 1 328 ? -25.338 0.970 14.247 1.00 98.38 328 ALA A CA 1
ATOM 2491 C C . ALA A 1 328 ? -25.303 2.100 15.291 1.00 98.38 328 ALA A C 1
ATOM 2493 O O . ALA A 1 328 ? -26.026 3.095 15.191 1.00 98.38 328 ALA A O 1
ATOM 2494 N N . ARG A 1 329 ? -24.424 1.981 16.290 1.00 98.56 329 ARG A N 1
ATOM 2495 C CA . ARG A 1 329 ? -24.241 2.992 17.342 1.00 98.56 329 ARG A CA 1
ATOM 2496 C C . ARG A 1 329 ? -22.805 3.485 17.393 1.00 98.56 329 ARG A C 1
ATOM 2498 O O . ARG A 1 329 ? -21.876 2.691 17.506 1.00 98.56 329 ARG A O 1
ATOM 2505 N N . VAL A 1 330 ? -22.641 4.804 17.394 1.00 98.56 330 VAL A N 1
ATOM 2506 C CA . VAL A 1 330 ? -21.366 5.464 17.696 1.00 98.56 330 VAL A CA 1
ATOM 2507 C C . VAL A 1 330 ? -21.240 5.610 19.212 1.00 98.56 330 VAL A C 1
ATOM 2509 O O . VAL A 1 330 ? -22.105 6.208 19.852 1.00 98.56 330 VAL A O 1
ATOM 2512 N N . LEU A 1 331 ? -20.183 5.043 19.795 1.00 98.44 331 LEU A N 1
ATOM 2513 C CA . LEU A 1 331 ? -19.906 5.119 21.236 1.00 98.44 331 LEU A CA 1
ATOM 2514 C C . LEU A 1 331 ? -18.904 6.222 21.601 1.00 98.44 331 LEU A C 1
ATOM 2516 O O . LEU A 1 331 ? -18.897 6.686 22.738 1.00 98.44 331 LEU A O 1
ATOM 2520 N N . SER A 1 332 ? -18.055 6.623 20.655 1.00 97.94 332 SER A N 1
ATOM 2521 C CA . SER A 1 332 ? -17.100 7.728 20.779 1.00 97.94 332 SER A CA 1
ATOM 2522 C C . SER A 1 332 ? -16.709 8.220 19.386 1.00 97.94 332 SER A C 1
ATOM 2524 O O . SER A 1 332 ? -16.729 7.424 18.445 1.00 97.94 332 SER A O 1
ATOM 2526 N N . GLY A 1 333 ? -16.324 9.492 19.266 1.00 97.44 333 GLY A N 1
ATOM 2527 C CA . GLY A 1 333 ? -15.915 10.112 18.003 1.00 97.44 333 GLY A CA 1
ATOM 2528 C C . GLY A 1 333 ? -17.076 10.365 17.039 1.00 97.44 333 GLY A C 1
ATOM 2529 O O . GLY A 1 333 ? -18.187 10.669 17.466 1.00 97.44 333 GLY A O 1
ATOM 2530 N N . GLY A 1 334 ? -16.809 10.240 15.739 1.00 96.94 334 GLY A N 1
ATOM 2531 C CA . GLY A 1 334 ? -17.796 10.404 14.670 1.00 96.94 334 GLY A CA 1
ATOM 2532 C C . GLY A 1 334 ? -17.955 11.840 14.169 1.00 96.94 334 GLY A C 1
ATOM 2533 O O . GLY A 1 334 ? -18.971 12.170 13.566 1.00 96.94 334 GLY A O 1
ATOM 2534 N N . GLU A 1 335 ? -16.979 12.711 14.427 1.00 97.19 335 GLU A N 1
ATOM 2535 C CA . GLU A 1 335 ? -17.075 14.145 14.153 1.00 97.19 335 GLU A CA 1
ATOM 2536 C C . GLU A 1 335 ? -16.105 14.576 13.052 1.00 97.19 335 GLU A C 1
ATOM 2538 O O . GLU A 1 335 ? -14.890 14.424 13.174 1.00 97.19 335 GLU A O 1
ATOM 2543 N N . LEU A 1 336 ? -16.650 15.180 11.996 1.00 98.06 336 LEU A N 1
ATOM 2544 C CA . LEU A 1 336 ? -15.893 15.868 10.956 1.00 98.06 336 LEU A CA 1
ATOM 2545 C C . LEU A 1 336 ? -15.786 17.358 11.296 1.00 98.06 336 LEU A C 1
ATOM 2547 O O . LEU A 1 336 ? -16.803 18.034 11.464 1.00 98.06 336 LEU A O 1
ATOM 2551 N N . THR A 1 337 ? -14.570 17.906 11.351 1.00 95.19 337 THR A N 1
ATOM 2552 C CA . THR A 1 337 ? -14.385 19.341 11.625 1.00 95.19 337 THR A CA 1
ATOM 2553 C C . THR A 1 337 ? -15.025 20.216 10.547 1.00 95.19 337 THR A C 1
ATOM 2555 O O . THR A 1 337 ? -15.060 19.846 9.374 1.00 95.19 337 THR A O 1
ATOM 2558 N N . ALA A 1 338 ? -15.496 21.408 10.912 1.00 93.69 338 ALA A N 1
ATOM 2559 C CA . ALA A 1 338 ? -16.005 22.377 9.942 1.00 93.69 338 ALA A CA 1
ATOM 2560 C C . ALA A 1 338 ? -14.882 22.968 9.064 1.00 93.69 338 ALA A C 1
ATOM 2562 O O . ALA A 1 338 ? -13.725 23.046 9.473 1.00 93.69 338 ALA A O 1
ATOM 2563 N N . GLY A 1 339 ? -15.243 23.458 7.874 1.00 94.31 339 GLY A N 1
ATOM 2564 C CA . GLY A 1 339 ? -14.315 24.125 6.957 1.00 94.31 339 GLY A CA 1
ATOM 2565 C C . GLY A 1 339 ? -13.563 23.163 6.035 1.00 94.31 339 GLY A C 1
ATOM 2566 O O . GLY A 1 339 ? -14.067 22.100 5.686 1.00 94.31 339 GLY A O 1
ATOM 2567 N N . SER A 1 340 ? -12.374 23.573 5.591 1.00 95.12 340 SER A N 1
ATOM 2568 C CA . SER A 1 340 ? -11.573 22.865 4.581 1.00 95.12 340 SER A CA 1
ATOM 2569 C C . SER A 1 340 ? -10.623 21.810 5.146 1.00 95.12 340 SER A C 1
ATOM 2571 O O . SER A 1 340 ? -10.087 21.016 4.376 1.00 95.12 340 SER A O 1
ATOM 2573 N N . ALA A 1 341 ? -10.403 21.798 6.461 1.00 97.19 341 ALA A N 1
ATOM 2574 C CA . ALA A 1 341 ? -9.536 20.826 7.109 1.00 97.19 341 ALA A CA 1
ATOM 2575 C C . ALA A 1 341 ? -10.158 19.420 7.093 1.00 97.19 341 ALA A C 1
ATOM 2577 O O . ALA A 1 341 ? -11.382 19.251 7.145 1.00 97.19 341 ALA A O 1
ATOM 2578 N N . ALA A 1 342 ? -9.300 18.407 7.028 1.00 98.38 342 ALA A N 1
ATOM 2579 C CA . ALA A 1 342 ? -9.686 17.011 6.854 1.00 98.38 342 ALA A CA 1
ATOM 2580 C C . ALA A 1 342 ? -9.689 16.201 8.165 1.00 98.38 342 ALA A C 1
ATOM 2582 O O . ALA A 1 342 ? -9.435 15.001 8.145 1.00 98.38 342 ALA A O 1
ATOM 2583 N N . TYR A 1 343 ? -9.954 16.817 9.318 1.00 98.62 343 TYR A N 1
ATOM 2584 C CA . TYR A 1 343 ? -9.993 16.081 10.586 1.00 98.62 343 TYR A CA 1
ATOM 2585 C C . TYR A 1 343 ? -11.329 15.364 10.768 1.00 98.62 343 TYR A C 1
ATOM 2587 O O . TYR A 1 343 ? -12.380 16.003 10.845 1.00 98.62 343 TYR A O 1
ATOM 2595 N N . TYR A 1 344 ? -11.258 14.041 10.878 1.00 98.62 344 TYR A N 1
ATOM 2596 C CA . TYR A 1 344 ? -12.358 13.175 11.284 1.00 98.62 344 TYR A CA 1
ATOM 2597 C C . TYR A 1 344 ? -11.955 12.444 12.565 1.00 98.62 344 TYR A C 1
ATOM 2599 O O . TYR A 1 344 ? -10.893 11.819 12.598 1.00 98.62 344 TYR A O 1
ATOM 2607 N N . SER A 1 345 ? -12.755 12.548 13.626 1.00 98.06 345 SER A N 1
ATOM 2608 C CA . SER A 1 345 ? -12.368 12.008 14.929 1.00 98.06 345 SER A CA 1
ATOM 2609 C C . SER A 1 345 ? -12.371 10.473 14.949 1.00 98.06 345 SER A C 1
ATOM 2611 O O . SER A 1 345 ? -13.296 9.845 14.420 1.00 98.06 345 SER A O 1
ATOM 2613 N N . PRO A 1 346 ? -11.358 9.833 15.570 1.00 98.44 346 PRO A N 1
ATOM 2614 C CA . PRO A 1 346 ? -11.347 8.389 15.756 1.00 98.44 346 PRO A CA 1
ATOM 2615 C C . PRO A 1 346 ? -12.625 7.888 16.430 1.00 98.44 346 PRO A C 1
ATOM 2617 O O . PRO A 1 346 ? -13.040 8.405 17.466 1.00 98.44 346 PRO A O 1
ATOM 2620 N N . THR A 1 347 ? -13.262 6.898 15.813 1.00 98.62 347 THR A N 1
ATOM 2621 C CA . THR A 1 347 ? -14.652 6.517 16.076 1.00 98.62 347 THR A CA 1
ATOM 2622 C C . THR A 1 347 ? -14.747 5.068 16.529 1.00 98.62 347 THR A C 1
ATOM 2624 O O . THR A 1 347 ? -14.139 4.192 15.917 1.00 98.62 347 THR A O 1
ATOM 2627 N N . VAL A 1 348 ? -15.554 4.795 17.557 1.00 98.69 348 VAL A N 1
ATOM 2628 C CA . VAL A 1 348 ? -15.934 3.425 17.949 1.00 98.69 348 VAL A CA 1
ATOM 2629 C C . VAL A 1 348 ? -17.377 3.181 17.525 1.00 98.69 348 VAL A C 1
ATOM 2631 O O . VAL A 1 348 ? -18.295 3.795 18.071 1.00 98.69 348 VAL A O 1
ATOM 2634 N N . LEU A 1 349 ? -17.565 2.291 16.554 1.00 98.56 349 LEU A N 1
ATOM 2635 C CA . LEU A 1 349 ? -18.848 1.931 15.960 1.00 98.56 349 LEU A CA 1
ATOM 2636 C C . LEU A 1 349 ? -19.188 0.475 16.307 1.00 98.56 349 LEU A C 1
ATOM 2638 O O . LEU A 1 349 ? -18.392 -0.436 16.080 1.00 98.56 349 LEU A O 1
ATOM 2642 N N . VAL A 1 350 ? -20.378 0.250 16.855 1.00 98.69 350 VAL A N 1
ATOM 2643 C CA . VAL A 1 350 ? -20.866 -1.083 17.249 1.00 98.69 350 VAL A CA 1
ATOM 2644 C C . VAL A 1 350 ? -22.250 -1.353 16.673 1.00 98.69 350 VAL A C 1
ATOM 2646 O O . VAL A 1 350 ? -22.910 -0.441 16.173 1.00 98.69 350 VAL A O 1
ATOM 2649 N N . ASP A 1 351 ? -22.700 -2.602 16.781 1.00 97.62 351 ASP A N 1
ATOM 2650 C CA . ASP A 1 351 ? -24.044 -3.047 16.392 1.00 97.62 351 ASP A CA 1
ATOM 2651 C C . ASP A 1 351 ? -24.375 -2.777 14.913 1.00 97.62 351 ASP A C 1
ATOM 2653 O O . ASP A 1 351 ? -25.522 -2.516 14.555 1.00 97.62 351 ASP A O 1
ATOM 2657 N N . VAL A 1 352 ? -23.364 -2.836 14.038 1.00 97.88 352 VAL A N 1
ATOM 2658 C CA . VAL A 1 352 ? -23.556 -2.742 12.586 1.00 97.88 352 VAL A CA 1
ATOM 2659 C C . VAL A 1 352 ? -24.350 -3.970 12.111 1.00 97.88 352 VAL A C 1
ATOM 2661 O O . VAL A 1 352 ? -23.849 -5.091 12.245 1.00 97.88 352 VAL A O 1
ATOM 2664 N N . PRO A 1 353 ? -25.569 -3.806 11.556 1.00 95.62 353 PRO A N 1
ATOM 2665 C CA . PRO A 1 353 ? -26.389 -4.942 11.147 1.00 95.62 353 PRO A CA 1
ATOM 2666 C C . PRO A 1 353 ? -25.732 -5.737 10.021 1.00 95.62 353 PRO A C 1
ATOM 2668 O O . PRO A 1 353 ? -25.283 -5.165 9.027 1.00 95.62 353 PRO A O 1
ATOM 2671 N N . ARG A 1 354 ? -25.711 -7.065 10.149 1.00 93.31 354 ARG A N 1
ATOM 2672 C CA . ARG A 1 354 ? -25.054 -7.970 9.192 1.00 93.31 354 ARG A CA 1
ATOM 2673 C C . ARG A 1 354 ? -25.654 -7.927 7.783 1.00 93.31 354 ARG A C 1
ATOM 2675 O O . ARG A 1 354 ? -24.947 -8.150 6.814 1.00 93.31 354 ARG A O 1
ATOM 2682 N N . ASP A 1 355 ? -26.946 -7.645 7.663 1.00 92.81 355 ASP A N 1
ATOM 2683 C CA . ASP A 1 355 ? -27.666 -7.532 6.389 1.00 92.81 355 ASP A CA 1
ATOM 2684 C C . ASP A 1 355 ? -27.540 -6.145 5.730 1.00 92.81 355 ASP A C 1
ATOM 2686 O O . ASP A 1 355 ? -28.094 -5.911 4.652 1.00 92.81 355 ASP A O 1
ATOM 2690 N N . SER A 1 356 ? -26.805 -5.219 6.352 1.00 94.06 356 SER A N 1
ATOM 2691 C CA . SER A 1 356 ? -26.574 -3.881 5.815 1.00 94.06 356 SER A CA 1
ATOM 2692 C C . SER A 1 356 ? -25.411 -3.841 4.820 1.00 94.06 356 SER A C 1
ATOM 2694 O O . SER A 1 356 ? -24.444 -4.590 4.922 1.00 94.06 356 SER A O 1
ATOM 2696 N N . GLY A 1 357 ? -25.457 -2.904 3.867 1.00 92.44 357 GLY A N 1
ATOM 2697 C CA . GLY A 1 357 ? -24.353 -2.707 2.921 1.00 92.44 357 GLY A CA 1
ATOM 2698 C C . GLY A 1 357 ? -23.030 -2.357 3.611 1.00 92.44 357 GLY A C 1
ATOM 2699 O O . GLY A 1 357 ? -21.994 -2.901 3.243 1.00 92.44 357 GLY A O 1
ATOM 2700 N N . ILE A 1 358 ? -23.074 -1.523 4.659 1.00 93.81 358 ILE A N 1
ATOM 2701 C CA . ILE A 1 358 ? -21.877 -1.043 5.364 1.00 93.81 358 ILE A CA 1
ATOM 2702 C C . ILE A 1 358 ? -21.098 -2.171 6.059 1.00 93.81 358 ILE A C 1
ATOM 2704 O O . ILE A 1 358 ? -19.880 -2.079 6.166 1.00 93.81 358 ILE A O 1
ATOM 2708 N N . PHE A 1 359 ? -21.765 -3.265 6.455 1.00 95.56 359 PHE A N 1
ATOM 2709 C CA . PHE A 1 359 ? -21.103 -4.459 6.997 1.00 95.56 359 PHE A CA 1
ATOM 2710 C C . PHE A 1 359 ? -20.063 -5.032 6.018 1.00 95.56 359 PHE A C 1
ATOM 2712 O O . PHE A 1 359 ? -19.014 -5.537 6.420 1.00 95.56 359 PHE A O 1
ATOM 2719 N N . HIS A 1 360 ? -20.338 -4.917 4.717 1.00 94.44 360 HIS A N 1
ATOM 2720 C CA . HIS A 1 360 ? -19.496 -5.438 3.646 1.00 94.44 360 HIS A CA 1
ATOM 2721 C C . HIS A 1 360 ? -18.584 -4.384 3.009 1.00 94.44 360 HIS A C 1
ATOM 2723 O O . HIS A 1 360 ? -17.848 -4.728 2.088 1.00 94.44 360 HIS A O 1
ATOM 2729 N N . GLU A 1 361 ? -18.622 -3.126 3.450 1.00 95.50 361 GLU A N 1
ATOM 2730 C CA . GLU A 1 361 ? -17.811 -2.045 2.884 1.00 95.50 361 GLU A CA 1
ATOM 2731 C C . GLU A 1 361 ? -16.476 -1.882 3.628 1.00 95.50 361 GLU A C 1
ATOM 2733 O O . GLU A 1 361 ? -16.375 -2.075 4.839 1.00 95.50 361 GLU A O 1
ATOM 2738 N N . GLU A 1 362 ? -15.437 -1.470 2.902 1.00 98.12 362 GLU A N 1
ATOM 2739 C CA . GLU A 1 362 ? -14.210 -0.958 3.512 1.00 98.12 362 GLU A CA 1
ATOM 2740 C C . GLU A 1 362 ? -14.431 0.490 3.984 1.00 98.12 362 GLU A C 1
ATOM 2742 O O . GLU A 1 362 ? -14.751 1.371 3.183 1.00 98.12 362 GLU A O 1
ATOM 2747 N N . ILE A 1 363 ? -14.211 0.751 5.278 1.00 98.25 363 ILE A N 1
ATOM 2748 C CA . ILE A 1 363 ? -14.134 2.115 5.822 1.00 98.25 363 ILE A CA 1
ATOM 2749 C C . ILE A 1 363 ? -12.661 2.512 5.921 1.00 98.25 363 ILE A C 1
ATOM 2751 O O . ILE A 1 363 ? -11.907 1.986 6.744 1.00 98.25 363 ILE A O 1
ATOM 2755 N N . PHE A 1 364 ? -12.231 3.445 5.077 1.00 98.44 364 PHE A N 1
ATOM 2756 C CA . PHE A 1 364 ? -10.824 3.834 4.953 1.00 98.44 364 PHE A CA 1
ATOM 2757 C C . PHE A 1 364 ? -10.482 5.063 5.807 1.00 98.44 364 PHE A C 1
ATOM 2759 O O . PHE A 1 364 ? -10.026 6.076 5.289 1.00 98.44 364 PHE A O 1
ATOM 2766 N N . GLY A 1 365 ? -10.745 4.976 7.113 1.00 98.38 365 GLY A N 1
ATOM 2767 C CA . GLY A 1 365 ? -10.497 6.026 8.107 1.00 98.38 365 GLY A CA 1
ATOM 2768 C C . GLY A 1 365 ? -10.458 5.469 9.533 1.00 98.38 365 GLY A C 1
ATOM 2769 O O . GLY A 1 365 ? -10.534 4.251 9.697 1.00 98.38 365 GLY A O 1
ATOM 2770 N N . PRO A 1 366 ? -10.382 6.304 10.581 1.00 98.12 366 PRO A N 1
ATOM 2771 C CA . PRO A 1 366 ? -10.100 5.861 11.947 1.00 98.12 366 PRO A CA 1
ATOM 2772 C C . PRO A 1 366 ? -11.370 5.348 12.648 1.00 98.12 366 PRO A C 1
ATOM 2774 O O . PRO A 1 366 ? -11.728 5.799 13.731 1.00 98.12 366 PRO A O 1
ATOM 2777 N N . VAL A 1 367 ? -12.096 4.430 12.008 1.00 98.62 367 VAL A N 1
ATOM 2778 C CA . VAL A 1 367 ? -13.351 3.857 12.511 1.00 98.62 367 VAL A CA 1
ATOM 2779 C C . VAL A 1 367 ? -13.097 2.420 12.935 1.00 98.62 367 VAL A C 1
ATOM 2781 O O . VAL A 1 367 ? -12.851 1.550 12.095 1.00 98.62 367 VAL A O 1
ATOM 2784 N N . VAL A 1 368 ? -13.148 2.175 14.238 1.00 97.06 368 VAL A N 1
ATOM 2785 C CA . VAL A 1 368 ? -13.122 0.842 14.835 1.00 97.06 368 VAL A CA 1
ATOM 2786 C C . VAL A 1 368 ? -14.531 0.265 14.748 1.00 97.06 368 VAL A C 1
ATOM 2788 O O . VAL A 1 368 ? -15.452 0.836 15.331 1.00 97.06 368 VAL A O 1
ATOM 2791 N N . THR A 1 369 ? -14.704 -0.855 14.044 1.00 98.06 369 THR A N 1
ATOM 2792 C CA . THR A 1 369 ? -15.975 -1.594 14.040 1.00 98.06 369 THR A CA 1
ATOM 2793 C C . THR A 1 369 ? -15.832 -2.892 14.823 1.00 98.06 369 THR A C 1
ATOM 2795 O O . THR A 1 369 ? -14.896 -3.659 14.580 1.00 98.06 369 THR A O 1
ATOM 2798 N N . VAL A 1 370 ? -16.726 -3.110 15.792 1.00 98.69 370 VAL A N 1
ATOM 2799 C CA . VAL A 1 370 ? -16.682 -4.277 16.686 1.00 98.69 370 VAL A CA 1
ATOM 2800 C C . VAL A 1 370 ? -17.934 -5.127 16.505 1.00 98.69 370 VAL A C 1
ATOM 2802 O O . VAL A 1 370 ? -19.056 -4.621 16.550 1.00 98.69 370 VAL A O 1
ATOM 2805 N N . TYR A 1 371 ? -17.723 -6.426 16.327 1.00 98.56 371 TYR A N 1
ATOM 2806 C CA . TYR A 1 371 ? -18.746 -7.444 16.142 1.00 98.56 371 TYR A CA 1
ATOM 2807 C C . TYR A 1 371 ? -18.661 -8.465 17.267 1.00 98.56 371 TYR A C 1
ATOM 2809 O O . TYR A 1 371 ? -17.573 -8.843 17.700 1.00 98.56 371 TYR A O 1
ATOM 2817 N N . ARG A 1 372 ? -19.822 -8.905 17.741 1.00 98.50 372 ARG A N 1
ATOM 2818 C CA . ARG A 1 372 ? -19.943 -9.932 18.774 1.00 98.50 372 ARG A CA 1
ATOM 2819 C C . ARG A 1 372 ? -20.065 -11.296 18.106 1.00 98.50 372 ARG A C 1
ATOM 2821 O O . ARG A 1 372 ? -20.908 -11.445 17.225 1.00 98.50 372 ARG A O 1
ATOM 2828 N N . ALA A 1 373 ? -19.259 -12.255 18.543 1.00 98.56 373 ALA A N 1
ATOM 2829 C CA . ALA A 1 373 ? -19.352 -13.655 18.145 1.00 98.56 373 ALA A CA 1
ATOM 2830 C C . ALA A 1 373 ? -19.770 -14.517 19.339 1.00 98.56 373 ALA A C 1
ATOM 2832 O O . ALA A 1 373 ? -19.299 -14.290 20.453 1.00 98.56 373 ALA A O 1
ATOM 2833 N N . ALA A 1 374 ? -20.645 -15.497 19.119 1.00 98.50 374 ALA A N 1
ATOM 2834 C CA . ALA A 1 374 ? -21.106 -16.388 20.187 1.00 98.50 374 ALA A CA 1
ATOM 2835 C C . ALA A 1 374 ? -19.983 -17.291 20.729 1.00 98.50 374 ALA A C 1
ATOM 2837 O O . ALA A 1 374 ? -19.919 -17.542 21.930 1.00 98.50 374 ALA A O 1
ATOM 2838 N N . ASP A 1 375 ? -19.113 -17.757 19.837 1.00 98.56 375 ASP A N 1
ATOM 2839 C CA . ASP A 1 375 ? -17.988 -18.650 20.099 1.00 98.56 375 ASP A CA 1
ATOM 2840 C C . ASP A 1 375 ? -16.953 -18.543 18.957 1.00 98.56 375 ASP A C 1
ATOM 2842 O O . ASP A 1 375 ? -17.076 -17.710 18.051 1.00 98.56 375 ASP A O 1
ATOM 2846 N N . ALA A 1 376 ? -15.912 -19.377 19.004 1.00 98.50 376 ALA A N 1
ATOM 2847 C CA . ALA A 1 376 ? -14.854 -19.415 17.997 1.00 98.50 376 ALA A CA 1
ATOM 2848 C C . ALA A 1 376 ? -15.350 -19.773 16.578 1.00 98.50 376 ALA A C 1
ATOM 2850 O O . ALA A 1 376 ? -14.845 -19.213 15.600 1.00 98.50 376 ALA A O 1
ATOM 2851 N N . ASP A 1 377 ? -16.341 -20.662 16.455 1.00 98.56 377 ASP A N 1
ATOM 2852 C CA . ASP A 1 377 ? -16.878 -21.093 15.159 1.00 98.56 377 ASP A CA 1
ATOM 2853 C C . ASP A 1 377 ? -17.696 -19.967 14.513 1.00 98.56 377 ASP A C 1
ATOM 2855 O O . ASP A 1 377 ? -17.538 -19.673 13.322 1.00 98.56 377 ASP A O 1
ATOM 2859 N N . ASP A 1 378 ? -18.527 -19.279 15.302 1.00 98.62 378 ASP A N 1
ATOM 2860 C CA . ASP A 1 378 ? -19.255 -18.087 14.859 1.00 98.62 378 ASP A CA 1
ATOM 2861 C C . ASP A 1 378 ? -18.291 -16.947 14.494 1.00 98.62 378 ASP A C 1
ATOM 2863 O O . ASP A 1 378 ? -18.460 -16.289 13.464 1.00 98.62 378 ASP A O 1
ATOM 2867 N N . ALA A 1 379 ? -17.213 -16.758 15.265 1.00 98.75 379 ALA A N 1
ATOM 2868 C CA . ALA A 1 379 ? -16.192 -15.757 14.961 1.00 98.75 379 ALA A CA 1
ATOM 2869 C C . ALA A 1 379 ? -15.515 -16.016 13.606 1.00 98.75 379 ALA A C 1
ATOM 2871 O O . ALA A 1 379 ? -15.344 -15.089 12.807 1.00 98.75 379 ALA A O 1
ATOM 2872 N N . LEU A 1 380 ? -15.177 -17.275 13.312 1.00 98.81 380 LEU A N 1
ATOM 2873 C CA . LEU A 1 380 ? -14.622 -17.683 12.023 1.00 98.81 380 LEU A CA 1
ATOM 2874 C C . LEU A 1 380 ? -15.633 -17.500 10.881 1.00 98.81 380 LEU A C 1
ATOM 2876 O O . LEU A 1 380 ? -15.272 -17.020 9.801 1.00 98.81 380 LEU A O 1
ATOM 2880 N N . ALA A 1 381 ? -16.903 -17.843 11.108 1.00 98.56 381 ALA A N 1
ATOM 2881 C CA . ALA A 1 381 ? -17.967 -17.647 10.128 1.00 98.56 381 ALA A CA 1
ATOM 2882 C C . ALA A 1 381 ? -18.162 -16.159 9.791 1.00 98.56 381 ALA A C 1
ATOM 2884 O O . ALA A 1 381 ? -18.225 -15.800 8.613 1.00 98.56 381 ALA A O 1
ATOM 2885 N N . LEU A 1 382 ? -18.187 -15.283 10.801 1.00 98.00 382 LEU A N 1
ATOM 2886 C CA . LEU A 1 382 ? -18.239 -13.828 10.631 1.00 98.00 382 LEU A CA 1
ATOM 2887 C C . LEU A 1 382 ? -16.992 -13.294 9.917 1.00 98.00 382 LEU A C 1
ATOM 2889 O O . LEU A 1 382 ? -17.098 -12.473 9.003 1.00 98.00 382 LEU A O 1
ATOM 2893 N N . ALA A 1 383 ? -15.803 -13.778 10.280 1.00 98.56 383 ALA A N 1
ATOM 2894 C CA . ALA A 1 383 ? -14.553 -13.373 9.645 1.00 98.56 383 ALA A CA 1
ATOM 2895 C C . ALA A 1 383 ? -14.550 -13.688 8.143 1.00 98.56 383 ALA A C 1
ATOM 2897 O O . ALA A 1 383 ? -14.124 -12.859 7.334 1.00 98.56 383 ALA A O 1
ATOM 2898 N N . ASN A 1 384 ? -15.089 -14.845 7.765 1.00 98.62 384 ASN A N 1
ATOM 2899 C CA . ASN A 1 384 ? -15.165 -15.301 6.382 1.00 98.62 384 ASN A CA 1
ATOM 2900 C C . ASN A 1 384 ? -16.335 -14.713 5.576 1.00 98.62 384 ASN A C 1
ATOM 2902 O O . ASN A 1 384 ? -16.279 -14.758 4.341 1.00 98.62 384 ASN A O 1
ATOM 2906 N N . ASP A 1 385 ? -17.333 -14.113 6.234 1.00 97.62 385 ASP A N 1
ATOM 2907 C CA . ASP A 1 385 ? -18.431 -13.359 5.614 1.00 97.62 385 ASP A CA 1
ATOM 2908 C C . ASP A 1 385 ? -17.963 -11.981 5.118 1.00 97.62 385 ASP A C 1
ATOM 2910 O O . ASP A 1 385 ? -18.307 -10.918 5.637 1.00 97.62 385 ASP A O 1
ATOM 2914 N N . SER A 1 386 ? -17.079 -12.010 4.126 1.00 97.38 386 SER A N 1
ATOM 2915 C CA . SER A 1 386 ? -16.519 -10.826 3.493 1.00 97.38 386 SER A CA 1
ATOM 2916 C C . SER A 1 386 ? -16.197 -11.095 2.031 1.00 97.38 386 SER A C 1
ATOM 2918 O O . SER A 1 386 ? -15.662 -12.151 1.657 1.00 97.38 386 SER A O 1
ATOM 2920 N N . ALA A 1 387 ? -16.486 -10.095 1.202 1.00 96.44 387 ALA A N 1
ATOM 2921 C CA . ALA A 1 387 ? -16.075 -10.070 -0.193 1.00 96.44 387 ALA A CA 1
ATOM 2922 C C . ALA A 1 387 ? -14.566 -9.792 -0.353 1.00 96.44 387 ALA A C 1
ATOM 2924 O O . ALA A 1 387 ? -14.002 -10.062 -1.415 1.00 96.44 387 ALA A O 1
ATOM 2925 N N . TYR A 1 388 ? -13.916 -9.287 0.697 1.00 98.56 388 TYR A N 1
ATOM 2926 C CA . TYR A 1 388 ? -12.479 -9.040 0.772 1.00 98.56 388 TYR A CA 1
ATOM 2927 C C . TYR A 1 388 ? -11.736 -10.237 1.372 1.00 98.56 388 TYR A C 1
ATOM 2929 O O . TYR A 1 388 ? -12.333 -11.139 1.969 1.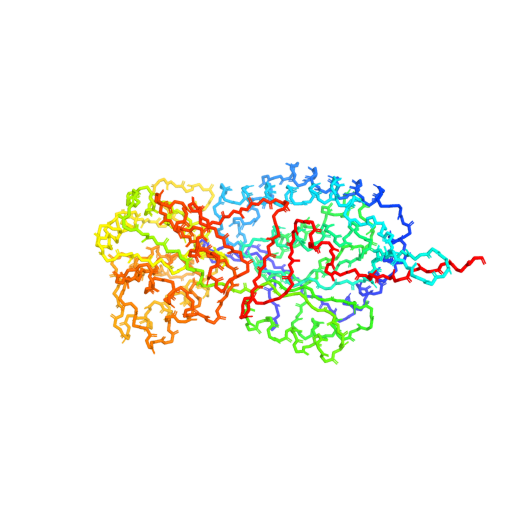00 98.56 388 TYR A O 1
ATOM 2937 N N . GLY A 1 389 ? -10.419 -10.241 1.199 1.00 98.44 389 GLY A N 1
ATOM 2938 C CA . GLY A 1 389 ? -9.534 -11.272 1.725 1.00 98.44 389 GLY A CA 1
ATOM 2939 C C . GLY A 1 389 ? -8.074 -10.866 1.594 1.00 98.44 389 GLY A C 1
ATOM 2940 O O . GLY A 1 389 ? -7.314 -11.567 0.930 1.00 98.44 389 GLY A O 1
ATOM 2941 N N . LEU A 1 390 ? -7.692 -9.722 2.167 1.00 98.69 390 LEU A N 1
ATOM 2942 C CA . LEU A 1 390 ? -6.308 -9.254 2.156 1.00 98.69 390 LEU A CA 1
ATOM 2943 C C . LEU A 1 390 ? -5.526 -9.921 3.289 1.00 98.69 390 LEU A C 1
ATOM 2945 O O . LEU A 1 390 ? -4.835 -10.909 3.043 1.00 98.69 390 LEU A O 1
ATOM 2949 N N . GLY A 1 391 ? -5.700 -9.437 4.515 1.00 98.50 391 GLY A N 1
ATOM 2950 C CA . GLY A 1 391 ? -5.151 -10.020 5.730 1.00 98.50 391 GLY A CA 1
ATOM 2951 C C . GLY A 1 391 ? -6.230 -10.499 6.704 1.00 98.50 391 GLY A C 1
ATOM 2952 O O . GLY A 1 391 ? -7.432 -10.381 6.455 1.00 98.50 391 GLY A O 1
ATOM 2953 N N . GLY A 1 392 ? -5.794 -11.051 7.831 1.00 98.62 392 GLY A N 1
ATOM 2954 C CA . GLY A 1 392 ? -6.634 -11.399 8.972 1.00 98.62 392 GLY A CA 1
ATOM 2955 C C . GLY A 1 392 ? -5.801 -11.923 10.139 1.00 98.62 392 GLY A C 1
ATOM 2956 O O . GLY A 1 392 ? -4.666 -12.367 9.947 1.00 98.62 392 GLY A O 1
ATOM 2957 N N . SER A 1 393 ? -6.344 -11.859 11.352 1.00 98.88 393 SER A N 1
ATOM 2958 C CA . SER A 1 393 ? -5.642 -12.287 12.567 1.00 98.88 393 SER A CA 1
ATOM 2959 C C . SER A 1 393 ? -6.553 -12.989 13.570 1.00 98.88 393 SER A C 1
ATOM 2961 O O . SER A 1 393 ? -7.760 -12.741 13.611 1.00 98.88 393 SER A O 1
ATOM 2963 N N . VAL A 1 394 ? -5.960 -13.864 14.385 1.00 98.94 394 VAL A N 1
ATOM 2964 C CA . VAL A 1 394 ? -6.621 -14.558 15.499 1.00 98.94 394 VAL A CA 1
ATOM 2965 C C . VAL A 1 394 ? -5.791 -14.406 16.773 1.00 98.94 394 VAL A C 1
ATOM 2967 O O . VAL A 1 394 ? -4.588 -14.675 16.771 1.00 98.94 394 VAL A O 1
ATOM 2970 N N . PHE A 1 395 ? -6.435 -13.988 17.862 1.00 98.88 395 PHE A N 1
ATOM 2971 C CA . PHE A 1 395 ? -5.825 -13.783 19.174 1.00 98.88 395 PHE A CA 1
ATOM 2972 C C . PHE A 1 395 ? -6.385 -14.768 20.202 1.00 98.88 395 PHE A C 1
ATOM 2974 O O . PHE A 1 395 ? -7.597 -14.813 20.417 1.00 98.88 395 PHE A O 1
ATOM 2981 N N . SER A 1 396 ? -5.495 -15.534 20.840 1.00 98.75 396 SER A N 1
ATOM 2982 C CA . SER A 1 396 ? -5.805 -16.478 21.923 1.00 98.75 396 SER A CA 1
ATOM 2983 C C . SER A 1 396 ? -4.533 -16.901 22.667 1.00 98.75 396 SER A C 1
ATOM 2985 O O . SER A 1 396 ? -3.440 -16.923 22.086 1.00 98.75 396 SER A O 1
ATOM 2987 N N . ARG A 1 397 ? -4.654 -17.276 23.947 1.00 98.50 397 ARG A N 1
ATOM 2988 C CA . ARG A 1 397 ? -3.554 -17.937 24.676 1.00 98.50 397 ARG A CA 1
ATOM 2989 C C . ARG A 1 397 ? -3.417 -19.403 24.264 1.00 98.50 397 ARG A C 1
ATOM 2991 O O . ARG A 1 397 ? -2.308 -19.937 24.337 1.00 98.50 397 ARG A O 1
ATOM 2998 N N . ASP A 1 398 ? -4.488 -20.036 23.786 1.00 98.44 398 ASP A N 1
ATOM 2999 C CA . ASP A 1 398 ? -4.410 -21.303 23.061 1.00 98.44 398 ASP A CA 1
ATOM 3000 C C . ASP A 1 398 ? -3.921 -21.073 21.621 1.00 98.44 398 ASP A C 1
ATOM 3002 O O . ASP A 1 398 ? -4.678 -20.885 20.667 1.00 98.44 398 ASP A O 1
ATOM 3006 N N . VAL A 1 399 ? -2.597 -21.096 21.460 1.00 98.56 399 VAL A N 1
ATOM 3007 C CA . VAL A 1 399 ? -1.938 -20.914 20.160 1.00 98.56 399 VAL A CA 1
ATOM 3008 C C . VAL A 1 399 ? -2.319 -22.012 19.161 1.00 98.56 399 VAL A C 1
ATOM 3010 O O . VAL A 1 399 ? -2.326 -21.751 17.957 1.00 98.56 399 VAL A O 1
ATOM 3013 N N . ALA A 1 400 ? -2.639 -23.227 19.620 1.00 98.69 400 ALA A N 1
ATOM 3014 C CA . ALA A 1 400 ? -3.027 -24.311 18.723 1.00 98.69 400 ALA A CA 1
ATOM 3015 C C . ALA A 1 400 ? -4.398 -24.023 18.102 1.00 98.69 400 ALA A C 1
ATOM 3017 O O . ALA A 1 400 ? -4.521 -24.058 16.876 1.00 98.69 400 ALA A O 1
ATOM 3018 N N . LEU A 1 401 ? -5.374 -23.635 18.928 1.00 98.50 401 LEU A N 1
ATOM 3019 C CA . LEU A 1 401 ? -6.693 -23.209 18.462 1.00 98.50 401 LEU A CA 1
ATOM 3020 C C . LEU A 1 401 ? -6.601 -21.983 17.545 1.00 98.50 401 LEU A C 1
ATOM 3022 O O . LEU A 1 401 ? -7.150 -21.991 16.445 1.00 98.50 401 LEU A O 1
ATOM 3026 N N . ALA A 1 402 ? -5.863 -20.942 17.944 1.00 98.75 402 ALA A N 1
ATOM 3027 C CA . ALA A 1 402 ? -5.714 -19.749 17.108 1.00 98.75 402 ALA A CA 1
ATOM 3028 C C . ALA A 1 402 ? -5.073 -20.063 15.748 1.00 98.75 402 ALA A C 1
ATOM 3030 O O . ALA A 1 402 ? -5.476 -19.499 14.732 1.00 98.75 402 ALA A O 1
ATOM 3031 N N . THR A 1 403 ? -4.108 -20.987 15.713 1.00 98.75 403 THR A N 1
ATOM 3032 C CA . THR A 1 403 ? -3.483 -21.451 14.467 1.00 98.75 403 THR A CA 1
ATOM 3033 C C . THR A 1 403 ? -4.478 -22.204 13.587 1.00 98.75 403 THR A C 1
ATOM 3035 O O . THR A 1 403 ? -4.533 -21.948 12.385 1.00 98.75 403 THR A O 1
ATOM 3038 N N . GLU A 1 404 ? -5.278 -23.100 14.167 1.00 98.75 404 GLU A N 1
ATOM 3039 C CA . GLU A 1 404 ? -6.320 -23.839 13.446 1.00 98.75 404 GLU A CA 1
ATOM 3040 C C . GLU A 1 404 ? -7.351 -22.892 12.814 1.00 98.75 404 GLU A C 1
ATOM 3042 O O . GLU A 1 404 ? -7.709 -23.056 11.647 1.00 98.75 404 GLU A O 1
ATOM 3047 N N . LEU A 1 405 ? -7.795 -21.870 13.548 1.00 98.75 405 LEU A N 1
ATOM 3048 C CA . LEU A 1 405 ? -8.732 -20.867 13.037 1.00 98.75 405 LEU A CA 1
ATOM 3049 C C . LEU A 1 405 ? -8.087 -19.973 11.970 1.00 98.75 405 LEU A C 1
ATOM 3051 O O . LEU A 1 405 ? -8.691 -19.729 10.926 1.00 98.75 405 LEU A O 1
ATOM 3055 N N . ALA A 1 406 ? -6.849 -19.516 12.187 1.00 98.75 406 ALA A N 1
ATOM 3056 C CA . ALA A 1 406 ? -6.134 -18.667 11.234 1.00 98.75 406 ALA A CA 1
ATOM 3057 C C . ALA A 1 406 ? -5.927 -19.367 9.879 1.00 98.75 406 ALA A C 1
ATOM 3059 O O . ALA A 1 406 ? -6.066 -18.735 8.833 1.00 98.75 406 ALA A O 1
ATOM 3060 N N . GLN A 1 407 ? -5.667 -20.679 9.880 1.00 98.56 407 GLN A N 1
ATOM 3061 C CA . GLN A 1 407 ? -5.562 -21.494 8.660 1.00 98.56 407 GLN A CA 1
ATOM 3062 C C . GLN A 1 407 ? -6.880 -21.605 7.878 1.00 98.56 407 GLN A C 1
ATOM 3064 O O . GLN A 1 407 ? -6.859 -21.932 6.691 1.00 98.56 407 GLN A O 1
ATOM 3069 N N . GLN A 1 408 ? -8.016 -21.335 8.521 1.00 98.75 408 GLN A N 1
ATOM 3070 C CA . GLN A 1 408 ? -9.349 -21.376 7.917 1.00 98.75 408 GLN A CA 1
ATOM 3071 C C . GLN A 1 408 ? -9.857 -19.991 7.481 1.00 98.75 408 GLN A C 1
ATOM 3073 O O . GLN A 1 408 ? -10.962 -19.876 6.938 1.00 98.75 408 GLN A O 1
ATOM 3078 N N . LEU A 1 409 ? -9.073 -18.927 7.693 1.00 98.81 409 LEU A N 1
ATOM 3079 C CA . LEU A 1 409 ? -9.392 -17.597 7.183 1.00 98.81 409 LEU A CA 1
ATOM 3080 C C . LEU A 1 409 ? -9.241 -17.559 5.657 1.00 98.81 409 LEU A C 1
ATOM 3082 O O . LEU A 1 409 ? -8.197 -17.884 5.096 1.00 98.81 409 LEU A O 1
ATOM 3086 N N . ASN A 1 410 ? -10.275 -17.082 4.968 1.00 98.56 410 ASN A N 1
ATOM 3087 C CA . ASN A 1 410 ? -10.290 -16.904 3.516 1.00 98.56 410 ASN A CA 1
ATOM 3088 C C . ASN A 1 410 ? -9.630 -15.575 3.111 1.00 98.56 410 ASN A C 1
ATOM 3090 O O . ASN A 1 410 ? -10.294 -14.681 2.568 1.00 98.56 410 ASN A O 1
ATOM 3094 N N . VAL A 1 411 ? -8.336 -15.452 3.405 1.00 98.69 411 VAL A N 1
ATOM 3095 C CA . VAL A 1 411 ? -7.509 -14.246 3.241 1.00 98.69 411 VAL A CA 1
ATOM 3096 C C . VAL A 1 411 ? -6.175 -14.587 2.568 1.00 98.69 411 VAL A C 1
ATOM 3098 O O . VAL A 1 411 ? -5.807 -15.754 2.453 1.00 98.69 411 VAL A O 1
ATOM 3101 N N . GLY A 1 412 ? -5.449 -13.578 2.090 1.00 98.38 412 GLY A N 1
ATOM 3102 C CA . GLY A 1 412 ? -4.126 -13.759 1.497 1.00 98.38 412 GLY A CA 1
ATOM 3103 C C . GLY A 1 412 ? -2.990 -13.857 2.519 1.00 98.38 412 GLY A C 1
ATOM 3104 O O . GLY A 1 412 ? -1.980 -14.495 2.220 1.00 98.38 412 GLY A O 1
ATOM 3105 N N . MET A 1 413 ? -3.171 -13.268 3.706 1.00 98.62 413 MET A N 1
ATOM 3106 C CA . MET A 1 413 ? -2.206 -13.241 4.811 1.00 98.62 413 MET A CA 1
ATOM 3107 C C . MET A 1 413 ? -2.927 -13.510 6.141 1.00 98.62 413 MET A C 1
ATOM 3109 O O . MET A 1 413 ? -3.839 -12.774 6.505 1.00 98.62 413 MET A O 1
ATOM 3113 N N . ALA A 1 414 ? -2.541 -14.555 6.870 1.00 98.50 414 ALA A N 1
ATOM 3114 C CA . ALA A 1 414 ? -3.172 -14.929 8.137 1.00 98.50 414 ALA A CA 1
ATOM 3115 C C . ALA A 1 414 ? -2.159 -14.882 9.283 1.00 98.50 414 ALA A C 1
ATOM 3117 O O . ALA A 1 414 ? -1.028 -15.347 9.137 1.00 98.50 414 ALA A O 1
ATOM 3118 N N . HIS A 1 415 ? -2.582 -14.348 10.426 1.00 98.69 415 HIS A N 1
ATOM 3119 C CA . HIS A 1 415 ? -1.711 -14.089 11.567 1.00 98.69 415 HIS A CA 1
ATOM 3120 C C . HIS A 1 415 ? -2.277 -14.667 12.867 1.00 98.69 415 HIS A C 1
ATOM 3122 O O . HIS A 1 415 ? -3.491 -14.758 13.053 1.00 98.69 415 HIS A O 1
ATOM 3128 N N . VAL A 1 416 ? -1.384 -15.023 13.790 1.00 98.69 416 VAL A N 1
ATOM 3129 C CA . VAL A 1 416 ? -1.722 -15.506 15.135 1.00 98.69 416 VAL A CA 1
ATOM 3130 C C . VAL A 1 416 ? -1.018 -14.620 16.152 1.00 98.69 416 VAL A C 1
ATOM 3132 O O . VAL A 1 416 ? 0.198 -14.456 16.076 1.00 98.69 416 VAL A O 1
ATOM 3135 N N . ASN A 1 417 ? -1.775 -14.055 17.097 1.00 98.38 417 ASN A N 1
ATOM 3136 C CA . ASN A 1 417 ? -1.272 -13.184 18.171 1.00 98.38 417 ASN A CA 1
ATOM 3137 C C . ASN A 1 417 ? -0.447 -11.975 17.688 1.00 98.38 417 ASN A C 1
ATOM 3139 O O . ASN A 1 417 ? 0.383 -11.431 18.412 1.00 98.38 417 ASN A O 1
ATOM 3143 N N . THR A 1 418 ? -0.704 -11.541 16.458 1.00 97.88 418 THR A N 1
ATOM 3144 C CA . THR A 1 418 ? -0.278 -10.265 15.888 1.00 97.88 418 THR A CA 1
ATOM 3145 C C . THR A 1 418 ? -1.322 -9.839 14.863 1.00 97.88 418 THR A C 1
ATOM 3147 O O . THR A 1 418 ? -1.992 -10.690 14.276 1.00 97.88 418 THR A O 1
ATOM 3150 N N . ILE A 1 419 ? -1.498 -8.533 14.672 1.00 97.12 419 ILE A N 1
ATOM 3151 C CA . ILE A 1 419 ? -2.541 -8.004 13.785 1.00 97.12 419 ILE A CA 1
ATOM 3152 C C . ILE A 1 419 ? -2.117 -8.164 12.322 1.00 97.12 419 ILE A C 1
ATOM 3154 O O . ILE A 1 419 ? -2.871 -8.697 11.509 1.00 97.12 419 ILE A O 1
ATOM 3158 N N . ALA A 1 420 ? -0.887 -7.751 12.020 1.00 95.94 420 ALA A N 1
ATOM 3159 C CA . ALA A 1 420 ? -0.232 -7.929 10.735 1.00 95.94 420 ALA A CA 1
ATOM 3160 C C . ALA A 1 420 ? 1.273 -8.105 10.966 1.00 95.94 420 ALA A C 1
ATOM 3162 O O . ALA A 1 420 ? 1.883 -7.336 11.709 1.00 95.94 420 ALA A O 1
ATOM 3163 N N . ALA A 1 421 ? 1.868 -9.132 10.360 1.00 94.50 421 ALA A N 1
ATOM 3164 C CA . ALA A 1 421 ? 3.316 -9.286 10.321 1.00 94.50 421 ALA A CA 1
ATOM 3165 C C . ALA A 1 421 ? 3.842 -8.622 9.045 1.00 94.50 421 ALA A C 1
ATOM 3167 O O . ALA A 1 421 ? 3.473 -9.021 7.942 1.00 94.50 421 ALA A O 1
ATOM 3168 N N . GLU A 1 422 ? 4.704 -7.620 9.197 1.00 91.69 422 GLU A N 1
ATOM 3169 C CA . GLU A 1 422 ? 5.244 -6.841 8.084 1.00 91.69 422 GLU A CA 1
ATOM 3170 C C . GLU A 1 422 ? 6.770 -6.807 8.167 1.00 91.69 422 GLU A C 1
ATOM 3172 O O . GLU A 1 422 ? 7.340 -6.468 9.201 1.00 91.69 422 GLU A O 1
ATOM 3177 N N . ALA A 1 423 ? 7.424 -7.206 7.079 1.00 96.88 423 ALA A N 1
ATOM 3178 C CA . ALA A 1 423 ? 8.864 -7.099 6.875 1.00 96.88 423 ALA A CA 1
ATOM 3179 C C . ALA A 1 423 ? 9.155 -7.221 5.371 1.00 96.88 423 ALA A C 1
ATOM 3181 O O . ALA A 1 423 ? 8.328 -7.751 4.624 1.00 96.88 423 ALA A O 1
ATOM 3182 N N . ALA A 1 424 ? 10.314 -6.747 4.912 1.00 97.69 424 ALA A N 1
ATOM 3183 C CA . ALA A 1 424 ? 10.657 -6.712 3.488 1.00 97.69 424 ALA A CA 1
ATOM 3184 C C . ALA A 1 424 ? 10.647 -8.105 2.823 1.00 97.69 424 ALA A C 1
ATOM 3186 O O . ALA A 1 424 ? 10.289 -8.249 1.649 1.00 97.69 424 ALA A O 1
ATOM 3187 N N . GLU A 1 425 ? 11.000 -9.138 3.588 1.00 97.88 425 GLU A N 1
ATOM 3188 C CA . GLU A 1 425 ? 11.038 -10.537 3.174 1.00 97.88 425 GLU A CA 1
ATOM 3189 C C . GLU A 1 425 ? 9.671 -11.239 3.173 1.00 97.88 425 GLU A C 1
ATOM 3191 O O . GLU A 1 425 ? 9.560 -12.345 2.635 1.00 97.88 425 GLU A O 1
ATOM 3196 N N . LEU A 1 426 ? 8.637 -10.633 3.765 1.00 98.19 426 LEU A N 1
ATOM 3197 C CA . LEU A 1 426 ? 7.307 -11.229 3.865 1.00 98.19 426 LEU A CA 1
ATOM 3198 C C . LEU A 1 426 ? 6.470 -10.873 2.627 1.00 98.19 426 LEU A C 1
ATOM 3200 O O . LEU A 1 426 ? 6.310 -9.692 2.317 1.00 98.19 426 LEU A O 1
ATOM 3204 N N . PRO A 1 427 ? 5.925 -11.865 1.898 1.00 97.81 427 PRO A N 1
ATOM 3205 C CA . PRO A 1 427 ? 5.044 -11.589 0.775 1.00 97.81 427 PRO A CA 1
ATOM 3206 C C . PRO A 1 427 ? 3.753 -10.902 1.209 1.00 97.81 427 PRO A C 1
ATOM 3208 O O . PRO A 1 427 ? 3.106 -11.330 2.165 1.00 97.81 427 PRO A O 1
ATOM 3211 N N . PHE A 1 428 ? 3.339 -9.907 0.436 1.00 98.62 428 PHE A N 1
ATOM 3212 C CA . PHE A 1 428 ? 2.110 -9.160 0.647 1.00 98.62 428 PHE A CA 1
ATOM 3213 C C . PHE A 1 428 ? 1.127 -9.434 -0.491 1.00 98.62 428 PHE A C 1
ATOM 3215 O O . PHE A 1 428 ? 1.524 -9.487 -1.654 1.00 98.62 428 PHE A O 1
ATOM 3222 N N . GLY A 1 429 ? -0.151 -9.607 -0.160 1.00 98.25 429 GLY A N 1
ATOM 3223 C CA . GLY A 1 429 ? -1.234 -9.540 -1.138 1.00 98.25 429 GLY A CA 1
ATOM 3224 C C . GLY A 1 429 ? -2.432 -10.417 -0.815 1.00 98.25 429 GLY A C 1
ATOM 3225 O O . GLY A 1 429 ? -2.377 -11.303 0.037 1.00 98.25 429 GLY A O 1
ATOM 3226 N N . GLY A 1 430 ? -3.543 -10.142 -1.498 1.00 98.25 430 GLY A N 1
ATOM 3227 C CA . GLY A 1 430 ? -4.863 -10.661 -1.143 1.00 98.25 430 GLY A CA 1
ATOM 3228 C C . GLY A 1 430 ? -5.430 -11.740 -2.065 1.00 98.25 430 GLY A C 1
ATOM 3229 O O . GLY A 1 430 ? -4.767 -12.293 -2.947 1.00 98.25 430 GLY A O 1
ATOM 3230 N N . VAL A 1 431 ? -6.700 -12.049 -1.823 1.00 98.50 431 VAL A N 1
ATOM 3231 C CA . VAL A 1 431 ? -7.589 -12.849 -2.674 1.00 98.50 431 VAL A CA 1
ATOM 3232 C C . VAL A 1 431 ? -8.967 -12.174 -2.755 1.00 98.50 431 VAL A C 1
ATOM 3234 O O . VAL A 1 431 ? -9.228 -11.171 -2.086 1.00 98.50 431 VAL A O 1
ATOM 3237 N N . LYS A 1 432 ? -9.893 -12.734 -3.546 1.00 98.25 432 LYS A N 1
ATOM 3238 C CA . LYS A 1 432 ? -11.255 -12.195 -3.743 1.00 98.25 432 LYS A CA 1
ATOM 3239 C C . LYS A 1 432 ? -11.210 -10.744 -4.267 1.00 98.25 432 LYS A C 1
ATOM 3241 O O . LYS A 1 432 ? -10.477 -10.463 -5.211 1.00 98.25 432 LYS A O 1
ATOM 3246 N N . ARG A 1 433 ? -11.992 -9.817 -3.693 1.00 98.06 433 ARG A N 1
ATOM 3247 C CA . ARG A 1 433 ? -11.996 -8.395 -4.090 1.00 98.06 433 ARG A CA 1
ATOM 3248 C C . ARG A 1 433 ? -10.767 -7.619 -3.614 1.00 98.06 433 ARG A C 1
ATOM 3250 O O . ARG A 1 433 ? -10.570 -6.497 -4.064 1.00 98.06 433 ARG A O 1
ATOM 3257 N N . SER A 1 434 ? -9.915 -8.223 -2.781 1.00 98.75 434 SER A N 1
ATOM 3258 C CA . SER A 1 434 ? -8.615 -7.650 -2.406 1.00 98.75 434 SER A CA 1
ATOM 3259 C C . SER A 1 434 ? -7.544 -7.817 -3.489 1.00 98.75 434 SER A C 1
ATOM 3261 O O . SER A 1 434 ? -6.430 -7.333 -3.324 1.00 98.75 434 SER A O 1
ATOM 3263 N N . GLY A 1 435 ? -7.892 -8.444 -4.617 1.00 98.56 435 GLY A N 1
ATOM 3264 C CA . GLY A 1 435 ? -7.052 -8.512 -5.805 1.00 98.56 435 GLY A CA 1
ATOM 3265 C C . GLY A 1 435 ? -6.320 -9.843 -5.961 1.00 98.56 435 GLY A C 1
ATOM 3266 O O . GLY A 1 435 ? -6.786 -10.884 -5.485 1.00 98.56 435 GLY A O 1
ATOM 3267 N N . PHE A 1 436 ? -5.225 -9.819 -6.720 1.00 98.62 436 PHE A N 1
ATOM 3268 C CA . PHE A 1 436 ? -4.453 -11.002 -7.097 1.00 98.62 436 PHE A CA 1
ATOM 3269 C C . PHE A 1 436 ? -3.017 -10.649 -7.503 1.00 98.62 436 PHE A C 1
ATOM 3271 O O . PHE A 1 436 ? -2.742 -9.558 -8.003 1.00 98.62 436 PHE A O 1
ATOM 3278 N N . GLY A 1 437 ? -2.128 -11.633 -7.358 1.00 98.19 437 GLY A N 1
ATOM 3279 C CA . GLY A 1 437 ? -0.678 -11.443 -7.381 1.00 98.19 437 GLY A CA 1
ATOM 3280 C C . GLY A 1 437 ? -0.129 -11.277 -5.965 1.00 98.19 437 GLY A C 1
ATOM 3281 O O . GLY A 1 437 ? -0.892 -11.273 -4.993 1.00 98.19 437 GLY A O 1
ATOM 3282 N N . ARG A 1 438 ? 1.193 -11.250 -5.838 1.00 98.31 438 ARG A N 1
ATOM 3283 C CA . ARG A 1 438 ? 1.884 -10.962 -4.580 1.00 98.31 438 ARG A CA 1
ATOM 3284 C C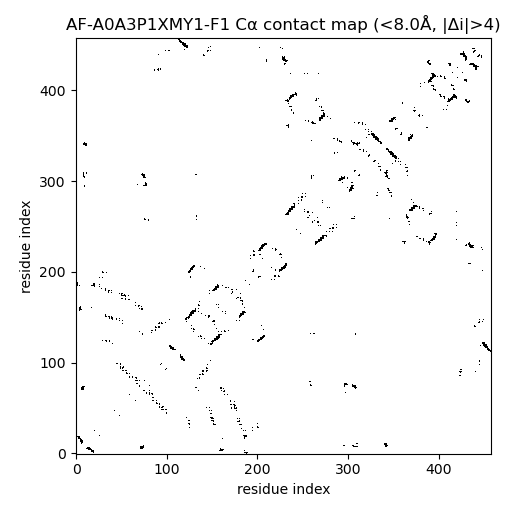 . ARG A 1 438 ? 3.022 -9.994 -4.835 1.00 98.31 438 ARG A C 1
ATOM 3286 O O . ARG A 1 438 ? 3.797 -10.189 -5.766 1.00 98.31 438 ARG A O 1
ATOM 3293 N N . GLU A 1 439 ? 3.159 -8.995 -3.982 1.00 98.12 439 GLU A N 1
ATOM 3294 C CA . GLU A 1 439 ? 4.330 -8.124 -3.938 1.00 98.12 439 GLU A CA 1
ATOM 3295 C C . GLU A 1 439 ? 5.228 -8.492 -2.746 1.00 98.12 439 GLU A C 1
ATOM 3297 O O . GLU A 1 439 ? 4.862 -9.310 -1.903 1.00 98.12 439 GLU A O 1
ATOM 3302 N N . MET A 1 440 ? 6.415 -7.880 -2.679 1.00 97.56 440 MET A N 1
ATOM 3303 C CA . MET A 1 440 ? 7.405 -8.097 -1.609 1.00 97.56 440 MET A CA 1
ATOM 3304 C C . MET A 1 440 ? 7.977 -9.523 -1.514 1.00 97.56 440 MET A C 1
ATOM 3306 O O . MET A 1 440 ? 7.580 -10.455 -2.225 1.00 97.56 440 MET A O 1
ATOM 3310 N N . GLY A 1 441 ? 8.978 -9.670 -0.645 1.00 96.88 441 GLY A N 1
ATOM 3311 C CA . GLY A 1 441 ? 9.583 -10.947 -0.314 1.00 96.88 441 GLY A CA 1
ATOM 3312 C C . GLY A 1 441 ? 10.160 -11.720 -1.505 1.00 96.88 441 GLY A C 1
ATOM 3313 O O . GLY A 1 441 ? 10.474 -11.160 -2.560 1.00 96.88 441 GLY A O 1
ATOM 3314 N N . PRO A 1 442 ? 10.311 -13.046 -1.360 1.00 96.56 442 PRO A N 1
ATOM 3315 C CA . PRO A 1 442 ? 10.960 -13.869 -2.372 1.00 96.56 442 PRO A CA 1
ATOM 3316 C C . PRO A 1 442 ? 10.129 -14.067 -3.646 1.00 96.56 442 PRO A C 1
ATOM 3318 O O . PRO A 1 442 ? 10.671 -14.519 -4.655 1.00 96.56 442 PRO A O 1
ATOM 3321 N N . ILE A 1 443 ? 8.824 -13.772 -3.611 1.00 96.44 443 ILE A N 1
ATOM 3322 C CA . ILE A 1 443 ? 7.903 -14.067 -4.717 1.00 96.44 443 ILE A CA 1
ATOM 3323 C C . ILE A 1 443 ? 7.478 -12.831 -5.514 1.00 96.44 443 ILE A C 1
ATOM 3325 O O . ILE A 1 443 ? 7.116 -12.987 -6.678 1.00 96.44 443 ILE A O 1
ATOM 3329 N N . GLY A 1 444 ? 7.578 -11.616 -4.959 1.00 97.44 444 GLY A N 1
ATOM 3330 C CA . GLY A 1 444 ? 7.157 -10.396 -5.656 1.00 97.44 444 GLY A CA 1
ATOM 3331 C C . GLY A 1 444 ? 7.951 -10.107 -6.932 1.00 97.44 444 GLY A C 1
ATOM 3332 O O . GLY A 1 444 ? 7.395 -9.687 -7.946 1.00 97.44 444 GLY A O 1
ATOM 3333 N N . ILE A 1 445 ? 9.248 -10.428 -6.938 1.00 97.38 445 ILE A N 1
ATOM 3334 C CA . ILE A 1 445 ? 10.104 -10.292 -8.130 1.00 97.38 445 ILE A CA 1
ATOM 3335 C C . ILE A 1 445 ? 9.696 -11.209 -9.294 1.00 97.38 445 ILE A C 1
ATOM 3337 O O . ILE A 1 445 ? 10.054 -10.961 -10.446 1.00 97.38 445 ILE A O 1
ATOM 3341 N N . ASP A 1 446 ? 8.920 -12.253 -9.009 1.00 96.12 446 ASP A N 1
ATOM 3342 C CA . ASP A 1 446 ? 8.475 -13.249 -9.979 1.00 96.12 446 ASP A CA 1
ATOM 3343 C C . ASP A 1 446 ? 7.147 -12.857 -10.669 1.00 96.12 446 ASP A C 1
ATOM 3345 O O . ASP A 1 446 ? 6.629 -13.626 -11.488 1.00 96.12 446 ASP A O 1
ATOM 3349 N N . GLU A 1 447 ? 6.578 -11.681 -10.375 1.00 97.81 447 GLU A N 1
ATOM 3350 C CA . GLU A 1 447 ? 5.320 -11.245 -10.985 1.00 97.81 447 GLU A CA 1
ATOM 3351 C C . GLU A 1 447 ? 5.499 -10.804 -12.443 1.00 97.81 447 GLU A C 1
ATOM 3353 O O . GLU A 1 447 ? 4.864 -11.353 -13.344 1.00 97.81 447 GLU A O 1
ATOM 3358 N N . PHE A 1 448 ? 6.408 -9.879 -12.735 1.00 98.44 448 PHE A N 1
ATOM 3359 C CA . PHE A 1 448 ? 6.639 -9.396 -14.105 1.00 98.44 448 PHE A CA 1
ATOM 3360 C C . PHE A 1 448 ? 7.914 -9.987 -14.713 1.00 98.44 448 PHE A C 1
ATOM 3362 O O . PHE A 1 448 ? 8.769 -9.282 -15.255 1.00 98.44 448 PHE A O 1
ATOM 3369 N N . VAL A 1 449 ? 8.022 -11.315 -14.627 1.00 97.69 449 VAL A N 1
ATOM 3370 C CA . VAL A 1 449 ? 9.145 -12.101 -15.145 1.00 97.69 449 VAL A CA 1
ATOM 3371 C C . VAL A 1 449 ? 8.697 -13.055 -16.252 1.00 97.69 449 VAL A C 1
ATOM 3373 O O . VAL A 1 449 ? 7.678 -13.740 -16.152 1.00 97.69 449 VAL A O 1
ATOM 3376 N N . ASN A 1 450 ? 9.501 -13.164 -17.306 1.00 97.94 450 ASN A N 1
ATOM 3377 C CA . ASN A 1 450 ? 9.392 -14.254 -18.264 1.00 97.94 450 ASN A CA 1
ATOM 3378 C C . ASN A 1 450 ? 10.162 -15.463 -17.723 1.00 97.94 450 ASN A C 1
ATOM 3380 O O . ASN A 1 450 ? 11.395 -15.493 -17.771 1.00 97.94 450 ASN A O 1
ATOM 3384 N N . LYS A 1 451 ? 9.416 -16.458 -17.226 1.00 97.00 451 LYS A N 1
ATOM 3385 C CA . LYS A 1 451 ? 9.926 -17.774 -16.814 1.00 97.00 451 LYS A CA 1
ATOM 3386 C C . LYS A 1 451 ? 10.172 -18.637 -18.057 1.00 97.00 451 LYS A C 1
ATOM 3388 O O . LYS A 1 451 ? 9.367 -19.500 -18.404 1.00 97.00 451 LYS A O 1
ATOM 3393 N N . ARG A 1 452 ? 11.264 -18.360 -18.772 1.00 97.19 452 ARG A N 1
ATOM 3394 C CA . ARG A 1 452 ? 11.571 -18.969 -20.074 1.00 97.19 452 ARG A CA 1
ATOM 3395 C C . ARG A 1 452 ? 12.226 -20.340 -19.912 1.00 97.19 452 ARG A C 1
ATOM 3397 O O . ARG A 1 452 ? 13.288 -20.440 -19.305 1.00 97.19 452 ARG A O 1
ATOM 3404 N N . LEU A 1 453 ? 11.670 -21.366 -20.555 1.00 97.50 453 LEU A N 1
ATOM 3405 C CA . LEU A 1 453 ? 12.371 -22.634 -20.781 1.00 97.50 453 LEU A CA 1
ATOM 3406 C C . LEU A 1 453 ? 13.558 -22.417 -21.732 1.00 97.50 453 LEU A C 1
ATOM 3408 O O . LEU A 1 453 ? 13.378 -21.963 -22.863 1.00 97.50 453 LEU A O 1
ATOM 3412 N N . PHE A 1 454 ? 14.754 -22.800 -21.299 1.00 97.19 454 PHE A N 1
ATOM 3413 C CA . PHE A 1 454 ? 15.940 -22.911 -22.141 1.00 97.19 454 PHE A CA 1
ATOM 3414 C C . PHE A 1 454 ? 16.421 -24.362 -22.141 1.00 97.19 454 PHE A C 1
ATOM 3416 O O . PHE A 1 454 ? 16.645 -24.953 -21.087 1.00 97.19 454 PHE A O 1
ATOM 3423 N N . PHE A 1 455 ? 16.531 -24.948 -23.331 1.00 97.44 455 PHE A N 1
ATOM 3424 C CA . PHE A 1 455 ? 16.854 -26.358 -23.512 1.00 97.44 455 PHE A CA 1
ATOM 3425 C C . PHE A 1 455 ? 18.026 -26.516 -24.477 1.00 97.44 455 PHE A C 1
ATOM 3427 O O . PHE A 1 455 ? 17.999 -25.969 -25.579 1.00 97.44 455 PHE A O 1
ATOM 3434 N N . VAL A 1 456 ? 19.033 -27.288 -24.074 1.00 97.06 456 VAL A N 1
ATOM 3435 C CA . VAL A 1 456 ? 20.191 -27.640 -24.900 1.00 97.06 456 VAL A CA 1
ATOM 3436 C C . VAL A 1 456 ? 20.167 -29.145 -25.128 1.00 97.06 456 VAL A C 1
ATOM 3438 O O . VAL A 1 456 ? 20.355 -29.914 -24.187 1.00 97.06 456 VAL A O 1
ATOM 3441 N N . ALA A 1 457 ? 19.905 -29.556 -26.369 1.00 96.31 457 ALA A N 1
ATOM 3442 C CA . ALA A 1 457 ? 20.044 -30.950 -26.782 1.00 96.31 457 ALA A CA 1
ATOM 3443 C C . ALA A 1 457 ? 21.534 -31.374 -26.781 1.00 96.31 457 ALA A C 1
ATOM 3445 O O . ALA A 1 457 ? 22.394 -30.491 -26.818 1.00 96.31 457 ALA A O 1
ATOM 3446 N N . PRO A 1 458 ? 21.842 -32.683 -26.710 1.00 89.88 458 PRO A N 1
ATOM 3447 C CA . PRO A 1 458 ? 23.208 -33.198 -26.587 1.00 89.88 458 PRO A CA 1
ATOM 3448 C C . PRO A 1 458 ? 24.140 -32.852 -27.750 1.00 89.88 458 PRO A C 1
ATOM 3450 O O . PRO A 1 458 ? 23.644 -32.713 -28.894 1.00 89.88 458 PRO A O 1
#